Protein AF-0000000070985575 (afdb_homodimer)

Sequence (684 aa):
MPKEFSYKELKIATKGFDSSRVIGHGAFGTVYKGILPETGHVVAVKRCSNNNGGQGKNEFLSELSIIGSLRHRNLVRLQGWCQEKEEILLVYDLMPNGSLDKALFESRMVLSWPHRRKILLGVASALAYLHQECENLVVHRDVKTSNIMLDEAFNAKLSDFGLARQMEHDKSPDATVAAGTMGYLAPEYLLTGRATDKTDVFSYGAVTLEVASGRRPIEKEKNGTKGHGNLVEWVWGLHTEGRLLEAVDERLNGEFDEREMRRVLLVGLACSHPDPLERPTMRSVVQMLIGEGEVPIVPRTKPSMSFSTSQLLLNLQDSVSDCNAMLTISTSWAYIWGLEVEMPKEFSYKELKIATKGFDSSRVIGHGAFGTVYKGILPETGHVVAVKRCSNNNGGQGKNEFLSELSIIGSLRHRNLVRLQGWCQEKEEILLVYDLMPNGSLDKALFESRMVLSWPHRRKILLGVASALAYLHQECENLVVHRDVKTSNIMLDEAFNAKLSDFGLARQMEHDKSPDATVAAGTMGYLAPEYLLTGRATDKTDVFSYGAVTLEVASGRRPIEKEKNGTKGHGNLVEWVWGLHTEGRLLEAVDERLNGEFDEREMRRVLLVGLACSHPDPLERPTMRSVVQMLIGEGEVPIVPRTKPSMSFSTSQLLLNLQDSVSDCNAMLTISTSWAYIWGLEVE

Radius of gyration: 25.66 Å; Cα contacts (8 Å, |Δi|>4): 1172; chains: 2; bounding box: 83×72×68 Å

Foldseek 3Di:
DADEDEPVQFCVQQVNVDPVQWDDDDPFFTWGWGAGPVPRAIKIKTKGDLPLVFQDPVLLVVLVVVLQVDDDPQAWHWNHWYDPPSIIMTITHDAPVAFQLCQLAVDPDHQAPVLLLQQLLSVLVSLLCQAPVDPDRAFQLADARNQWGQHPVSHTHGHDRVSVQVSVVPGDVPDDRDQYDPLQAAPVCVVPVDDDSLSVLQSSLSRLLCSFQSDHQFDDPPPPPPDRDGSLVVLLQCLLVVNNNVSGHCVNVPRDDPVLSVLSNLLSNQSNQNDSVSHDHSVQVSCSNVPNHDRDDRDSDRDDPPPPVVVVVVVVVVVVVVVVVVVVPPVPPPPPPPPPPD/DADEDEPVQFCVQQVNVDPVQWQDDDPFFTWGWGAGPVPRAIKIKTKGDLPLVFQDPVLLVVLVVVLQPDDDPQAWHWNHWYDPPSIIMTITHDADVAFQLCQLAVDPDHQAPVLLLQQLLSVLVSLLCQQPVDPDRAFQLADARNQWGQHPVSHTHGHDRVSVQVSVVPGDVPDDRDQYDPLQAAPVCVVPVDDDSLSVLQSSLSRLLCSFQSDHQFDDPPPPPPDRDGSLVVLLQCLLVVNNNVSGHCVNVPRDDPVLSVLSNLLSNQSNQNDSVSHDRSVQSSCSNVPNHDRDDRDSDRDDPPPPVVVVVVVVVVVVVVVVVPVVPPVPVPPPPPPPPD

Solvent-accessible surface area (backbone atoms only — not comparable to full-atom values): 37002 Å² total; per-residue (Å²): 119,47,39,82,48,53,60,67,57,53,33,60,20,23,62,64,69,34,77,90,30,53,76,45,81,52,100,60,26,39,28,27,47,24,36,38,80,91,75,62,47,66,28,29,36,34,42,41,56,58,84,51,80,60,50,51,69,61,60,52,49,53,52,47,52,54,57,38,64,61,83,54,91,20,40,57,50,52,52,25,35,25,80,52,94,81,36,42,35,39,31,27,66,58,43,82,56,37,30,44,42,46,41,69,71,67,44,89,57,77,73,48,47,70,50,52,53,49,24,53,47,27,46,31,47,38,49,22,38,32,52,68,66,40,97,55,72,45,64,49,78,51,56,42,43,74,33,24,29,17,34,88,86,47,47,24,19,44,42,73,59,36,57,63,59,57,45,50,59,68,44,38,95,77,53,80,46,71,61,45,50,54,47,35,66,32,65,60,29,64,53,41,69,54,80,42,63,53,37,38,35,18,6,48,10,38,39,42,40,23,67,53,25,69,43,58,38,56,35,71,60,58,90,80,50,78,69,42,39,27,37,69,58,51,47,44,51,27,41,48,70,70,43,48,77,73,46,47,29,70,85,51,69,77,59,59,60,66,70,59,49,50,48,48,49,46,46,12,52,32,23,45,39,68,50,61,86,70,29,66,52,42,59,54,48,40,32,31,76,74,66,76,34,81,71,72,86,65,67,49,64,73,71,44,44,61,53,48,62,64,60,53,54,55,56,52,49,62,60,44,60,66,54,58,63,58,64,66,57,70,71,63,69,72,71,65,86,66,77,74,80,122,119,47,40,80,49,54,61,67,56,52,31,60,22,24,62,64,70,34,77,89,30,54,76,45,78,54,100,59,27,41,29,26,46,23,38,38,80,91,77,61,48,64,29,29,35,34,41,43,56,55,84,52,80,61,52,51,70,61,61,53,51,53,50,46,51,54,56,37,66,60,84,52,91,21,40,57,49,51,52,25,35,24,82,48,96,82,34,43,35,41,32,27,66,58,43,80,56,37,30,43,42,45,40,70,71,66,44,89,58,80,73,48,48,70,50,51,52,50,24,54,49,28,47,31,47,37,49,22,39,32,52,66,65,41,96,54,72,46,64,48,80,53,55,43,43,75,32,25,29,16,34,87,84,47,48,26,19,45,42,72,61,36,56,62,60,57,45,50,59,67,47,39,96,76,54,81,46,71,60,46,48,54,47,33,67,32,65,61,30,64,53,40,69,55,82,43,62,54,37,39,33,18,7,45,9,37,40,42,41,23,69,52,25,69,42,59,38,56,35,72,63,56,89,81,51,76,71,43,37,28,37,70,57,51,47,43,50,28,41,48,69,71,42,48,75,74,46,45,29,71,87,50,70,76,61,61,57,64,70,59,48,51,51,48,49,46,47,14,51,32,24,45,38,68,50,61,87,69,30,66,53,43,59,53,49,40,32,31,74,74,67,76,36,81,71,72,88,64,68,50,65,73,71,45,44,61,53,48,63,65,58,53,54,56,55,51,49,63,60,45,59,66,54,60,63,58,61,66,58,66,69,65,69,70,71,63,84,68,78,73,82,119

Organism: Chenopodium quinoa (NCBI:txid63459)

pLDDT: mean 79.44, std 22.59, range [19.64, 98.81]

Structure (mmCIF, N/CA/C/O backbone):
data_AF-0000000070985575-model_v1
#
loop_
_entity.id
_entity.type
_entity.pdbx_description
1 polymer 'non-specific serine/threonine protein kinase'
#
loop_
_atom_site.group_PDB
_atom_site.id
_atom_site.type_symbol
_atom_site.label_atom_id
_atom_site.label_alt_id
_atom_site.label_comp_id
_atom_site.label_asym_id
_atom_site.label_entity_id
_atom_site.label_seq_id
_atom_site.pdbx_PDB_ins_code
_atom_site.Cartn_x
_atom_site.Cartn_y
_atom_site.Cartn_z
_atom_site.occupancy
_atom_site.B_iso_or_equiv
_atom_site.auth_seq_id
_atom_site.auth_comp_id
_atom_site.auth_asym_id
_atom_site.auth_atom_id
_atom_site.pdbx_PDB_model_num
ATOM 1 N N . MET A 1 1 ? 21.344 -13.992 -21.766 1 71.75 1 MET A N 1
ATOM 2 C CA . MET A 1 1 ? 21.297 -12.734 -21.031 1 71.75 1 MET A CA 1
ATOM 3 C C . MET A 1 1 ? 20.281 -11.781 -21.641 1 71.75 1 MET A C 1
ATOM 5 O O . MET A 1 1 ? 20.047 -11.797 -22.844 1 71.75 1 MET A O 1
ATOM 9 N N . PRO A 1 2 ? 19.562 -11.133 -20.828 1 84.62 2 PRO A N 1
ATOM 10 C CA . PRO A 1 2 ? 18.625 -10.156 -21.391 1 84.62 2 PRO A CA 1
ATOM 11 C C . PRO A 1 2 ? 19.312 -9.164 -22.328 1 84.62 2 PRO A C 1
ATOM 13 O O . PRO A 1 2 ? 20.453 -8.758 -22.094 1 84.62 2 PRO A O 1
ATOM 16 N N . LYS A 1 3 ? 18.719 -8.961 -23.375 1 88.81 3 LYS A N 1
ATOM 17 C CA . LYS A 1 3 ? 19.234 -8.078 -24.422 1 88.81 3 LYS A CA 1
ATOM 18 C C . LYS A 1 3 ? 18.828 -6.629 -24.172 1 88.81 3 LYS A C 1
ATOM 20 O O . LYS A 1 3 ? 17.75 -6.367 -23.641 1 88.81 3 LYS A O 1
ATOM 25 N N . GLU A 1 4 ? 19.734 -5.746 -24.516 1 90.12 4 GLU A N 1
ATOM 26 C CA . GLU A 1 4 ? 19.391 -4.332 -24.484 1 90.12 4 GLU A CA 1
ATOM 27 C C . GLU A 1 4 ? 18.688 -3.908 -25.781 1 90.12 4 GLU A C 1
ATOM 29 O O . GLU A 1 4 ? 19.203 -4.145 -26.875 1 90.12 4 GLU A O 1
ATOM 34 N N . PHE A 1 5 ? 17.578 -3.367 -25.672 1 93.5 5 PHE A N 1
ATOM 35 C CA . PHE A 1 5 ? 16.797 -2.867 -26.812 1 93.5 5 PHE A CA 1
ATOM 36 C C . PHE A 1 5 ? 16.906 -1.351 -26.906 1 93.5 5 PHE A C 1
ATOM 38 O O . PHE A 1 5 ? 17.156 -0.676 -25.906 1 93.5 5 PHE A O 1
ATOM 45 N N . SER A 1 6 ? 16.672 -0.884 -28.047 1 94.12 6 SER A N 1
ATOM 46 C CA . SER A 1 6 ? 16.516 0.56 -28.188 1 94.12 6 SER A CA 1
ATOM 47 C C . SER A 1 6 ? 15.07 0.989 -27.938 1 94.12 6 SER A C 1
ATOM 49 O O . SER A 1 6 ? 14.141 0.2 -28.125 1 94.12 6 SER A O 1
ATOM 51 N N . TYR A 1 7 ? 14.945 2.193 -27.531 1 94.06 7 TYR A N 1
ATOM 52 C CA . TYR A 1 7 ? 13.617 2.748 -27.344 1 94.06 7 TYR A CA 1
ATOM 53 C C . TYR A 1 7 ? 12.805 2.703 -28.625 1 94.06 7 TYR A C 1
ATOM 55 O O . TYR A 1 7 ? 11.617 2.363 -28.609 1 94.06 7 TYR A O 1
ATOM 63 N N . LYS A 1 8 ? 13.438 3.031 -29.703 1 94.5 8 LYS A N 1
ATOM 64 C CA . LYS A 1 8 ? 12.789 3.051 -31.016 1 94.5 8 LYS A CA 1
ATOM 65 C C . LYS A 1 8 ? 12.219 1.68 -31.359 1 94.5 8 LYS A C 1
ATOM 67 O O . LYS A 1 8 ? 11.086 1.577 -31.844 1 94.5 8 LYS A O 1
ATOM 72 N N . GLU A 1 9 ? 12.961 0.688 -31.156 1 94.62 9 GLU A N 1
ATOM 73 C CA . GLU A 1 9 ? 12.531 -0.679 -31.453 1 94.62 9 GLU A CA 1
ATOM 74 C C . GLU A 1 9 ? 11.273 -1.035 -30.656 1 94.62 9 GLU A C 1
ATOM 76 O O . GLU A 1 9 ? 10.328 -1.603 -31.219 1 94.62 9 GLU A O 1
ATOM 81 N N . LEU A 1 10 ? 11.273 -0.71 -29.391 1 95.62 10 LEU A N 1
ATOM 82 C CA . LEU A 1 10 ? 10.156 -1.083 -28.531 1 95.62 10 LEU A CA 1
ATOM 83 C C . LEU A 1 10 ? 8.945 -0.198 -28.797 1 95.62 10 LEU A C 1
ATOM 85 O O . LEU A 1 10 ? 7.801 -0.647 -28.656 1 95.62 10 LEU A O 1
ATOM 89 N N . LYS A 1 11 ? 9.211 1.008 -29.141 1 95.62 11 LYS A N 1
ATOM 90 C CA . LYS A 1 11 ? 8.125 1.887 -29.547 1 95.62 11 LYS A CA 1
ATOM 91 C C . LYS A 1 11 ? 7.41 1.337 -30.781 1 95.62 11 LYS A C 1
ATOM 93 O O . LYS A 1 11 ? 6.176 1.324 -30.844 1 95.62 11 LYS A O 1
ATOM 98 N N . ILE A 1 12 ? 8.156 0.893 -31.75 1 95.56 12 ILE A N 1
ATOM 99 C CA . ILE A 1 12 ? 7.602 0.288 -32.938 1 95.56 12 ILE A CA 1
ATOM 100 C C . ILE A 1 12 ? 6.867 -1.002 -32.594 1 95.56 12 ILE A C 1
ATOM 102 O O . ILE A 1 12 ? 5.746 -1.232 -33.062 1 95.56 12 ILE A O 1
ATOM 106 N N . ALA A 1 13 ? 7.484 -1.771 -31.75 1 96.06 13 ALA A N 1
ATOM 107 C CA . ALA A 1 13 ? 6.918 -3.062 -31.375 1 96.06 13 ALA A CA 1
ATOM 108 C C . ALA A 1 13 ? 5.539 -2.893 -30.75 1 96.06 13 ALA A C 1
ATOM 110 O O . ALA A 1 13 ? 4.66 -3.738 -30.922 1 96.06 13 ALA A O 1
ATOM 111 N N . THR A 1 14 ? 5.332 -1.818 -30.031 1 96.5 14 THR A N 1
ATOM 112 C CA . THR A 1 14 ? 4.098 -1.594 -29.297 1 96.5 14 THR A CA 1
ATOM 113 C C . THR A 1 14 ? 3.188 -0.617 -30.031 1 96.5 14 THR A C 1
ATOM 115 O O . THR A 1 14 ? 2.201 -0.132 -29.469 1 96.5 14 THR A O 1
ATOM 118 N N . LYS A 1 15 ? 3.529 -0.215 -31.219 1 95.38 15 LYS A N 1
ATOM 119 C CA . LYS A 1 15 ? 2.799 0.778 -32 1 95.38 15 LYS A CA 1
ATOM 120 C C . LYS A 1 15 ? 2.668 2.094 -31.234 1 95.38 15 LYS A C 1
ATOM 122 O O . LYS A 1 15 ? 1.572 2.645 -31.125 1 95.38 15 LYS A O 1
ATOM 127 N N . GLY A 1 16 ? 3.812 2.418 -30.688 1 94.5 16 GLY A N 1
ATOM 128 C CA . GLY A 1 16 ? 3.861 3.676 -29.969 1 94.5 16 GLY A CA 1
ATOM 129 C C . GLY A 1 16 ? 3.168 3.615 -28.609 1 94.5 16 GLY A C 1
ATOM 130 O O . GLY A 1 16 ? 2.48 4.559 -28.219 1 94.5 16 GLY A O 1
ATOM 131 N N . PHE A 1 17 ? 3.223 2.471 -28.016 1 92.44 17 PHE A N 1
ATOM 132 C CA . PHE A 1 17 ? 2.564 2.281 -26.734 1 92.44 17 PHE A CA 1
ATOM 133 C C . PHE A 1 17 ? 1.082 2.625 -26.828 1 92.44 17 PHE A C 1
ATOM 135 O O . PHE A 1 17 ? 0.553 3.352 -25.984 1 92.44 17 PHE A O 1
ATOM 142 N N . ASP A 1 18 ? 0.484 2.051 -27.75 1 91.25 18 ASP A N 1
ATOM 143 C CA . ASP A 1 18 ? -0.927 2.279 -28.031 1 91.25 18 ASP A CA 1
ATOM 144 C C . ASP A 1 18 ? -1.819 1.675 -26.953 1 91.25 18 ASP A C 1
ATOM 146 O O . ASP A 1 18 ? -1.564 0.566 -26.484 1 91.25 18 ASP A O 1
ATOM 150 N N . SER A 1 19 ? -2.947 2.312 -26.641 1 86.38 19 SER A N 1
ATOM 151 C CA . SER A 1 19 ? -3.854 1.877 -25.578 1 86.38 19 SER A CA 1
ATOM 152 C C . SER A 1 19 ? -4.512 0.546 -25.922 1 86.38 19 SER A C 1
ATOM 154 O O . SER A 1 19 ? -4.844 -0.24 -25.031 1 86.38 19 SER A O 1
ATOM 156 N N . SER A 1 20 ? -4.684 0.305 -27.188 1 89.75 20 SER A N 1
ATOM 157 C CA . SER A 1 20 ? -5.312 -0.936 -27.625 1 89.75 20 SER A CA 1
ATOM 158 C C . SER A 1 20 ? -4.406 -2.137 -27.375 1 89.75 20 SER A C 1
ATOM 160 O O . SER A 1 20 ? -4.855 -3.283 -27.422 1 89.75 20 SER A O 1
ATOM 162 N N . ARG A 1 21 ? -3.145 -1.874 -27.047 1 92.69 21 ARG A N 1
ATOM 163 C CA . ARG A 1 21 ? -2.184 -2.953 -26.828 1 92.69 21 ARG A CA 1
ATOM 164 C C . ARG A 1 21 ? -1.91 -3.168 -25.344 1 92.69 21 ARG A C 1
ATOM 166 O O . ARG A 1 21 ? -1.055 -3.977 -24.984 1 92.69 21 ARG A O 1
ATOM 173 N N . VAL A 1 22 ? -2.66 -2.504 -24.547 1 89.38 22 VAL A N 1
ATOM 174 C CA . VAL A 1 22 ? -2.461 -2.633 -23.109 1 89.38 22 VAL A CA 1
ATOM 175 C C . VAL A 1 22 ? -2.992 -3.982 -22.625 1 89.38 22 VAL A C 1
ATOM 177 O O . VAL A 1 22 ? -4.125 -4.352 -22.938 1 89.38 22 VAL A O 1
ATOM 180 N N . ILE A 1 23 ? -2.172 -4.711 -21.922 1 87.19 23 ILE A N 1
ATOM 181 C CA . ILE A 1 23 ? -2.598 -6.016 -21.422 1 87.19 23 ILE A CA 1
ATOM 182 C C . ILE A 1 23 ? -2.562 -6.02 -19.906 1 87.19 23 ILE A C 1
ATOM 184 O O . ILE A 1 23 ? -2.982 -6.988 -19.266 1 87.19 23 ILE A O 1
ATOM 188 N N . GLY A 1 24 ? -2.02 -5.008 -19.312 1 80.94 24 GLY A N 1
ATOM 189 C CA . GLY A 1 24 ? -1.979 -4.93 -17.875 1 80.94 24 GLY A CA 1
ATOM 190 C C . GLY A 1 24 ? -1.595 -3.553 -17.359 1 80.94 24 GLY A C 1
ATOM 191 O O . GLY A 1 24 ? -0.905 -2.799 -18.047 1 80.94 24 GLY A O 1
ATOM 192 N N . HIS A 1 25 ? -2.143 -3.248 -16.203 1 73.44 25 HIS A N 1
ATOM 193 C CA . HIS A 1 25 ? -1.818 -2.008 -15.5 1 73.44 25 HIS A CA 1
ATOM 194 C C . HIS A 1 25 ? -1.421 -2.277 -14.055 1 73.44 25 HIS A C 1
ATOM 196 O O . HIS A 1 25 ? -1.991 -3.152 -13.398 1 73.44 25 HIS A O 1
ATOM 202 N N . GLY A 1 26 ? -0.318 -1.555 -13.586 1 64.62 26 GLY A N 1
ATOM 203 C CA . GLY A 1 26 ? 0.031 -1.598 -12.172 1 64.62 26 GLY A CA 1
ATOM 204 C C . GLY A 1 26 ? 0.599 -0.289 -11.656 1 64.62 26 GLY A C 1
ATOM 205 O O . GLY A 1 26 ? 0.765 0.665 -12.422 1 64.62 26 GLY A O 1
ATOM 206 N N . ALA A 1 27 ? 0.744 -0.23 -10.352 1 61.31 27 ALA A N 1
ATOM 207 C CA . ALA A 1 27 ? 1.271 0.962 -9.688 1 61.31 27 ALA A CA 1
ATOM 208 C C . ALA A 1 27 ? 2.617 1.367 -10.289 1 61.31 27 ALA A C 1
ATOM 210 O O . ALA A 1 27 ? 2.969 2.549 -10.297 1 61.31 27 ALA A O 1
ATOM 211 N N . PHE A 1 28 ? 3.213 0.392 -10.922 1 64.19 28 PHE A N 1
ATOM 212 C CA . PHE A 1 28 ? 4.586 0.671 -11.32 1 64.19 28 PHE A CA 1
ATOM 213 C C . PHE A 1 28 ? 4.699 0.798 -12.836 1 64.19 28 PHE A C 1
ATOM 215 O O . PHE A 1 28 ? 5.789 1.021 -13.367 1 64.19 28 PHE A O 1
ATOM 222 N N . GLY A 1 29 ? 3.627 0.592 -13.5 1 74.31 29 GLY A N 1
ATOM 223 C CA . GLY A 1 29 ? 3.705 0.799 -14.938 1 74.31 29 GLY A CA 1
ATOM 224 C C . GLY A 1 29 ? 2.627 0.061 -15.711 1 74.31 29 GLY A C 1
ATOM 225 O O . GLY A 1 29 ? 1.791 -0.623 -15.117 1 74.31 29 GLY A O 1
ATOM 226 N N . THR A 1 30 ? 2.727 0.274 -17 1 83.06 30 THR A N 1
ATOM 227 C CA . THR A 1 30 ? 1.771 -0.327 -17.922 1 83.06 30 THR A CA 1
ATOM 228 C C . THR A 1 30 ? 2.451 -1.376 -18.797 1 83.06 30 THR A C 1
ATOM 230 O O . THR A 1 30 ? 3.592 -1.189 -19.234 1 83.06 30 THR A O 1
ATOM 233 N N . VAL A 1 31 ? 1.706 -2.449 -18.984 1 90.44 31 VAL A N 1
ATOM 234 C CA . VAL A 1 31 ? 2.264 -3.518 -19.812 1 90.44 31 VAL A CA 1
ATOM 235 C C . VAL A 1 31 ? 1.556 -3.555 -21.156 1 90.44 31 VAL A C 1
ATOM 237 O O . VAL A 1 31 ? 0.324 -3.539 -21.219 1 90.44 31 VAL A O 1
ATOM 240 N N . TYR A 1 32 ? 2.371 -3.617 -22.25 1 94 32 TYR A N 1
ATOM 241 C CA . TYR A 1 32 ? 1.862 -3.623 -23.625 1 94 32 TYR A CA 1
ATOM 242 C C . TYR A 1 32 ? 2.23 -4.918 -24.344 1 94 32 TYR A C 1
ATOM 244 O O . TYR A 1 32 ? 3.334 -5.441 -24.156 1 94 32 TYR A O 1
ATOM 252 N N . LYS A 1 33 ? 1.262 -5.355 -25.109 1 95.69 33 LYS A N 1
ATOM 253 C CA . LYS A 1 33 ? 1.607 -6.398 -26.078 1 95.69 33 LYS A CA 1
ATOM 254 C C . LYS A 1 33 ? 2.424 -5.832 -27.234 1 95.69 33 LYS A C 1
ATOM 256 O O . LYS A 1 33 ? 2.072 -4.793 -27.797 1 95.69 33 LYS A O 1
ATOM 261 N N . GLY A 1 34 ? 3.535 -6.449 -27.469 1 95.81 34 GLY A N 1
ATOM 262 C CA . GLY A 1 34 ? 4.391 -5.996 -28.547 1 95.81 34 GLY A CA 1
ATOM 263 C C . GLY A 1 34 ? 4.793 -7.109 -29.5 1 95.81 34 GLY A C 1
ATOM 264 O O . GLY A 1 34 ? 4.77 -8.289 -29.125 1 95.81 34 GLY A O 1
ATOM 265 N N . ILE A 1 35 ? 5.137 -6.699 -30.719 1 95.88 35 ILE A N 1
ATOM 266 C CA . ILE A 1 35 ? 5.723 -7.594 -31.703 1 95.88 35 ILE A CA 1
ATOM 267 C C . ILE A 1 35 ? 7.086 -7.059 -32.156 1 95.88 35 ILE A C 1
ATOM 269 O O . ILE A 1 35 ? 7.176 -5.965 -32.719 1 95.88 35 ILE A O 1
ATOM 273 N N . LEU A 1 36 ? 8.078 -7.816 -31.875 1 93.81 36 LEU A N 1
ATOM 274 C CA . LEU A 1 36 ? 9.414 -7.383 -32.25 1 93.81 36 LEU A CA 1
ATOM 275 C C . LEU A 1 36 ? 9.586 -7.414 -33.781 1 93.81 36 LEU A C 1
ATOM 277 O O . LEU A 1 36 ? 9.43 -8.469 -34.406 1 93.81 36 LEU A O 1
ATOM 281 N N . PRO A 1 37 ? 9.961 -6.328 -34.312 1 89.25 37 PRO A N 1
ATOM 282 C CA . PRO A 1 37 ? 10.023 -6.258 -35.75 1 89.25 37 PRO A CA 1
ATOM 283 C C . PRO A 1 37 ? 11.07 -7.199 -36.344 1 89.25 37 PRO A C 1
ATOM 285 O O . PRO A 1 37 ? 10.867 -7.758 -37.438 1 89.25 37 PRO A O 1
ATOM 288 N N . GLU A 1 38 ? 12.188 -7.34 -35.688 1 87.75 38 GLU A N 1
ATOM 289 C CA . GLU A 1 38 ? 13.289 -8.125 -36.219 1 87.75 38 GLU A CA 1
ATOM 290 C C . GLU A 1 38 ? 12.945 -9.617 -36.25 1 87.75 38 GLU A C 1
ATOM 292 O O . GLU A 1 38 ? 13.281 -10.312 -37.219 1 87.75 38 GLU A O 1
ATOM 297 N N . THR A 1 39 ? 12.242 -10.086 -35.344 1 89.31 39 THR A N 1
ATOM 298 C CA . THR A 1 39 ? 12.031 -11.523 -35.188 1 89.31 39 THR A CA 1
ATOM 299 C C . THR A 1 39 ? 10.562 -11.883 -35.375 1 89.31 39 THR A C 1
ATOM 301 O O . THR A 1 39 ? 10.219 -13.039 -35.625 1 89.31 39 THR A O 1
ATOM 304 N N . GLY A 1 40 ? 9.688 -10.953 -35.219 1 92.06 40 GLY A N 1
ATOM 305 C CA . GLY A 1 40 ? 8.258 -11.227 -35.25 1 92.06 40 GLY A CA 1
ATOM 306 C C . GLY A 1 40 ? 7.738 -11.836 -33.938 1 92.06 40 GLY A C 1
ATOM 307 O O . GLY A 1 40 ? 6.555 -12.164 -33.844 1 92.06 40 GLY A O 1
ATOM 308 N N . HIS A 1 41 ? 8.57 -11.961 -33.062 1 92.81 41 HIS A N 1
ATOM 309 C CA . HIS A 1 41 ? 8.203 -12.57 -31.781 1 92.81 41 HIS A CA 1
ATOM 310 C C . HIS A 1 41 ? 7.297 -11.648 -30.969 1 92.81 41 HIS A C 1
ATOM 312 O O . HIS A 1 41 ? 7.523 -10.438 -30.922 1 92.81 41 HIS A O 1
ATOM 318 N N . VAL A 1 42 ? 6.266 -12.289 -30.359 1 95.12 42 VAL A N 1
ATOM 319 C CA . VAL A 1 42 ? 5.34 -11.539 -29.516 1 95.12 42 VAL A CA 1
ATOM 320 C C . VAL A 1 42 ? 5.883 -11.453 -28.094 1 95.12 42 VAL A C 1
ATOM 322 O O . VAL A 1 42 ? 6.309 -12.461 -27.516 1 95.12 42 VAL A O 1
ATOM 325 N N . VAL A 1 43 ? 5.84 -10.188 -27.562 1 95.56 43 VAL A N 1
ATOM 326 C CA . VAL A 1 43 ? 6.426 -9.961 -26.25 1 95.56 43 VAL A CA 1
ATOM 327 C C . VAL A 1 43 ? 5.5 -9.078 -25.406 1 95.56 43 VAL A C 1
ATOM 329 O O . VAL A 1 43 ? 4.543 -8.5 -25.938 1 95.56 43 VAL A O 1
ATOM 332 N N . ALA A 1 44 ? 5.75 -9.086 -24.109 1 94.75 44 ALA A N 1
ATOM 333 C CA . ALA A 1 44 ? 5.148 -8.133 -23.188 1 94.75 44 ALA A CA 1
ATOM 334 C C . ALA A 1 44 ? 6.145 -7.043 -22.797 1 94.75 44 ALA A C 1
ATOM 336 O O . ALA A 1 44 ? 7.238 -7.34 -22.328 1 94.75 44 ALA A O 1
ATOM 337 N N . VAL A 1 45 ? 5.77 -5.801 -23.031 1 94.19 45 VAL A N 1
ATOM 338 C CA . VAL A 1 45 ? 6.648 -4.672 -22.75 1 94.19 45 VAL A CA 1
ATOM 339 C C . VAL A 1 45 ? 6.078 -3.854 -21.594 1 94.19 45 VAL A C 1
ATOM 341 O O . VAL A 1 45 ? 5.012 -3.244 -21.719 1 94.19 45 VAL A O 1
ATOM 344 N N . LYS A 1 46 ? 6.781 -3.842 -20.469 1 88.56 46 LYS A N 1
ATOM 345 C CA . LYS A 1 46 ? 6.387 -3.018 -19.328 1 88.56 46 LYS A CA 1
ATOM 346 C C . LYS A 1 46 ? 7.059 -1.647 -19.391 1 88.56 46 LYS A C 1
ATOM 348 O O . LYS A 1 46 ? 8.289 -1.552 -19.406 1 88.56 46 LYS A O 1
ATOM 353 N N . ARG A 1 47 ? 6.219 -0.688 -19.484 1 88.06 47 ARG A N 1
ATOM 354 C CA . ARG A 1 47 ? 6.688 0.691 -19.391 1 88.06 47 ARG A CA 1
ATOM 355 C C . ARG A 1 47 ? 6.602 1.208 -17.969 1 88.06 47 ARG A C 1
ATOM 357 O O . ARG A 1 47 ? 5.508 1.421 -17.438 1 88.06 47 ARG A O 1
ATOM 364 N N . CYS A 1 48 ? 7.73 1.453 -17.344 1 77.69 48 CYS A N 1
ATOM 365 C CA . CYS A 1 48 ? 7.781 1.804 -15.938 1 77.69 48 CYS A CA 1
ATOM 366 C C . CYS A 1 48 ? 7.508 3.289 -15.727 1 77.69 48 CYS A C 1
ATOM 368 O O . CYS A 1 48 ? 7.906 4.117 -16.547 1 77.69 48 CYS A O 1
ATOM 370 N N . SER A 1 49 ? 6.582 3.637 -14.812 1 65.75 49 SER A N 1
ATOM 371 C CA . SER A 1 49 ? 6.262 5.027 -14.516 1 65.75 49 SER A CA 1
ATOM 372 C C . SER A 1 49 ? 7.48 5.781 -14 1 65.75 49 SER A C 1
ATOM 374 O O . SER A 1 49 ? 8.32 5.211 -13.305 1 65.75 49 SER A O 1
ATOM 376 N N . ASN A 1 50 ? 7.805 6.875 -14.609 1 54.81 50 ASN A N 1
ATOM 377 C CA . ASN A 1 50 ? 8.969 7.734 -14.406 1 54.81 50 ASN A CA 1
ATOM 378 C C . ASN A 1 50 ? 9.117 8.133 -12.938 1 54.81 50 ASN A C 1
ATOM 380 O O . ASN A 1 50 ? 9.844 9.07 -12.617 1 54.81 50 ASN A O 1
ATOM 384 N N . ASN A 1 51 ? 8.352 7.684 -12.109 1 49.53 51 ASN A N 1
ATOM 385 C CA . ASN A 1 51 ? 8.68 8.312 -10.836 1 49.53 51 ASN A CA 1
ATOM 386 C C . ASN A 1 51 ? 10.141 8.086 -10.453 1 49.53 51 ASN A C 1
ATOM 388 O O . ASN A 1 51 ? 10.539 8.352 -9.32 1 49.53 51 ASN A O 1
ATOM 392 N N . ASN A 1 52 ? 10.867 7.52 -11.375 1 45.84 52 ASN A N 1
ATOM 393 C CA . ASN A 1 52 ? 12.227 7.098 -11.062 1 45.84 52 ASN A CA 1
ATOM 394 C C . ASN A 1 52 ? 13.219 8.242 -11.227 1 45.84 52 ASN A C 1
ATOM 396 O O . ASN A 1 52 ? 14.328 8.039 -11.727 1 45.84 52 ASN A O 1
ATOM 400 N N . GLY A 1 53 ? 12.766 9.32 -11.273 1 43.75 53 GLY A N 1
ATOM 401 C CA . GLY A 1 53 ? 13.727 10.375 -11.547 1 43.75 53 GLY A CA 1
ATOM 402 C C . GLY A 1 53 ? 15.031 10.203 -10.797 1 43.75 53 GLY A C 1
ATOM 403 O O . GLY A 1 53 ? 16.047 10.805 -11.148 1 43.75 53 GLY A O 1
ATOM 404 N N . GLY A 1 54 ? 14.992 9.477 -9.656 1 46.09 54 GLY A N 1
ATOM 405 C CA . GLY A 1 54 ? 16.234 9.539 -8.906 1 46.09 54 GLY A CA 1
ATOM 406 C C . GLY A 1 54 ? 16.984 8.219 -8.883 1 46.09 54 GLY A C 1
ATOM 407 O O . GLY A 1 54 ? 18 8.086 -8.203 1 46.09 54 GLY A O 1
ATOM 408 N N . GLN A 1 55 ? 16.406 7.188 -9.211 1 48.62 55 GLN A N 1
ATOM 409 C CA . GLN A 1 55 ? 17.281 6.023 -9.117 1 48.62 55 GLN A CA 1
ATOM 410 C C . GLN A 1 55 ? 18.438 6.125 -10.102 1 48.62 55 GLN A C 1
ATOM 412 O O . GLN A 1 55 ? 18.234 6.359 -11.297 1 48.62 55 GLN A O 1
ATOM 417 N N . GLY A 1 56 ? 19.5 6.164 -9.484 1 53.03 56 GLY A N 1
ATOM 418 C CA . GLY A 1 56 ? 20.688 6.133 -10.328 1 53.03 56 GLY A CA 1
ATOM 419 C C . GLY A 1 56 ? 20.688 4.98 -11.312 1 53.03 56 GLY A C 1
ATOM 420 O O . GLY A 1 56 ? 20.156 3.908 -11.023 1 53.03 56 GLY A O 1
ATOM 421 N N . LYS A 1 57 ? 20.797 5.184 -12.492 1 60.97 57 LYS A N 1
ATOM 422 C CA . LYS A 1 57 ? 20.969 4.234 -13.586 1 60.97 57 LYS A CA 1
ATOM 423 C C . LYS A 1 57 ? 21.688 2.977 -13.109 1 60.97 57 LYS A C 1
ATOM 425 O O . LYS A 1 57 ? 21.328 1.862 -13.492 1 60.97 57 LYS A O 1
ATOM 430 N N . ASN A 1 58 ? 22.516 3.107 -12.18 1 63 58 ASN A N 1
ATOM 431 C CA . ASN A 1 58 ? 23.344 1.994 -11.75 1 63 58 ASN A CA 1
ATOM 432 C C . ASN A 1 58 ? 22.562 1.017 -10.867 1 63 58 ASN A C 1
ATOM 434 O O . ASN A 1 58 ? 22.719 -0.199 -11 1 63 58 ASN A O 1
ATOM 438 N N . GLU A 1 59 ? 21.766 1.594 -10 1 63.5 59 GLU A N 1
ATOM 439 C CA . GLU A 1 59 ? 21 0.733 -9.109 1 63.5 59 GLU A CA 1
ATOM 440 C C . GLU A 1 59 ? 19.969 -0.073 -9.875 1 63.5 59 GLU A C 1
ATOM 442 O O . GLU A 1 59 ? 19.766 -1.258 -9.602 1 63.5 59 GLU A O 1
ATOM 447 N N . PHE A 1 60 ? 19.531 0.572 -10.836 1 65.19 60 PHE A N 1
ATOM 448 C CA . PHE A 1 60 ? 18.547 -0.105 -11.664 1 65.19 60 PHE A CA 1
ATOM 449 C C . PHE A 1 60 ? 19.172 -1.258 -12.43 1 65.19 60 PHE A C 1
ATOM 451 O O . PHE A 1 60 ? 18.641 -2.365 -12.461 1 65.19 60 PHE A O 1
ATOM 458 N N . LEU A 1 61 ? 20.328 -0.969 -12.961 1 69.62 61 LEU A N 1
ATOM 459 C CA . LEU A 1 61 ? 21.016 -1.973 -13.758 1 69.62 61 LEU A CA 1
ATOM 460 C C . LEU A 1 61 ? 21.438 -3.158 -12.898 1 69.62 61 LEU A C 1
ATOM 462 O O . LEU A 1 61 ? 21.406 -4.305 -13.352 1 69.62 61 LEU A O 1
ATOM 466 N N . SER A 1 62 ? 21.797 -2.846 -11.695 1 69.25 62 SER A N 1
ATOM 467 C CA . SER A 1 62 ? 22.172 -3.928 -10.797 1 69.25 62 SER A CA 1
ATOM 468 C C . SER A 1 62 ? 20.984 -4.836 -10.492 1 69.25 62 SER A C 1
ATOM 470 O O . SER A 1 62 ? 21.125 -6.062 -10.492 1 69.25 62 SER A O 1
ATOM 472 N N . GLU A 1 63 ? 19.906 -4.262 -10.328 1 70.31 63 GLU A N 1
ATOM 473 C CA . GLU A 1 63 ? 18.703 -5.043 -10.062 1 70.31 63 GLU A CA 1
ATOM 474 C C . GLU A 1 63 ? 18.266 -5.832 -11.297 1 70.31 63 GLU A C 1
ATOM 476 O O . GLU A 1 63 ? 17.844 -6.98 -11.188 1 70.31 63 GLU A O 1
ATOM 481 N N . LEU A 1 64 ? 18.484 -5.168 -12.344 1 73.75 64 LEU A N 1
ATOM 482 C CA . LEU A 1 64 ? 18.141 -5.816 -13.609 1 73.75 64 LEU A CA 1
ATOM 483 C C . LEU A 1 64 ? 19.031 -7.023 -13.859 1 73.75 64 LEU A C 1
ATOM 485 O O . LEU A 1 64 ? 18.578 -8.047 -14.383 1 73.75 64 LEU A O 1
ATOM 489 N N . SER A 1 65 ? 20.234 -6.898 -13.469 1 75.31 65 SER A N 1
ATOM 490 C CA . SER A 1 65 ? 21.188 -7.996 -13.656 1 75.31 65 SER A CA 1
ATOM 491 C C . SER A 1 65 ? 20.781 -9.211 -12.82 1 75.31 65 SER A C 1
ATOM 493 O O . SER A 1 65 ? 20.906 -10.352 -13.281 1 75.31 65 SER A O 1
ATOM 495 N N . ILE A 1 66 ? 20.312 -8.977 -11.695 1 75.5 66 ILE A N 1
ATOM 496 C CA . ILE A 1 66 ? 19.891 -10.062 -10.82 1 75.5 66 ILE A CA 1
ATOM 497 C C . ILE A 1 66 ? 18.688 -10.773 -11.422 1 75.5 66 ILE A C 1
ATOM 499 O O . ILE A 1 66 ? 18.672 -12 -11.547 1 75.5 66 ILE A O 1
ATOM 503 N N . ILE A 1 67 ? 17.797 -10.055 -11.828 1 78.62 67 ILE A N 1
ATOM 504 C CA . ILE A 1 67 ? 16.578 -10.625 -12.391 1 78.62 67 ILE A CA 1
ATOM 505 C C . ILE A 1 67 ? 16.891 -11.336 -13.703 1 78.62 67 ILE A C 1
ATOM 507 O O . ILE A 1 67 ? 16.328 -12.398 -13.992 1 78.62 67 ILE A O 1
ATOM 511 N N . GLY A 1 68 ? 17.781 -10.688 -14.422 1 81.81 68 GLY A N 1
ATOM 512 C CA . GLY A 1 68 ? 18.172 -11.266 -15.695 1 81.81 68 GLY A CA 1
ATOM 513 C C . GLY A 1 68 ? 18.891 -12.602 -15.562 1 81.81 68 GLY A C 1
ATOM 514 O O . GLY A 1 68 ? 18.906 -13.398 -16.5 1 81.81 68 GLY A O 1
ATOM 515 N N . SER A 1 69 ? 19.438 -12.836 -14.445 1 83 69 SER A N 1
ATOM 516 C CA . SER A 1 69 ? 20.203 -14.055 -14.242 1 83 69 SER A CA 1
ATOM 517 C C . SER A 1 69 ? 19.328 -15.195 -13.75 1 83 69 SER A C 1
ATOM 519 O O . SER A 1 69 ? 19.734 -16.359 -13.773 1 83 69 SER A O 1
ATOM 521 N N . LEU A 1 70 ? 18.203 -14.906 -13.344 1 85.44 70 LEU A N 1
ATOM 522 C CA . LEU A 1 70 ? 17.297 -15.914 -12.797 1 85.44 70 LEU A CA 1
ATOM 523 C C . LEU A 1 70 ? 16.734 -16.797 -13.906 1 85.44 70 LEU A C 1
ATOM 525 O O . LEU A 1 70 ? 16.266 -16.297 -14.922 1 85.44 70 LEU A O 1
ATOM 529 N N . ARG A 1 71 ? 16.938 -18.188 -13.672 1 88.75 71 ARG A N 1
ATOM 530 C CA . ARG A 1 71 ? 16.438 -19.172 -14.617 1 88.75 71 ARG A CA 1
ATOM 531 C C . ARG A 1 71 ? 15.648 -20.266 -13.891 1 88.75 71 ARG A C 1
ATOM 533 O O . ARG A 1 71 ? 16.219 -21.047 -13.125 1 88.75 71 ARG A O 1
ATOM 540 N N . HIS A 1 72 ? 14.445 -20.25 -14.172 1 93.19 72 HIS A N 1
ATOM 541 C CA . HIS A 1 72 ? 13.555 -21.266 -13.617 1 93.19 72 HIS A CA 1
ATOM 542 C C . HIS A 1 72 ? 12.305 -21.422 -14.469 1 93.19 72 HIS A C 1
ATOM 544 O O . HIS A 1 72 ? 11.781 -20.438 -15.008 1 93.19 72 HIS A O 1
ATOM 550 N N . ARG A 1 73 ? 11.844 -22.562 -14.57 1 95.56 73 ARG A N 1
ATOM 551 C CA . ARG A 1 73 ? 10.727 -22.875 -15.453 1 95.56 73 ARG A CA 1
ATOM 552 C C . ARG A 1 73 ? 9.461 -22.125 -15.016 1 95.56 73 ARG A C 1
ATOM 554 O O . ARG A 1 73 ? 8.562 -21.906 -15.828 1 95.56 73 ARG A O 1
ATOM 561 N N . ASN A 1 74 ? 9.344 -21.781 -13.734 1 97.38 74 ASN A N 1
ATOM 562 C CA . ASN A 1 74 ? 8.141 -21.125 -13.219 1 97.38 74 ASN A CA 1
ATOM 563 C C . ASN A 1 74 ? 8.375 -19.641 -12.969 1 97.38 74 ASN A C 1
ATOM 565 O O . ASN A 1 74 ? 7.664 -19.016 -12.18 1 97.38 74 ASN A O 1
ATOM 569 N N . LEU A 1 75 ? 9.367 -19.047 -13.602 1 94.31 75 LEU A N 1
ATOM 570 C CA . LEU A 1 75 ? 9.602 -17.609 -13.617 1 94.31 75 LEU A CA 1
ATOM 571 C C . LEU A 1 75 ? 9.469 -17.062 -15.031 1 94.31 75 LEU A C 1
ATOM 573 O O . LEU A 1 75 ? 9.906 -17.688 -16 1 94.31 75 LEU A O 1
ATOM 577 N N . VAL A 1 76 ? 8.789 -15.906 -15.086 1 93.25 76 VAL A N 1
ATOM 578 C CA . VAL A 1 76 ? 8.766 -15.242 -16.375 1 93.25 76 VAL A CA 1
ATOM 579 C C . VAL A 1 76 ? 10.172 -14.789 -16.766 1 93.25 76 VAL A C 1
ATOM 581 O O . VAL A 1 76 ? 10.875 -14.18 -15.945 1 93.25 76 VAL A O 1
ATOM 584 N N . ARG A 1 77 ? 10.5 -15.047 -17.922 1 89.44 77 ARG A N 1
ATOM 585 C CA . ARG A 1 77 ? 11.852 -14.734 -18.375 1 89.44 77 ARG A CA 1
ATOM 586 C C . ARG A 1 77 ? 11.945 -13.297 -18.875 1 89.44 77 ARG A C 1
ATOM 588 O O . ARG A 1 77 ? 11.102 -12.844 -19.641 1 89.44 77 ARG A O 1
ATOM 595 N N . LEU A 1 78 ? 12.93 -12.617 -18.359 1 89.69 78 LEU A N 1
ATOM 596 C CA . LEU A 1 78 ? 13.266 -11.297 -18.875 1 89.69 78 LEU A CA 1
ATOM 597 C C . LEU A 1 78 ? 14.047 -11.414 -20.188 1 89.69 78 LEU A C 1
ATOM 599 O O . LEU A 1 78 ? 15.172 -11.922 -20.188 1 89.69 78 LEU A O 1
ATOM 603 N N . GLN A 1 79 ? 13.492 -10.938 -21.25 1 90.88 79 GLN A N 1
ATOM 604 C CA . GLN A 1 79 ? 14.133 -11.016 -22.547 1 90.88 79 GLN A CA 1
ATOM 605 C C . GLN A 1 79 ? 15.094 -9.852 -22.766 1 90.88 79 GLN A C 1
ATOM 607 O O . GLN A 1 79 ? 16.109 -10 -23.469 1 90.88 79 GLN A O 1
ATOM 612 N N . GLY A 1 80 ? 14.664 -8.742 -22.172 1 91.12 80 GLY A N 1
ATOM 613 C CA . GLY A 1 80 ? 15.508 -7.574 -22.391 1 91.12 80 GLY A CA 1
ATOM 614 C C . GLY A 1 80 ? 14.992 -6.328 -21.688 1 91.12 80 GLY A C 1
ATOM 615 O O . GLY A 1 80 ? 14.055 -6.398 -20.891 1 91.12 80 GLY A O 1
ATOM 616 N N . TRP A 1 81 ? 15.734 -5.195 -21.906 1 89.31 81 TRP A N 1
ATOM 617 C CA . TRP A 1 81 ? 15.391 -3.928 -21.266 1 89.31 81 TRP A CA 1
ATOM 618 C C . TRP A 1 81 ? 15.812 -2.748 -22.141 1 89.31 81 TRP A C 1
ATOM 620 O O . TRP A 1 81 ? 16.547 -2.92 -23.109 1 89.31 81 TRP A O 1
ATOM 630 N N . CYS A 1 82 ? 15.242 -1.639 -21.812 1 89.94 82 CYS A N 1
ATOM 631 C CA . CYS A 1 82 ? 15.594 -0.365 -22.438 1 89.94 82 CYS A CA 1
ATOM 632 C C . CYS A 1 82 ? 15.617 0.754 -21.391 1 89.94 82 CYS A C 1
ATOM 634 O O . CYS A 1 82 ? 14.711 0.862 -20.578 1 89.94 82 CYS A O 1
ATOM 636 N N . GLN A 1 83 ? 16.719 1.433 -21.328 1 85.94 83 GLN A N 1
ATOM 637 C CA . GLN A 1 83 ? 16.797 2.646 -20.516 1 85.94 83 GLN A CA 1
ATOM 638 C C . GLN A 1 83 ? 17.25 3.838 -21.359 1 85.94 83 GLN A C 1
ATOM 640 O O . GLN A 1 83 ? 18.438 4.086 -21.516 1 85.94 83 GLN A O 1
ATOM 645 N N . GLU A 1 84 ? 16.344 4.508 -21.891 1 83.44 84 GLU A N 1
ATOM 646 C CA . GLU A 1 84 ? 16.578 5.676 -22.734 1 83.44 84 GLU A CA 1
ATOM 647 C C . GLU A 1 84 ? 15.508 6.738 -22.516 1 83.44 84 GLU A C 1
ATOM 649 O O . GLU A 1 84 ? 14.367 6.418 -22.156 1 83.44 84 GLU A O 1
ATOM 654 N N . LYS A 1 85 ? 15.859 8.047 -22.641 1 75.38 85 LYS A N 1
ATOM 655 C CA . LYS A 1 85 ? 14.922 9.172 -22.609 1 75.38 85 LYS A CA 1
ATOM 656 C C . LYS A 1 85 ? 14.148 9.203 -21.297 1 75.38 85 LYS A C 1
ATOM 658 O O . LYS A 1 85 ? 12.922 9.359 -21.297 1 75.38 85 LYS A O 1
ATOM 663 N N . GLU A 1 86 ? 14.727 8.789 -20.234 1 73.81 86 GLU A N 1
ATOM 664 C CA . GLU A 1 86 ? 14.133 8.805 -18.906 1 73.81 86 GLU A CA 1
ATOM 665 C C . GLU A 1 86 ? 13.07 7.727 -18.75 1 73.81 86 GLU A C 1
ATOM 667 O O . GLU A 1 86 ? 12.242 7.785 -17.844 1 73.81 86 GLU A O 1
ATOM 672 N N . GLU A 1 87 ? 13.117 6.84 -19.828 1 81.31 87 GLU A N 1
ATOM 673 C CA . GLU A 1 87 ? 12.18 5.727 -19.797 1 81.31 87 GLU A CA 1
ATOM 674 C C . GLU A 1 87 ? 12.898 4.414 -19.484 1 81.31 87 GLU A C 1
ATOM 676 O O . GLU A 1 87 ? 14.023 4.195 -19.922 1 81.31 87 GLU A O 1
ATOM 681 N N . ILE A 1 88 ? 12.219 3.646 -18.734 1 82.88 88 ILE A N 1
ATOM 682 C CA . ILE A 1 88 ? 12.664 2.283 -18.484 1 82.88 88 ILE A CA 1
ATOM 683 C C . ILE A 1 88 ? 11.625 1.292 -18.984 1 82.88 88 ILE A C 1
ATOM 685 O O . ILE A 1 88 ? 10.453 1.355 -18.594 1 82.88 88 ILE A O 1
ATOM 689 N N . LEU A 1 89 ? 12.094 0.471 -19.859 1 89.25 89 LEU A N 1
ATOM 690 C CA . LEU A 1 89 ? 11.219 -0.556 -20.422 1 89.25 89 LEU A CA 1
ATOM 691 C C . LEU A 1 89 ? 11.781 -1.948 -20.156 1 89.25 89 LEU A C 1
ATOM 693 O O . LEU A 1 89 ? 12.992 -2.162 -20.266 1 89.25 89 LEU A O 1
ATOM 697 N N . LEU A 1 90 ? 10.906 -2.824 -19.766 1 88.94 90 LEU A N 1
ATOM 698 C CA . LEU A 1 90 ? 11.273 -4.223 -19.578 1 88.94 90 LEU A CA 1
ATOM 699 C C . LEU A 1 90 ? 10.523 -5.121 -20.562 1 88.94 90 LEU A C 1
ATOM 701 O O . LEU A 1 90 ? 9.312 -4.957 -20.766 1 88.94 90 LEU A O 1
ATOM 705 N N . VAL A 1 91 ? 11.219 -6.039 -21.141 1 93 91 VAL A N 1
ATOM 706 C CA . VAL A 1 91 ? 10.648 -6.922 -22.156 1 93 91 VAL A CA 1
ATOM 707 C C . VAL A 1 91 ? 10.602 -8.352 -21.625 1 93 91 VAL A C 1
ATOM 709 O O . VAL A 1 91 ? 11.625 -8.914 -21.234 1 93 91 VAL A O 1
ATOM 712 N N . TYR A 1 92 ? 9.359 -8.922 -21.672 1 92.62 92 TYR A N 1
ATOM 713 C CA . TYR A 1 92 ? 9.148 -10.266 -21.172 1 92.62 92 TYR A CA 1
ATOM 714 C C . TYR A 1 92 ? 8.469 -11.148 -22.219 1 92.62 92 TYR A C 1
ATOM 716 O O . TYR A 1 92 ? 7.891 -10.641 -23.172 1 92.62 92 TYR A O 1
ATOM 724 N N . ASP A 1 93 ? 8.594 -12.461 -21.969 1 92.25 93 ASP A N 1
ATOM 725 C CA . ASP A 1 93 ? 7.75 -13.391 -22.719 1 92.25 93 ASP A CA 1
ATOM 726 C C . ASP A 1 93 ? 6.27 -13.117 -22.469 1 92.25 93 ASP A C 1
ATOM 728 O O . ASP A 1 93 ? 5.875 -12.836 -21.328 1 92.25 93 ASP A O 1
ATOM 732 N N . LEU A 1 94 ? 5.527 -13.164 -23.5 1 93.81 94 LEU A N 1
ATOM 733 C CA . LEU A 1 94 ? 4.086 -13.031 -23.344 1 93.81 94 LEU A CA 1
ATOM 734 C C . LEU A 1 94 ? 3.473 -14.336 -22.844 1 93.81 94 LEU A C 1
ATOM 736 O O . LEU A 1 94 ? 3.822 -15.414 -23.328 1 93.81 94 LEU A O 1
ATOM 740 N N . MET A 1 95 ? 2.609 -14.281 -21.922 1 94.19 95 MET A N 1
ATOM 741 C CA . MET A 1 95 ? 1.862 -15.422 -21.391 1 94.19 95 MET A CA 1
ATOM 742 C C . MET A 1 95 ? 0.441 -15.445 -21.938 1 94.19 95 MET A C 1
ATOM 744 O O . MET A 1 95 ? -0.376 -14.594 -21.594 1 94.19 95 MET A O 1
ATOM 748 N N . PRO A 1 96 ? 0.143 -16.391 -22.672 1 93 96 PRO A N 1
ATOM 749 C CA . PRO A 1 96 ? -1.093 -16.359 -23.469 1 93 96 PRO A CA 1
ATOM 750 C C . PRO A 1 96 ? -2.346 -16.422 -22.594 1 93 96 PRO A C 1
ATOM 752 O O . PRO A 1 96 ? -3.391 -15.875 -22.969 1 93 96 PRO A O 1
ATOM 755 N N . ASN A 1 97 ? -2.281 -17.125 -21.484 1 94.62 97 ASN A N 1
ATOM 756 C CA . ASN A 1 97 ? -3.488 -17.297 -20.672 1 94.62 97 ASN A CA 1
ATOM 757 C C . ASN A 1 97 ? -3.615 -16.188 -19.625 1 94.62 97 ASN A C 1
ATOM 759 O O . ASN A 1 97 ? -4.461 -16.266 -18.734 1 94.62 97 ASN A O 1
ATOM 763 N N . GLY A 1 98 ? -2.727 -15.211 -19.641 1 92.88 98 GLY A N 1
ATOM 764 C CA . GLY A 1 98 ? -2.836 -14.047 -18.766 1 92.88 98 GLY A CA 1
ATOM 765 C C . GLY A 1 98 ? -2.48 -14.352 -17.328 1 92.88 98 GLY A C 1
ATOM 766 O O . GLY A 1 98 ? -1.665 -15.234 -17.062 1 92.88 98 GLY A O 1
ATOM 767 N N . SER A 1 99 ? -3.059 -13.586 -16.484 1 93.88 99 SER A N 1
ATOM 768 C CA . SER A 1 99 ? -2.721 -13.703 -15.062 1 93.88 99 SER A CA 1
ATOM 769 C C . SER A 1 99 ? -3.666 -14.664 -14.352 1 93.88 99 SER A C 1
ATOM 771 O O . SER A 1 99 ? -4.789 -14.891 -14.805 1 93.88 99 SER A O 1
ATOM 773 N N . LEU A 1 100 ? -3.191 -15.172 -13.258 1 96.88 100 LEU A N 1
ATOM 774 C CA . LEU A 1 100 ? -3.98 -16.094 -12.453 1 96.88 100 LEU A CA 1
ATOM 775 C C . LEU A 1 100 ? -5.223 -15.414 -11.891 1 96.88 100 LEU A C 1
ATOM 777 O O . LEU A 1 100 ? -6.285 -16.031 -11.789 1 96.88 100 LEU A O 1
ATOM 781 N N . ASP A 1 101 ? -5.105 -14.172 -11.484 1 93.94 101 ASP A N 1
ATOM 782 C CA . ASP A 1 101 ? -6.246 -13.438 -10.945 1 93.94 101 ASP A CA 1
ATOM 783 C C . ASP A 1 101 ? -7.387 -13.375 -11.961 1 93.94 101 ASP A C 1
ATOM 785 O O . ASP A 1 101 ? -8.547 -13.594 -11.617 1 93.94 101 ASP A O 1
ATOM 789 N N . LYS A 1 102 ? -7.113 -13.188 -13.188 1 91.44 102 LYS A N 1
ATOM 790 C CA . LYS A 1 102 ? -8.133 -13.148 -14.234 1 91.44 102 LYS A CA 1
ATOM 791 C C . LYS A 1 102 ? -8.727 -14.531 -14.477 1 91.44 102 LYS A C 1
ATOM 793 O O . LYS A 1 102 ? -9.938 -14.672 -14.664 1 91.44 102 LYS A O 1
ATOM 798 N N . ALA A 1 103 ? -7.883 -15.508 -14.469 1 95.25 103 ALA A N 1
ATOM 799 C CA . ALA A 1 103 ? -8.352 -16.875 -14.664 1 95.25 103 ALA A CA 1
ATOM 800 C C . ALA A 1 103 ? -9.305 -17.297 -13.547 1 95.25 103 ALA A C 1
ATOM 802 O O . ALA A 1 103 ? -10.273 -18.016 -13.789 1 95.25 103 ALA A O 1
ATOM 803 N N . LEU A 1 104 ? -9.078 -16.812 -12.359 1 95.25 104 LEU A N 1
ATOM 804 C CA . LEU A 1 104 ? -9.867 -17.219 -11.195 1 95.25 104 LEU A CA 1
ATOM 805 C C . LEU A 1 104 ? -11.156 -16.406 -11.117 1 95.25 104 LEU A C 1
ATOM 807 O O . LEU A 1 104 ? -12.211 -16.953 -10.758 1 95.25 104 LEU A O 1
ATOM 811 N N . PHE A 1 105 ? -11.094 -15.141 -11.484 1 91.56 105 PHE A N 1
ATOM 812 C CA . PHE A 1 105 ? -12.203 -14.281 -11.07 1 91.56 105 PHE A CA 1
ATOM 813 C C . PHE A 1 105 ? -12.906 -13.688 -12.273 1 91.56 105 PHE A C 1
ATOM 815 O O . PHE A 1 105 ? -14.039 -13.203 -12.164 1 91.56 105 PHE A O 1
ATOM 822 N N . GLU A 1 106 ? -12.281 -13.656 -13.352 1 88.88 106 GLU A N 1
ATOM 823 C CA . GLU A 1 106 ? -12.875 -12.969 -14.492 1 88.88 106 GLU A CA 1
ATOM 824 C C . GLU A 1 106 ? -13.25 -13.953 -15.594 1 88.88 106 GLU A C 1
ATOM 826 O O . GLU A 1 106 ? -14.109 -13.656 -16.438 1 88.88 106 GLU A O 1
ATOM 831 N N . SER A 1 107 ? -12.656 -15.07 -15.617 1 89.38 107 SER A N 1
ATOM 832 C CA . SER A 1 107 ? -12.914 -16.062 -16.656 1 89.38 107 SER A CA 1
ATOM 833 C C . SER A 1 107 ? -14.297 -16.688 -16.5 1 89.38 107 SER A C 1
ATOM 835 O O . SER A 1 107 ? -14.773 -16.875 -15.383 1 89.38 107 SER A O 1
ATOM 837 N N . ARG A 1 108 ? -14.828 -17 -17.578 1 89.25 108 ARG A N 1
ATOM 838 C CA . ARG A 1 108 ? -16.109 -17.719 -17.578 1 89.25 108 ARG A CA 1
ATOM 839 C C . ARG A 1 108 ? -15.914 -19.188 -17.203 1 89.25 108 ARG A C 1
ATOM 841 O O . ARG A 1 108 ? -16.828 -19.812 -16.672 1 89.25 108 ARG A O 1
ATOM 848 N N . MET A 1 109 ? -14.812 -19.625 -17.578 1 91.81 109 MET A N 1
ATOM 849 C CA . MET A 1 109 ? -14.508 -21.031 -17.25 1 91.81 109 MET A CA 1
ATOM 850 C C . MET A 1 109 ? -13.898 -21.141 -15.867 1 91.81 109 MET A C 1
ATOM 852 O O . MET A 1 109 ? -13.023 -20.359 -15.492 1 91.81 109 MET A O 1
ATOM 856 N N . VAL A 1 110 ? -14.414 -22.156 -15.195 1 95.19 110 VAL A N 1
ATOM 857 C CA . VAL A 1 110 ? -13.875 -22.422 -13.867 1 95.19 110 VAL A CA 1
ATOM 858 C C . VAL A 1 110 ? -12.516 -23.094 -13.984 1 95.19 110 VAL A C 1
ATOM 860 O O . VAL A 1 110 ? -12.359 -24.078 -14.719 1 95.19 110 VAL A O 1
ATOM 863 N N . LEU A 1 111 ? -11.523 -22.578 -13.383 1 97.19 111 LEU A N 1
ATOM 864 C CA . LEU A 1 111 ? -10.219 -23.219 -13.312 1 97.19 111 LEU A CA 1
ATOM 865 C C . LEU A 1 111 ? -10.297 -24.516 -12.523 1 97.19 111 LEU A C 1
ATOM 867 O O . LEU A 1 111 ? -10.633 -24.516 -11.336 1 97.19 111 LEU A O 1
ATOM 871 N N . SER A 1 112 ? -9.969 -25.625 -13.148 1 97.38 112 SER A N 1
ATOM 872 C CA . SER A 1 112 ? -10.156 -26.938 -12.547 1 97.38 112 SER A CA 1
ATOM 873 C C . SER A 1 112 ? -9.164 -27.172 -11.406 1 97.38 112 SER A C 1
ATOM 875 O O . SER A 1 112 ? -8.141 -26.5 -11.32 1 97.38 112 SER A O 1
ATOM 877 N N . TRP A 1 113 ? -9.477 -28.125 -10.57 1 97.62 113 TRP A N 1
ATOM 878 C CA . TRP A 1 113 ? -8.656 -28.422 -9.406 1 97.62 113 TRP A CA 1
ATOM 879 C C . TRP A 1 113 ? -7.258 -28.875 -9.828 1 97.62 113 TRP A C 1
ATOM 881 O O . TRP A 1 113 ? -6.258 -28.391 -9.289 1 97.62 113 TRP A O 1
ATOM 891 N N . PRO A 1 114 ? -7.121 -29.719 -10.844 1 97.62 114 PRO A N 1
ATOM 892 C CA . PRO A 1 114 ? -5.77 -30.109 -11.258 1 97.62 114 PRO A CA 1
ATOM 893 C C . PRO A 1 114 ? -4.934 -28.906 -11.711 1 97.62 114 PRO A C 1
ATOM 895 O O . PRO A 1 114 ? -3.744 -28.828 -11.391 1 97.62 114 PRO A O 1
ATOM 898 N N . HIS A 1 115 ? -5.559 -28 -12.406 1 98.12 115 HIS A N 1
ATOM 899 C CA . HIS A 1 115 ? -4.848 -26.797 -12.82 1 98.12 115 HIS A CA 1
ATOM 900 C C . HIS A 1 115 ? -4.457 -25.953 -11.617 1 98.12 115 HIS A C 1
ATOM 902 O O . HIS A 1 115 ? -3.338 -25.438 -11.547 1 98.12 115 HIS A O 1
ATOM 908 N N . ARG A 1 116 ? -5.383 -25.812 -10.695 1 98.5 116 ARG A N 1
ATOM 909 C CA . ARG A 1 116 ? -5.109 -25.031 -9.492 1 98.5 116 ARG A CA 1
ATOM 910 C C . ARG A 1 116 ? -3.93 -25.609 -8.719 1 98.5 116 ARG A C 1
ATOM 912 O O . ARG A 1 116 ? -3.02 -24.875 -8.32 1 98.5 116 ARG A O 1
ATOM 919 N N . ARG A 1 117 ? -3.969 -26.891 -8.562 1 97.81 117 ARG A N 1
ATOM 920 C CA . ARG A 1 117 ? -2.895 -27.562 -7.84 1 97.81 117 ARG A CA 1
ATOM 921 C C . ARG A 1 117 ? -1.56 -27.391 -8.555 1 97.81 117 ARG A C 1
ATOM 923 O O . ARG A 1 117 ? -0.542 -27.109 -7.922 1 97.81 117 ARG A O 1
ATOM 930 N N . LYS A 1 118 ? -1.594 -27.578 -9.812 1 98.25 118 LYS A N 1
ATOM 931 C CA . LYS A 1 118 ? -0.396 -27.438 -10.633 1 98.25 118 LYS A CA 1
ATOM 932 C C . LYS A 1 118 ? 0.19 -26.031 -10.508 1 98.25 118 LYS A C 1
ATOM 934 O O . LYS A 1 118 ? 1.402 -25.875 -10.352 1 98.25 118 LYS A O 1
ATOM 939 N N . ILE A 1 119 ? -0.631 -25.078 -10.523 1 98.75 119 ILE A N 1
ATOM 940 C CA . ILE A 1 119 ? -0.229 -23.688 -10.438 1 98.75 119 ILE A CA 1
ATOM 941 C C . ILE A 1 119 ? 0.404 -23.406 -9.07 1 98.75 119 ILE A C 1
ATOM 943 O O . ILE A 1 119 ? 1.487 -22.828 -8.992 1 98.75 119 ILE A O 1
ATOM 947 N N . LEU A 1 120 ? -0.267 -23.875 -8.016 1 98.81 120 LEU A N 1
ATOM 948 C CA . LEU A 1 120 ? 0.248 -23.656 -6.664 1 98.81 120 LEU A CA 1
ATOM 949 C C . LEU A 1 120 ? 1.62 -24.312 -6.5 1 98.81 120 LEU A C 1
ATOM 951 O O . LEU A 1 120 ? 2.527 -23.703 -5.922 1 98.81 120 LEU A O 1
ATOM 955 N N . LEU A 1 121 ? 1.726 -25.469 -7.031 1 98.56 121 LEU A N 1
ATOM 956 C CA . LEU A 1 121 ? 3.002 -26.172 -6.961 1 98.56 121 LEU A CA 1
ATOM 957 C C . LEU A 1 121 ? 4.078 -25.422 -7.738 1 98.56 121 LEU A C 1
ATOM 959 O O . LEU A 1 121 ? 5.211 -25.297 -7.273 1 98.56 121 LEU A O 1
ATOM 963 N N . GLY A 1 122 ? 3.754 -24.922 -8.891 1 98.69 122 GLY A N 1
ATOM 964 C CA . GLY A 1 122 ? 4.691 -24.156 -9.695 1 98.69 122 GLY A CA 1
ATOM 965 C C . GLY A 1 122 ? 5.191 -22.906 -9 1 98.69 122 GLY A C 1
ATOM 966 O O . GLY A 1 122 ? 6.391 -22.625 -8.992 1 98.69 122 GLY A O 1
ATOM 967 N N . VAL A 1 123 ? 4.312 -22.172 -8.383 1 98.69 123 VAL A N 1
ATOM 968 C CA . VAL A 1 123 ? 4.68 -20.953 -7.68 1 98.69 123 VAL A CA 1
ATOM 969 C C . VAL A 1 123 ? 5.57 -21.297 -6.484 1 98.69 123 VAL A C 1
ATOM 971 O O . VAL A 1 123 ? 6.574 -20.625 -6.234 1 98.69 123 VAL A O 1
ATOM 974 N N . ALA A 1 124 ? 5.156 -22.328 -5.758 1 98.69 124 ALA A N 1
ATOM 975 C CA . ALA A 1 124 ? 5.973 -22.766 -4.629 1 98.69 124 ALA A CA 1
ATOM 976 C C . ALA A 1 124 ? 7.387 -23.125 -5.078 1 98.69 124 ALA A C 1
ATOM 978 O O . ALA A 1 124 ? 8.367 -22.766 -4.418 1 98.69 124 ALA A O 1
ATOM 979 N N . SER A 1 125 ? 7.461 -23.797 -6.156 1 98.19 125 SER A N 1
ATOM 980 C CA . SER A 1 125 ? 8.75 -24.203 -6.699 1 98.19 125 SER A CA 1
ATOM 981 C C . SER A 1 125 ? 9.594 -23 -7.082 1 98.19 125 SER A C 1
ATOM 983 O O . SER A 1 125 ? 10.797 -22.953 -6.805 1 98.19 125 SER A O 1
ATOM 985 N N . ALA A 1 126 ? 9.016 -22.047 -7.688 1 97.25 126 ALA A N 1
ATOM 986 C CA . ALA A 1 126 ? 9.711 -20.828 -8.047 1 97.25 126 ALA A CA 1
ATOM 987 C C . ALA A 1 126 ? 10.25 -20.109 -6.812 1 97.25 126 ALA A C 1
ATOM 989 O O . ALA A 1 126 ? 11.406 -19.672 -6.793 1 97.25 126 ALA A O 1
ATOM 990 N N . LEU A 1 127 ? 9.445 -20.016 -5.809 1 97.19 127 LEU A N 1
ATOM 991 C CA . LEU A 1 127 ? 9.852 -19.328 -4.586 1 97.19 127 LEU A CA 1
ATOM 992 C C . LEU A 1 127 ? 10.953 -20.109 -3.871 1 97.19 127 LEU A C 1
ATOM 994 O O . LEU A 1 127 ? 11.867 -19.516 -3.297 1 97.19 127 LEU A O 1
ATOM 998 N N . ALA A 1 128 ? 10.828 -21.422 -3.879 1 97.31 128 ALA A N 1
ATOM 999 C CA . ALA A 1 128 ? 11.891 -22.25 -3.305 1 97.31 128 ALA A CA 1
ATOM 1000 C C . ALA A 1 128 ? 13.227 -21.984 -4.004 1 97.31 128 ALA A C 1
ATOM 1002 O O . ALA A 1 128 ? 14.266 -21.859 -3.352 1 97.31 128 ALA A O 1
ATOM 1003 N N . TYR A 1 129 ? 13.203 -21.875 -5.293 1 95.31 129 TYR A N 1
ATOM 1004 C CA . TYR A 1 129 ? 14.383 -21.547 -6.086 1 95.31 129 TYR A CA 1
ATOM 1005 C C . TYR A 1 129 ? 14.938 -20.188 -5.691 1 95.31 129 TYR A C 1
ATOM 1007 O O . TYR A 1 129 ? 16.141 -20.062 -5.418 1 95.31 129 TYR A O 1
ATOM 1015 N N . LEU A 1 130 ? 14.133 -19.172 -5.551 1 92.69 130 LEU A N 1
ATOM 1016 C CA . LEU A 1 130 ? 14.547 -17.812 -5.234 1 92.69 130 LEU A CA 1
ATOM 1017 C C . LEU A 1 130 ? 15.141 -17.734 -3.832 1 92.69 130 LEU A C 1
ATOM 1019 O O . LEU A 1 130 ? 16.109 -17.016 -3.604 1 92.69 130 LEU A O 1
ATOM 1023 N N . HIS A 1 131 ? 14.555 -18.5 -2.967 1 93.69 131 HIS A N 1
ATOM 1024 C CA . HIS A 1 131 ? 14.906 -18.375 -1.558 1 93.69 131 HIS A CA 1
ATOM 1025 C C . HIS A 1 131 ? 16.141 -19.203 -1.221 1 93.69 131 HIS A C 1
ATOM 1027 O O . HIS A 1 131 ? 16.906 -18.844 -0.335 1 93.69 131 HIS A O 1
ATOM 1033 N N . GLN A 1 132 ? 16.297 -20.328 -1.881 1 90.25 132 GLN A N 1
ATOM 1034 C CA . GLN A 1 132 ? 17.25 -21.281 -1.331 1 90.25 132 GLN A CA 1
ATOM 1035 C C . GLN A 1 132 ? 18.203 -21.797 -2.408 1 90.25 132 GLN A C 1
ATOM 1037 O O . GLN A 1 132 ? 19.266 -22.359 -2.098 1 90.25 132 GLN A O 1
ATOM 1042 N N . GLU A 1 133 ? 17.906 -21.672 -3.586 1 86.75 133 GLU A N 1
ATOM 1043 C CA . GLU A 1 133 ? 18.703 -22.344 -4.613 1 86.75 133 GLU A CA 1
ATOM 1044 C C . GLU A 1 133 ? 19.562 -21.344 -5.383 1 86.75 133 GLU A C 1
ATOM 1046 O O . GLU A 1 133 ? 20.562 -21.734 -6.012 1 86.75 133 GLU A O 1
ATOM 1051 N N . CYS A 1 134 ? 19.203 -20.172 -5.348 1 81.25 134 CYS A N 1
ATOM 1052 C CA . CYS A 1 134 ? 20.016 -19.156 -5.988 1 81.25 134 CYS A CA 1
ATOM 1053 C C . CYS A 1 134 ? 21.234 -18.797 -5.133 1 81.25 134 CYS A C 1
ATOM 1055 O O . CYS A 1 134 ? 21.266 -19.109 -3.941 1 81.25 134 CYS A O 1
ATOM 1057 N N . GLU A 1 135 ? 22.203 -18.25 -5.789 1 77.94 135 GLU A N 1
ATOM 1058 C CA . GLU A 1 135 ? 23.406 -17.844 -5.074 1 77.94 135 GLU A CA 1
ATOM 1059 C C . GLU A 1 135 ? 23.078 -16.891 -3.936 1 77.94 135 GLU A C 1
ATOM 1061 O O . GLU A 1 135 ? 23.625 -17.016 -2.834 1 77.94 135 GLU A O 1
ATOM 1066 N N . ASN A 1 136 ? 22.219 -16.016 -4.242 1 78.12 136 ASN A N 1
ATOM 1067 C CA . ASN A 1 136 ? 21.734 -15.094 -3.229 1 78.12 136 ASN A CA 1
ATOM 1068 C C . ASN A 1 136 ? 20.219 -15.188 -3.051 1 78.12 136 ASN A C 1
ATOM 1070 O O . ASN A 1 136 ? 19.484 -15.43 -4.012 1 78.12 136 ASN A O 1
ATOM 1074 N N . LEU A 1 137 ? 19.891 -15.078 -1.764 1 84.12 137 LEU A N 1
ATOM 1075 C CA . LEU A 1 137 ? 18.453 -15.047 -1.464 1 84.12 137 LEU A CA 1
ATOM 1076 C C . LEU A 1 137 ? 17.781 -13.883 -2.178 1 84.12 137 LEU A C 1
ATOM 1078 O O . LEU A 1 137 ? 18.25 -12.742 -2.104 1 84.12 137 LEU A O 1
ATOM 1082 N N . VAL A 1 138 ? 16.859 -14.25 -2.916 1 86.5 138 VAL A N 1
ATOM 1083 C CA . VAL A 1 138 ? 16.062 -13.234 -3.596 1 86.5 138 VAL A CA 1
ATOM 1084 C C 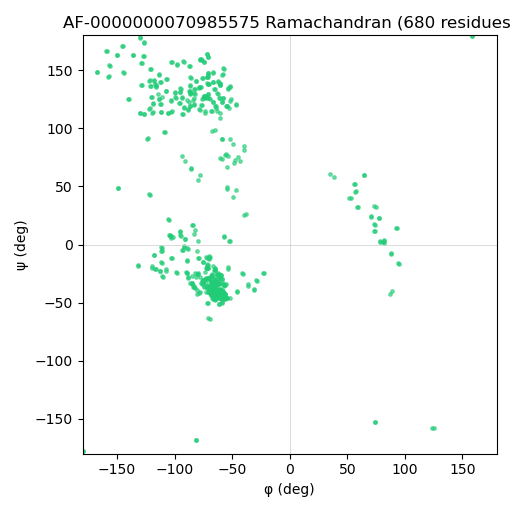. VAL A 1 138 ? 14.648 -13.227 -3.037 1 86.5 138 VAL A C 1
ATOM 1086 O O . VAL A 1 138 ? 13.961 -14.25 -3.041 1 86.5 138 VAL A O 1
ATOM 1089 N N . VAL A 1 139 ? 14.242 -12.086 -2.508 1 89.94 139 VAL A N 1
ATOM 1090 C CA . VAL A 1 139 ? 12.875 -11.898 -2.037 1 89.94 139 VAL A CA 1
ATOM 1091 C C . VAL A 1 139 ? 12.023 -11.281 -3.146 1 89.94 139 VAL A C 1
ATOM 1093 O O . VAL A 1 139 ? 12.406 -10.266 -3.738 1 89.94 139 VAL A O 1
ATOM 1096 N N . HIS A 1 140 ? 10.906 -11.852 -3.514 1 90 140 HIS A N 1
ATOM 1097 C CA . HIS A 1 140 ? 10.055 -11.359 -4.594 1 90 140 HIS A CA 1
ATOM 1098 C C . HIS A 1 140 ? 9.344 -10.07 -4.195 1 90 140 HIS A C 1
ATOM 1100 O O . HIS A 1 140 ? 9.328 -9.102 -4.961 1 90 140 HIS A O 1
ATOM 1106 N N . ARG A 1 141 ? 8.664 -10.078 -2.951 1 88.12 141 ARG A N 1
ATOM 1107 C CA . ARG A 1 141 ? 8.125 -8.906 -2.266 1 88.12 141 ARG A CA 1
ATOM 1108 C C . ARG A 1 141 ? 6.703 -8.609 -2.73 1 88.12 141 ARG A C 1
ATOM 1110 O O . ARG A 1 141 ? 5.992 -7.82 -2.105 1 88.12 141 ARG A O 1
ATOM 1117 N N . ASP A 1 142 ? 6.234 -9.297 -3.746 1 89.31 142 ASP A N 1
ATOM 1118 C CA . ASP A 1 142 ? 4.902 -8.984 -4.25 1 89.31 142 ASP A CA 1
ATOM 1119 C C . ASP A 1 142 ? 4.223 -10.227 -4.816 1 89.31 142 ASP A C 1
ATOM 1121 O O . ASP A 1 142 ? 3.701 -10.195 -5.934 1 89.31 142 ASP A O 1
ATOM 1125 N N . VAL A 1 143 ? 4.242 -11.219 -4.113 1 94.75 143 VAL A N 1
ATOM 1126 C CA . VAL A 1 143 ? 3.588 -12.461 -4.516 1 94.75 143 VAL A CA 1
ATOM 1127 C C . VAL A 1 143 ? 2.074 -12.312 -4.387 1 94.75 143 VAL A C 1
ATOM 1129 O O . VAL A 1 143 ? 1.554 -12.109 -3.289 1 94.75 143 VAL A O 1
ATOM 1132 N N . LYS A 1 144 ? 1.384 -12.359 -5.492 1 94.44 144 LYS A N 1
ATOM 1133 C CA . LYS A 1 144 ? -0.072 -12.281 -5.582 1 94.44 144 LYS A CA 1
ATOM 1134 C C . LYS A 1 144 ? -0.576 -12.844 -6.902 1 94.44 144 LYS A C 1
ATOM 1136 O O . LYS A 1 144 ? 0.206 -13.055 -7.836 1 94.44 144 LYS A O 1
ATOM 1141 N N . THR A 1 145 ? -1.814 -13.078 -7.008 1 95.81 145 THR A N 1
ATOM 1142 C CA . THR A 1 145 ? -2.363 -13.797 -8.148 1 95.81 145 THR A CA 1
ATOM 1143 C C . THR A 1 145 ? -2.229 -12.969 -9.422 1 95.81 145 THR A C 1
ATOM 1145 O O . THR A 1 145 ? -2.096 -13.523 -10.516 1 95.81 145 THR A O 1
ATOM 1148 N N . SER A 1 146 ? -2.166 -11.609 -9.336 1 91.88 146 SER A N 1
ATOM 1149 C CA . SER A 1 146 ? -2.025 -10.773 -10.523 1 91.88 146 SER A CA 1
ATOM 1150 C C . SER A 1 146 ? -0.604 -10.828 -11.07 1 91.88 146 SER A C 1
ATOM 1152 O O . SER A 1 146 ? -0.358 -10.43 -12.211 1 91.88 146 SER A O 1
ATOM 1154 N N . ASN A 1 147 ? 0.319 -11.32 -10.266 1 91.31 147 ASN A N 1
ATOM 1155 C CA . ASN A 1 147 ? 1.711 -11.43 -10.695 1 91.31 147 ASN A CA 1
ATOM 1156 C C . ASN A 1 147 ? 2.074 -12.859 -11.055 1 91.31 147 ASN A C 1
ATOM 1158 O O . ASN A 1 147 ? 3.254 -13.188 -11.211 1 91.31 147 ASN A O 1
ATOM 1162 N N . ILE A 1 148 ? 1.103 -13.68 -11.078 1 96.75 148 ILE A N 1
ATOM 1163 C CA . ILE A 1 148 ? 1.271 -15.055 -11.531 1 96.75 148 ILE A CA 1
ATOM 1164 C C . ILE A 1 148 ? 0.653 -15.219 -12.922 1 96.75 148 ILE A C 1
ATOM 1166 O O . ILE A 1 148 ? -0.571 -15.195 -13.062 1 96.75 148 ILE A O 1
ATOM 1170 N N . MET A 1 149 ? 1.56 -15.453 -13.844 1 96.44 149 MET A N 1
ATOM 1171 C CA . MET A 1 149 ? 1.117 -15.602 -15.227 1 96.44 149 MET A CA 1
ATOM 1172 C C . MET A 1 149 ? 0.977 -17.078 -15.602 1 96.44 149 MET A C 1
ATOM 1174 O O . MET A 1 149 ? 1.614 -17.938 -15 1 96.44 149 MET A O 1
ATOM 1178 N N . LEU A 1 150 ? 0.11 -17.25 -16.594 1 97.75 150 LEU A N 1
ATOM 1179 C CA . LEU A 1 150 ? -0.157 -18.625 -17.016 1 97.75 150 LEU A CA 1
ATOM 1180 C C . LEU A 1 150 ? 0.201 -18.812 -18.5 1 97.75 150 LEU A C 1
ATOM 1182 O O . LEU A 1 150 ? -0.256 -18.047 -19.344 1 97.75 150 LEU A O 1
ATOM 1186 N N . ASP A 1 151 ? 1.021 -19.812 -18.75 1 96.56 151 ASP A N 1
ATOM 1187 C CA . ASP A 1 151 ? 1.347 -20.109 -20.141 1 96.56 151 ASP A CA 1
ATOM 1188 C C . ASP A 1 151 ? 0.248 -20.938 -20.797 1 96.56 151 ASP A C 1
ATOM 1190 O O . ASP A 1 151 ? -0.834 -21.109 -20.234 1 96.56 151 ASP A O 1
ATOM 1194 N N . GLU A 1 152 ? 0.514 -21.469 -21.938 1 95.31 152 GLU A N 1
ATOM 1195 C CA . GLU A 1 152 ? -0.481 -22.172 -22.734 1 95.31 152 GLU A CA 1
ATOM 1196 C C . GLU A 1 152 ? -0.988 -23.422 -22.016 1 95.31 152 GLU A C 1
ATOM 1198 O O . GLU A 1 152 ? -2.166 -23.766 -22.125 1 95.31 152 GLU A O 1
ATOM 1203 N N . ALA A 1 153 ? -0.124 -24.031 -21.328 1 96.44 153 ALA A N 1
ATOM 1204 C CA . ALA A 1 153 ? -0.464 -25.266 -20.625 1 96.44 153 ALA A CA 1
ATOM 1205 C C . ALA A 1 153 ? -0.874 -24.984 -19.188 1 96.44 153 ALA A C 1
ATOM 1207 O O . ALA A 1 153 ? -0.93 -25.906 -18.359 1 96.44 153 ALA A O 1
ATOM 1208 N N . PHE A 1 154 ? -1.032 -23.719 -18.766 1 97 154 PHE A N 1
ATOM 1209 C CA . PHE A 1 154 ? -1.462 -23.281 -17.453 1 97 154 PHE A CA 1
ATOM 1210 C C . PHE A 1 154 ? -0.379 -23.547 -16.406 1 97 154 PHE A C 1
ATOM 1212 O O . PHE A 1 154 ? -0.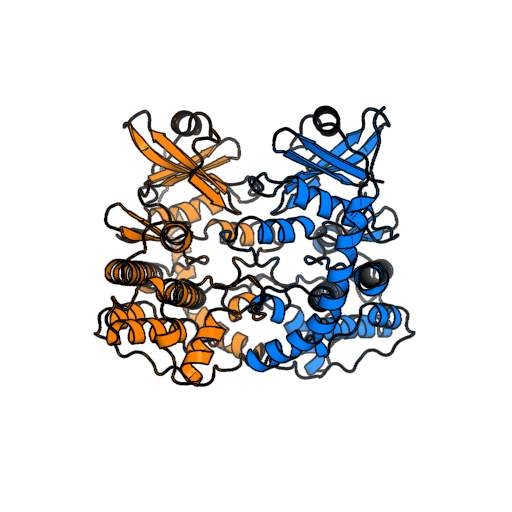682 -23.781 -15.242 1 97 154 PHE A O 1
ATOM 1219 N N . ASN A 1 155 ? 0.846 -23.609 -16.953 1 97.69 155 ASN A N 1
ATOM 1220 C CA . ASN A 1 155 ? 1.942 -23.531 -15.992 1 97.69 155 ASN A CA 1
ATOM 1221 C C . ASN A 1 155 ? 2.084 -22.125 -15.43 1 97.69 155 ASN A C 1
ATOM 1223 O O . ASN A 1 155 ? 1.964 -21.141 -16.156 1 97.69 155 ASN A O 1
ATOM 1227 N N . ALA A 1 156 ? 2.322 -22.062 -14.156 1 98.31 156 ALA A N 1
ATOM 1228 C CA . ALA A 1 156 ? 2.482 -20.766 -13.5 1 98.31 156 ALA A CA 1
ATOM 1229 C C . ALA A 1 156 ? 3.875 -20.188 -13.75 1 98.31 156 ALA A C 1
ATOM 1231 O O . ALA A 1 156 ? 4.867 -20.922 -13.703 1 98.31 156 ALA A O 1
ATOM 1232 N N . LYS A 1 157 ? 3.934 -18.984 -14.062 1 97.44 157 LYS A N 1
ATOM 1233 C CA . LYS A 1 157 ? 5.172 -18.219 -14.156 1 97.44 157 LYS A CA 1
ATOM 1234 C C . LYS A 1 157 ? 5.098 -16.953 -13.32 1 97.44 157 LYS A C 1
ATOM 1236 O O . LYS A 1 157 ? 4.289 -16.062 -13.594 1 97.44 157 LYS A O 1
ATOM 1241 N N . LEU A 1 158 ? 5.863 -16.891 -12.289 1 95.31 158 LEU A N 1
ATOM 1242 C CA . LEU A 1 158 ? 5.914 -15.719 -11.414 1 95.31 158 LEU A CA 1
ATOM 1243 C C . LEU A 1 158 ? 6.602 -14.547 -12.109 1 95.31 158 LEU A C 1
ATOM 1245 O O . LEU A 1 158 ? 7.645 -14.719 -12.742 1 95.31 158 LEU A O 1
ATOM 1249 N N . SER A 1 159 ? 5.953 -13.43 -12.078 1 90.56 159 SER A N 1
ATOM 1250 C CA . SER A 1 159 ? 6.461 -12.234 -12.75 1 90.56 159 SER A CA 1
ATOM 1251 C C . SER A 1 159 ? 6.531 -11.047 -11.789 1 90.56 159 SER A C 1
ATOM 1253 O O . SER A 1 159 ? 6.195 -11.18 -10.609 1 90.56 159 SER A O 1
ATOM 1255 N N . ASP A 1 160 ? 7.105 -9.922 -12.234 1 82 160 ASP A N 1
ATOM 1256 C CA . ASP A 1 160 ? 7.102 -8.625 -11.562 1 82 160 ASP A CA 1
ATOM 1257 C C . ASP A 1 160 ? 7.871 -8.688 -10.242 1 82 160 ASP A C 1
ATOM 1259 O O . ASP A 1 160 ? 7.316 -8.398 -9.18 1 82 160 ASP A O 1
ATOM 1263 N N . PHE A 1 161 ? 9.094 -9.016 -10.359 1 75.44 161 PHE A N 1
ATOM 1264 C CA . PHE A 1 161 ? 9.969 -8.992 -9.195 1 75.44 161 PHE A CA 1
ATOM 1265 C C . PHE A 1 161 ? 10.062 -7.59 -8.617 1 75.44 161 PHE A C 1
ATOM 1267 O O . PHE A 1 161 ? 10.141 -6.609 -9.359 1 75.44 161 PHE A O 1
ATOM 1274 N N . GLY A 1 162 ? 9.531 -7.473 -7.453 1 62.06 162 GLY A N 1
ATOM 1275 C CA . GLY A 1 162 ? 9.453 -6.199 -6.758 1 62.06 162 GLY A CA 1
ATOM 1276 C C . GLY A 1 162 ? 10.703 -5.352 -6.918 1 62.06 162 GLY A C 1
ATOM 1277 O O . GLY A 1 162 ? 11.117 -4.66 -5.988 1 62.06 162 GLY A O 1
ATOM 1278 N N . LEU A 1 163 ? 11.422 -5.57 -7.98 1 55.53 163 LEU A N 1
ATOM 1279 C CA . LEU A 1 163 ? 12.586 -4.738 -8.266 1 55.53 163 LEU A CA 1
ATOM 1280 C C . LEU A 1 163 ? 12.25 -3.262 -8.078 1 55.53 163 LEU A C 1
ATOM 1282 O O . LEU A 1 163 ? 13.078 -2.498 -7.566 1 55.53 163 LEU A O 1
ATOM 1286 N N . ALA A 1 164 ? 11.117 -2.941 -8.508 1 49.88 164 ALA A N 1
ATOM 1287 C CA . ALA A 1 164 ? 10.734 -1.533 -8.539 1 49.88 164 ALA A CA 1
ATOM 1288 C C . ALA A 1 164 ? 10.523 -0.995 -7.125 1 49.88 164 ALA A C 1
ATOM 1290 O O . ALA A 1 164 ? 10.844 0.161 -6.84 1 49.88 164 ALA A O 1
ATOM 1291 N N . ARG A 1 165 ? 9.961 -1.819 -6.207 1 51.78 165 ARG A N 1
ATOM 1292 C CA . ARG A 1 165 ? 9.695 -1.364 -4.848 1 51.78 165 ARG A CA 1
ATOM 1293 C C . ARG A 1 165 ? 10.992 -1.088 -4.098 1 51.78 165 ARG A C 1
ATOM 1295 O O . ARG A 1 165 ? 11.07 -0.144 -3.309 1 51.78 165 ARG A O 1
ATOM 1302 N N . GLN A 1 166 ? 11.969 -2.029 -4.371 1 49.94 166 GLN A N 1
ATOM 1303 C CA . GLN A 1 166 ? 13.281 -1.817 -3.766 1 49.94 166 GLN A CA 1
ATOM 1304 C C . GLN A 1 166 ? 13.922 -0.528 -4.273 1 49.94 166 GLN A C 1
ATOM 1306 O O . GLN A 1 166 ? 14.609 0.163 -3.523 1 49.94 166 GLN A O 1
ATOM 1311 N N . MET A 1 167 ? 13.578 -0.336 -5.465 1 46.75 167 MET A N 1
ATOM 1312 C CA . MET A 1 167 ? 14.133 0.842 -6.125 1 46.75 167 MET A CA 1
ATOM 1313 C C . MET A 1 167 ? 13.547 2.121 -5.539 1 46.75 167 MET A C 1
ATOM 1315 O O . MET A 1 167 ? 14.219 3.15 -5.484 1 46.75 167 MET A O 1
ATOM 1319 N N . GLU A 1 168 ? 12.422 1.981 -5.242 1 47.16 168 GLU A N 1
ATOM 1320 C CA . GLU A 1 168 ? 11.75 3.139 -4.656 1 47.16 168 GLU A CA 1
ATOM 1321 C C . GLU A 1 168 ? 12.312 3.459 -3.273 1 47.16 168 GLU A C 1
ATOM 1323 O O . GLU A 1 168 ? 12.383 4.625 -2.881 1 47.16 168 GLU A O 1
ATOM 1328 N N . HIS A 1 169 ? 12.719 2.348 -2.549 1 47 169 HIS A N 1
ATOM 1329 C CA . HIS A 1 169 ? 13.211 2.514 -1.186 1 47 169 HIS A CA 1
ATOM 1330 C C . HIS A 1 169 ? 14.547 3.258 -1.167 1 47 169 HIS A C 1
ATOM 1332 O O . HIS A 1 169 ? 14.859 3.959 -0.201 1 47 169 HIS A O 1
ATOM 1338 N N . ASP A 1 170 ? 15.367 2.906 -2.113 1 41.47 170 ASP A N 1
ATOM 1339 C CA . ASP A 1 170 ? 16.734 3.393 -1.985 1 41.47 170 ASP A CA 1
ATOM 1340 C C . ASP A 1 170 ? 16.859 4.844 -2.445 1 41.47 170 ASP A C 1
ATOM 1342 O O . ASP A 1 170 ? 17.875 5.496 -2.213 1 41.47 170 ASP A O 1
ATOM 1346 N N . LYS A 1 171 ? 15.961 5.117 -3.277 1 40.72 171 LYS A N 1
ATOM 1347 C CA . LYS A 1 171 ? 16.328 6.359 -3.949 1 40.72 171 LYS A CA 1
ATOM 1348 C C . LYS A 1 171 ? 16.188 7.555 -3.006 1 40.72 171 LYS A C 1
ATOM 1350 O O . LYS A 1 171 ? 16.984 8.492 -3.066 1 40.72 171 LYS A O 1
ATOM 1355 N N . SER A 1 172 ? 14.984 7.836 -2.553 1 42 172 SER A N 1
ATOM 1356 C CA . SER A 1 172 ? 14.797 9.047 -1.757 1 42 172 SER A CA 1
ATOM 1357 C C . SER A 1 172 ? 14.523 8.711 -0.295 1 42 172 SER A C 1
ATOM 1359 O O . SER A 1 172 ? 13.594 7.953 0.011 1 42 172 SER A O 1
ATOM 1361 N N . PRO A 1 173 ? 15.664 8.789 0.464 1 42.16 173 PRO A N 1
ATOM 1362 C CA . PRO A 1 173 ? 15.312 8.773 1.885 1 42.16 173 PRO A CA 1
ATOM 1363 C C . PRO A 1 173 ? 13.883 9.227 2.143 1 42.16 173 PRO A C 1
ATOM 1365 O O . PRO A 1 173 ? 13.352 9.031 3.24 1 42.16 173 PRO A O 1
ATOM 1368 N N . ASP A 1 174 ? 13.359 10.078 1.127 1 46.75 174 ASP A N 1
ATOM 1369 C CA . ASP A 1 174 ? 12.25 11.008 1.302 1 46.75 174 ASP A CA 1
ATOM 1370 C C . ASP A 1 174 ? 10.914 10.328 0.997 1 46.75 174 ASP A C 1
ATOM 1372 O O . ASP A 1 174 ? 9.852 10.867 1.312 1 46.75 174 ASP A O 1
ATOM 1376 N N . ALA A 1 175 ? 10.969 9.219 0.149 1 51.75 175 ALA A N 1
ATOM 1377 C CA . ALA A 1 175 ? 9.688 8.844 -0.444 1 51.75 175 ALA A CA 1
ATOM 1378 C C . ALA A 1 175 ? 8.922 7.891 0.466 1 51.75 175 ALA A C 1
ATOM 1380 O O . ALA A 1 175 ? 9.516 7.039 1.128 1 51.75 175 ALA A O 1
ATOM 1381 N N . THR A 1 176 ? 7.801 8.352 0.759 1 61.88 176 THR A N 1
ATOM 1382 C CA . THR A 1 176 ? 6.828 7.477 1.401 1 61.88 176 THR A CA 1
ATOM 1383 C C . THR A 1 176 ? 6.754 6.133 0.677 1 61.88 176 THR A C 1
ATOM 1385 O O . THR A 1 176 ? 6.859 6.078 -0.55 1 61.88 176 THR A O 1
ATOM 1388 N N . VAL A 1 177 ? 7.027 5.125 1.371 1 65.12 177 VAL A N 1
ATOM 1389 C CA . VAL A 1 177 ? 7.035 3.77 0.828 1 65.12 177 VAL A CA 1
ATOM 1390 C C . VAL A 1 177 ? 5.613 3.209 0.819 1 65.12 177 VAL A C 1
ATOM 1392 O O . VAL A 1 177 ? 4.91 3.271 1.83 1 65.12 177 VAL A O 1
ATOM 1395 N N . ALA A 1 178 ? 5.195 2.881 -0.433 1 71.56 178 ALA A N 1
ATOM 1396 C CA . ALA A 1 178 ? 3.939 2.141 -0.526 1 71.56 178 ALA A CA 1
ATOM 1397 C C . ALA A 1 178 ? 4.031 0.809 0.211 1 71.56 178 ALA A C 1
ATOM 1399 O O . ALA A 1 178 ? 5.055 0.124 0.144 1 71.56 178 ALA A O 1
ATOM 1400 N N . ALA A 1 179 ? 3.006 0.486 0.897 1 73.06 179 ALA A N 1
ATOM 1401 C CA . ALA A 1 179 ? 3.016 -0.75 1.675 1 73.06 179 ALA A CA 1
ATOM 1402 C C . ALA A 1 179 ? 2.871 -1.97 0.769 1 73.06 179 ALA A C 1
ATOM 1404 O O . ALA A 1 179 ? 3.482 -3.012 1.018 1 73.06 179 ALA A O 1
ATOM 1405 N N . GLY A 1 180 ? 2.168 -1.951 -0.218 1 81.69 180 GLY A N 1
ATOM 1406 C CA . GLY A 1 180 ? 1.887 -3.1 -1.063 1 81.69 180 GLY A CA 1
ATOM 1407 C C . GLY A 1 180 ? 0.403 -3.365 -1.235 1 81.69 180 GLY A C 1
ATOM 1408 O O . GLY A 1 180 ? -0.413 -2.447 -1.133 1 81.69 180 GLY A O 1
ATOM 1409 N N . THR A 1 181 ? 0.141 -4.594 -1.585 1 85.62 181 THR A N 1
ATOM 1410 C CA . THR A 1 181 ? -1.245 -4.949 -1.86 1 85.62 181 THR A CA 1
ATOM 1411 C C . THR A 1 181 ? -1.907 -5.547 -0.621 1 85.62 181 THR A C 1
ATOM 1413 O O . THR A 1 181 ? -1.392 -6.496 -0.032 1 85.62 181 THR A O 1
ATOM 1416 N N . MET A 1 182 ? -3.041 -5.055 -0.315 1 84.56 182 MET A N 1
ATOM 1417 C CA . MET A 1 182 ? -3.787 -5.477 0.867 1 84.56 182 MET A CA 1
ATOM 1418 C C . MET A 1 182 ? -4.148 -6.953 0.786 1 84.56 182 MET A C 1
ATOM 1420 O O . MET A 1 182 ? -4.535 -7.445 -0.275 1 84.56 182 MET A O 1
ATOM 1424 N N . GLY A 1 183 ? -4.066 -7.645 1.884 1 88.12 183 GLY A N 1
ATOM 1425 C CA . GLY A 1 183 ? -4.457 -9.039 1.988 1 88.12 183 GLY A CA 1
ATOM 1426 C C . GLY A 1 183 ? -3.299 -10 1.778 1 88.12 183 GLY A C 1
ATOM 1427 O O . GLY A 1 183 ? -3.387 -11.172 2.141 1 88.12 183 GLY A O 1
ATOM 1428 N N . TYR A 1 184 ? -2.215 -9.469 1.208 1 92.5 184 TYR A N 1
ATOM 1429 C CA . TYR A 1 184 ? -1.065 -10.32 0.93 1 92.5 184 TYR A CA 1
ATOM 1430 C C . TYR A 1 184 ? 0.112 -9.953 1.826 1 92.5 184 TYR A C 1
ATOM 1432 O O . TYR A 1 184 ? 1.144 -10.633 1.812 1 92.5 184 TYR A O 1
ATOM 1440 N N . LEU A 1 185 ? -0.042 -8.906 2.588 1 89.69 185 LEU A N 1
ATOM 1441 C CA . LEU A 1 185 ? 1.07 -8.344 3.348 1 89.69 185 LEU A CA 1
ATOM 1442 C C . LEU A 1 185 ? 1.217 -9.047 4.691 1 89.69 185 LEU A C 1
ATOM 1444 O O . LEU A 1 185 ? 0.247 -9.164 5.445 1 89.69 185 LEU A O 1
ATOM 1448 N N . ALA A 1 186 ? 2.471 -9.43 4.922 1 90.19 186 ALA A N 1
ATOM 1449 C CA . ALA A 1 186 ? 2.76 -10.047 6.211 1 90.19 186 ALA A CA 1
ATOM 1450 C C . ALA A 1 186 ? 2.703 -9.023 7.34 1 90.19 186 ALA A C 1
ATOM 1452 O O . ALA A 1 186 ? 3.127 -7.883 7.172 1 90.19 186 ALA A O 1
ATOM 1453 N N . PRO A 1 187 ? 2.223 -9.484 8.453 1 84.75 187 PRO A N 1
ATOM 1454 C CA . PRO A 1 187 ? 2.117 -8.555 9.578 1 84.75 187 PRO A CA 1
ATOM 1455 C C . PRO A 1 187 ? 3.453 -7.914 9.945 1 84.75 187 PRO A C 1
ATOM 1457 O O . PRO A 1 187 ? 3.51 -6.715 10.219 1 84.75 187 PRO A O 1
ATOM 1460 N N . GLU A 1 188 ? 4.52 -8.672 9.977 1 83.31 188 GLU A N 1
ATOM 1461 C CA . GLU A 1 188 ? 5.816 -8.117 10.367 1 83.31 188 GLU A CA 1
ATOM 1462 C C . GLU A 1 188 ? 6.32 -7.117 9.328 1 83.31 188 GLU A C 1
ATOM 1464 O O . GLU A 1 188 ? 7.066 -6.195 9.664 1 83.31 188 GLU A O 1
ATOM 1469 N N . TYR A 1 189 ? 6.043 -7.305 8.141 1 85 189 TYR A N 1
ATOM 1470 C CA . TYR A 1 189 ? 6.41 -6.348 7.102 1 85 189 TYR A CA 1
ATOM 1471 C C . TYR A 1 189 ? 5.754 -4.996 7.344 1 85 189 TYR A C 1
ATOM 1473 O O . TYR A 1 189 ? 6.387 -3.949 7.184 1 85 189 TYR A O 1
ATOM 1481 N N . LEU A 1 190 ? 4.539 -5.027 7.727 1 77.31 190 LEU A N 1
ATOM 1482 C CA . LEU A 1 190 ? 3.775 -3.812 7.988 1 77.31 190 LEU A CA 1
ATOM 1483 C C . LEU A 1 190 ? 4.359 -3.047 9.172 1 77.31 190 LEU A C 1
ATOM 1485 O O . LEU A 1 190 ? 4.281 -1.817 9.219 1 77.31 190 LEU A O 1
ATOM 1489 N N . LEU A 1 191 ? 4.852 -3.809 10 1 72.5 191 LEU A N 1
ATOM 1490 C CA . LEU A 1 191 ? 5.375 -3.211 11.219 1 72.5 191 LEU A CA 1
ATOM 1491 C C . LEU A 1 191 ? 6.789 -2.68 11 1 72.5 191 LEU A C 1
ATOM 1493 O O . LEU A 1 191 ? 7.148 -1.625 11.531 1 72.5 191 LEU A O 1
ATOM 1497 N N . THR A 1 192 ? 7.512 -3.424 10.195 1 71.75 192 THR A N 1
ATOM 1498 C CA . THR A 1 192 ? 8.938 -3.111 10.141 1 71.75 192 THR A CA 1
ATOM 1499 C C . THR A 1 192 ? 9.297 -2.504 8.789 1 71.75 192 THR A C 1
ATOM 1501 O O . THR A 1 192 ? 10.352 -1.872 8.648 1 71.75 192 THR A O 1
ATOM 1504 N N . GLY A 1 193 ? 8.523 -2.893 7.836 1 73.5 193 GLY A N 1
ATOM 1505 C CA . GLY A 1 193 ? 8.852 -2.496 6.473 1 73.5 193 GLY A CA 1
ATOM 1506 C C . GLY A 1 193 ? 9.898 -3.385 5.832 1 73.5 193 GLY A C 1
ATOM 1507 O O . GLY A 1 193 ? 10.312 -3.143 4.695 1 73.5 193 GLY A O 1
ATOM 1508 N N . ARG A 1 194 ? 10.297 -4.375 6.508 1 79.12 194 ARG A N 1
ATOM 1509 C CA . ARG A 1 194 ? 11.352 -5.242 5.996 1 79.12 194 ARG A CA 1
ATOM 1510 C C . ARG A 1 194 ? 10.766 -6.504 5.371 1 79.12 194 ARG A C 1
ATOM 1512 O O . ARG A 1 194 ? 10.023 -7.238 6.027 1 79.12 194 ARG A O 1
ATOM 1519 N N . ALA A 1 195 ? 11.203 -6.672 4.152 1 85.75 195 ALA A N 1
ATOM 1520 C CA . ALA A 1 195 ? 10.781 -7.887 3.457 1 85.75 195 ALA A CA 1
ATOM 1521 C C . ALA A 1 195 ? 11.82 -8.992 3.607 1 85.75 195 ALA A C 1
ATOM 1523 O O . ALA A 1 195 ? 13.023 -8.742 3.518 1 85.75 195 ALA A O 1
ATOM 1524 N N . THR A 1 196 ? 11.375 -10.172 3.916 1 89.56 196 THR A N 1
ATOM 1525 C CA . THR A 1 196 ? 12.203 -11.375 4 1 89.56 196 THR A CA 1
ATOM 1526 C C . THR A 1 196 ? 11.578 -12.516 3.203 1 89.56 196 THR A C 1
ATOM 1528 O O . THR A 1 196 ? 10.531 -12.344 2.576 1 89.56 196 THR A O 1
ATOM 1531 N N . ASP A 1 197 ? 12.258 -13.633 3.166 1 94.19 197 ASP A N 1
ATOM 1532 C CA . ASP A 1 197 ? 11.672 -14.812 2.527 1 94.19 197 ASP A CA 1
ATOM 1533 C C . ASP A 1 197 ? 10.352 -15.195 3.191 1 94.19 197 ASP A C 1
ATOM 1535 O O . ASP A 1 197 ? 9.43 -15.672 2.525 1 94.19 197 ASP A O 1
ATOM 1539 N N . LYS A 1 198 ? 10.25 -14.891 4.477 1 95.81 198 LYS A N 1
ATOM 1540 C CA . LYS A 1 198 ? 9.055 -15.266 5.219 1 95.81 198 LYS A CA 1
ATOM 1541 C C . LYS A 1 198 ? 7.863 -14.391 4.824 1 95.81 198 LYS A C 1
ATOM 1543 O O . LYS A 1 198 ? 6.715 -14.828 4.902 1 95.81 198 LYS A O 1
ATOM 1548 N N . THR A 1 199 ? 8.156 -13.172 4.438 1 94.19 199 THR A N 1
ATOM 1549 C CA . THR A 1 199 ? 7.066 -12.336 3.938 1 94.19 199 THR A CA 1
ATOM 1550 C C . THR A 1 199 ? 6.523 -12.891 2.623 1 94.19 199 THR A C 1
ATOM 1552 O O . THR A 1 199 ? 5.316 -12.844 2.377 1 94.19 199 THR A O 1
ATOM 1555 N N . ASP A 1 200 ? 7.414 -13.461 1.802 1 96 200 ASP A N 1
ATOM 1556 C CA . ASP A 1 200 ? 6.984 -14.148 0.588 1 96 200 ASP A CA 1
ATOM 1557 C C . ASP A 1 200 ? 6.113 -15.359 0.923 1 96 200 ASP A C 1
ATOM 1559 O O . ASP A 1 200 ? 5.105 -15.609 0.255 1 96 200 ASP A O 1
ATOM 1563 N N . VAL A 1 201 ? 6.566 -16 1.911 1 97.94 201 VAL A N 1
ATOM 1564 C CA . VAL A 1 201 ? 5.852 -17.203 2.322 1 97.94 201 VAL A CA 1
ATOM 1565 C C . VAL A 1 201 ? 4.434 -16.844 2.758 1 97.94 201 VAL A C 1
ATOM 1567 O O . VAL A 1 201 ? 3.473 -17.531 2.406 1 97.94 201 VAL A O 1
ATOM 1570 N N . PHE A 1 202 ? 4.328 -15.797 3.48 1 97 202 PHE A N 1
ATOM 1571 C CA . PHE A 1 202 ? 3.012 -15.328 3.895 1 97 202 PHE A CA 1
ATOM 1572 C C . PHE A 1 202 ? 2.139 -15.023 2.684 1 97 202 PHE A C 1
ATOM 1574 O O . PHE A 1 202 ? 0.988 -15.461 2.617 1 97 202 PHE A O 1
ATOM 1581 N N . SER A 1 203 ? 2.658 -14.289 1.793 1 96.56 203 SER A N 1
ATOM 1582 C CA . SER A 1 203 ? 1.923 -13.93 0.584 1 96.56 203 SER A CA 1
ATOM 1583 C C . SER A 1 203 ? 1.495 -15.172 -0.191 1 96.56 203 SER A C 1
ATOM 1585 O O . SER A 1 203 ? 0.38 -15.227 -0.713 1 96.56 203 SER A O 1
ATOM 1587 N N . TYR A 1 204 ? 2.391 -16.156 -0.256 1 98.5 204 TYR A N 1
ATOM 1588 C CA . TYR A 1 204 ? 2.049 -17.422 -0.911 1 98.5 204 TYR A CA 1
ATOM 1589 C C . TYR A 1 204 ? 0.872 -18.094 -0.217 1 98.5 204 TYR A C 1
ATOM 1591 O O . TYR A 1 204 ? 0.01 -18.688 -0.875 1 98.5 204 TYR A O 1
ATOM 1599 N N . GLY A 1 205 ? 0.928 -18.031 1.085 1 98.5 205 GLY A N 1
ATOM 1600 C CA . GLY A 1 205 ? -0.2 -18.562 1.823 1 98.5 205 GLY A CA 1
ATOM 1601 C C . GLY A 1 205 ? -1.525 -17.938 1.441 1 98.5 205 GLY A C 1
ATOM 1602 O O . GLY A 1 205 ? -2.518 -18.641 1.236 1 98.5 205 GLY A O 1
ATOM 1603 N N . ALA A 1 206 ? -1.519 -16.656 1.36 1 96.81 206 ALA A N 1
ATOM 1604 C CA . ALA A 1 206 ? -2.717 -15.938 0.935 1 96.81 206 ALA A CA 1
ATOM 1605 C C . ALA A 1 206 ? -3.145 -16.359 -0.466 1 96.81 206 ALA A C 1
ATOM 1607 O O . ALA A 1 206 ? -4.328 -16.609 -0.714 1 96.81 206 ALA A O 1
ATOM 1608 N N . VAL A 1 207 ? -2.234 -16.5 -1.36 1 98.38 207 VAL A N 1
ATOM 1609 C CA . VAL A 1 207 ? -2.504 -16.953 -2.723 1 98.38 207 VAL A CA 1
ATOM 1610 C C . VAL A 1 207 ? -3.123 -18.344 -2.695 1 98.38 207 VAL A C 1
ATOM 1612 O O . VAL A 1 207 ? -4.094 -18.609 -3.404 1 98.38 207 VAL A O 1
ATOM 1615 N N . THR A 1 208 ? -2.516 -19.172 -1.91 1 98.69 208 THR A N 1
ATOM 1616 C CA . THR A 1 208 ? -2.98 -20.547 -1.818 1 98.69 208 THR A CA 1
ATOM 1617 C C . THR A 1 208 ? -4.441 -20.594 -1.385 1 98.69 208 THR A C 1
ATOM 1619 O O . THR A 1 208 ? -5.25 -21.297 -1.992 1 98.69 208 THR A O 1
ATOM 1622 N N . LEU A 1 209 ? -4.77 -19.844 -0.407 1 98.12 209 LEU A N 1
ATOM 1623 C CA . LEU A 1 209 ? -6.141 -19.812 0.087 1 98.12 209 LEU A CA 1
ATOM 1624 C C . LEU A 1 209 ? -7.074 -19.172 -0.937 1 98.12 209 LEU A C 1
ATOM 1626 O O . LEU A 1 209 ? -8.227 -19.578 -1.078 1 98.12 209 LEU A O 1
ATOM 1630 N N . GLU A 1 210 ? -6.57 -18.188 -1.562 1 96.88 210 GLU A N 1
ATOM 1631 C CA . GLU A 1 210 ? -7.316 -17.547 -2.639 1 96.88 210 GLU A CA 1
ATOM 1632 C C . GLU A 1 210 ? -7.652 -18.547 -3.748 1 96.88 210 GLU A C 1
ATOM 1634 O O . GLU A 1 210 ? -8.797 -18.594 -4.211 1 96.88 210 GLU A O 1
ATOM 1639 N N . VAL A 1 211 ? -6.727 -19.359 -4.141 1 98.31 211 VAL A N 1
ATOM 1640 C CA . VAL A 1 211 ? -6.883 -20.328 -5.219 1 98.31 211 VAL A CA 1
ATOM 1641 C C . VAL A 1 211 ? -7.828 -21.438 -4.777 1 98.31 211 VAL A C 1
ATOM 1643 O O . VAL A 1 211 ? -8.672 -21.891 -5.555 1 98.31 211 VAL A O 1
ATOM 1646 N N . ALA A 1 212 ? -7.699 -21.844 -3.576 1 98.31 212 ALA A N 1
ATOM 1647 C CA . ALA A 1 212 ? -8.516 -22.938 -3.057 1 98.31 212 ALA A CA 1
ATOM 1648 C C . ALA A 1 212 ? -9.961 -22.5 -2.861 1 98.31 212 ALA A C 1
ATOM 1650 O O . ALA A 1 212 ? -10.891 -23.266 -3.115 1 98.31 212 ALA A O 1
ATOM 1651 N N . SER A 1 213 ? -10.164 -21.234 -2.436 1 96.94 213 SER A N 1
ATOM 1652 C CA . SER A 1 213 ? -11.492 -20.797 -2.018 1 96.94 213 SER A CA 1
ATOM 1653 C C . SER A 1 213 ? -12.195 -20.031 -3.139 1 96.94 213 SER A C 1
ATOM 1655 O O . SER A 1 213 ? -13.422 -19.875 -3.109 1 96.94 213 SER A O 1
ATOM 1657 N N . GLY A 1 214 ? -11.352 -19.469 -4.039 1 95.12 214 GLY A N 1
ATOM 1658 C CA . GLY A 1 214 ? -11.945 -18.625 -5.066 1 95.12 214 GLY A CA 1
ATOM 1659 C C . GLY A 1 214 ? -12.391 -17.281 -4.539 1 95.12 214 GLY A C 1
ATOM 1660 O O . GLY A 1 214 ? -13.242 -16.609 -5.148 1 95.12 214 GLY A O 1
ATOM 1661 N N . ARG A 1 215 ? -11.875 -16.953 -3.377 1 92.56 215 ARG A N 1
ATOM 1662 C CA . ARG A 1 215 ? -12.188 -15.672 -2.758 1 92.56 215 ARG A CA 1
ATOM 1663 C C . ARG A 1 215 ? -10.953 -14.773 -2.697 1 92.56 215 ARG A C 1
ATOM 1665 O O . ARG A 1 215 ? -9.836 -15.266 -2.518 1 92.56 215 ARG A O 1
ATOM 1672 N N . ARG A 1 216 ? -11.219 -13.5 -2.834 1 90.38 216 ARG A N 1
ATOM 1673 C CA . ARG A 1 216 ? -10.102 -12.562 -2.766 1 90.38 216 ARG A CA 1
ATOM 1674 C C . ARG A 1 216 ? -9.617 -12.391 -1.33 1 90.38 216 ARG A C 1
ATOM 1676 O O . ARG A 1 216 ? -10.367 -12.648 -0.382 1 90.38 216 ARG A O 1
ATOM 1683 N N . PRO A 1 217 ? -8.398 -11.984 -1.204 1 89.81 217 PRO A N 1
ATOM 1684 C CA . PRO A 1 217 ? -7.844 -11.859 0.145 1 89.81 217 PRO A CA 1
ATOM 1685 C C . PRO A 1 217 ? -8.602 -10.859 1.011 1 89.81 217 PRO A C 1
ATOM 1687 O O . PRO A 1 217 ? -8.734 -11.062 2.223 1 89.81 217 PRO A O 1
ATOM 1690 N N . ILE A 1 218 ? -8.977 -9.75 0.346 1 82.75 218 ILE A N 1
ATOM 1691 C CA . ILE A 1 218 ? -9.82 -8.789 1.04 1 82.75 218 ILE A CA 1
ATOM 1692 C C . ILE A 1 218 ? -11.141 -8.625 0.292 1 82.75 218 ILE A C 1
ATOM 1694 O O . ILE A 1 218 ? -11.156 -8.344 -0.909 1 82.75 218 ILE A O 1
ATOM 1698 N N . GLU A 1 219 ? -12.188 -9.023 0.857 1 72.81 219 GLU A N 1
ATOM 1699 C CA . GLU A 1 219 ? -13.484 -8.945 0.197 1 72.81 219 GLU A CA 1
ATOM 1700 C C . GLU A 1 219 ? -14.273 -7.734 0.687 1 72.81 219 GLU A C 1
ATOM 1702 O O . GLU A 1 219 ? -14.242 -7.402 1.873 1 72.81 219 GLU A O 1
ATOM 1707 N N . LYS A 1 220 ? -14.75 -7.047 -0.419 1 58.72 220 LYS A N 1
ATOM 1708 C CA . LYS A 1 220 ? -15.641 -5.938 -0.092 1 58.72 220 LYS A CA 1
ATOM 1709 C C . LYS A 1 220 ? -17.016 -6.441 0.306 1 58.72 220 LYS A C 1
ATOM 1711 O O . LYS A 1 220 ? -17.422 -7.535 -0.094 1 58.72 220 LYS A O 1
ATOM 1716 N N . GLU A 1 221 ? -17.641 -5.828 1.238 1 49.31 221 GLU A N 1
ATOM 1717 C CA . GLU A 1 221 ? -19 -6.211 1.632 1 49.31 221 GLU A CA 1
ATOM 1718 C C . GLU A 1 221 ? -19.906 -6.371 0.413 1 49.31 221 GLU A C 1
ATOM 1720 O O . GLU A 1 221 ? -20.047 -5.445 -0.384 1 49.31 221 GLU A O 1
ATOM 1725 N N . LYS A 1 222 ? -19.781 -7.453 -0.447 1 43.66 222 LYS A N 1
ATOM 1726 C CA . LYS A 1 222 ? -20.938 -7.641 -1.316 1 43.66 222 LYS A CA 1
ATOM 1727 C C . LYS A 1 222 ? -22.172 -8.047 -0.514 1 43.66 222 LYS A C 1
ATOM 1729 O O . LYS A 1 222 ? -22.062 -8.766 0.483 1 43.66 222 LYS A O 1
ATOM 1734 N N . ASN A 1 223 ? -23.453 -7.449 -1.222 1 37.28 223 ASN A N 1
ATOM 1735 C CA . ASN A 1 223 ? -24.859 -7.777 -0.981 1 37.28 223 ASN A CA 1
ATOM 1736 C C . ASN A 1 223 ? -25.141 -8.008 0.501 1 37.28 223 ASN A C 1
ATOM 1738 O O . ASN A 1 223 ? -25.531 -9.102 0.898 1 37.28 223 ASN A O 1
ATOM 1742 N N . GLY A 1 224 ? -24.922 -7.156 1.341 1 39.12 224 GLY A N 1
ATOM 1743 C CA . GLY A 1 224 ? -25.547 -7.262 2.654 1 39.12 224 GLY A CA 1
ATOM 1744 C C . GLY A 1 224 ? -24.719 -8.07 3.637 1 39.12 224 GLY A C 1
ATOM 1745 O O . GLY A 1 224 ? -25.156 -8.312 4.766 1 39.12 224 GLY A O 1
ATOM 1746 N N . THR A 1 225 ? -24.203 -9.047 3.127 1 38.44 225 THR A N 1
ATOM 1747 C CA . THR A 1 225 ? -23.516 -9.812 4.164 1 38.44 225 THR A CA 1
ATOM 1748 C C . THR A 1 225 ? -22.312 -9.031 4.707 1 38.44 225 THR A C 1
ATOM 1750 O O . THR A 1 225 ? -21.469 -8.578 3.939 1 38.44 225 THR A O 1
ATOM 1753 N N . LYS A 1 226 ? -22.422 -8.367 5.766 1 38.66 226 LYS A N 1
ATOM 1754 C CA . LYS A 1 226 ? -21.734 -7.41 6.617 1 38.66 226 LYS A CA 1
ATOM 1755 C C . LYS A 1 226 ? -20.234 -7.695 6.652 1 38.66 226 LYS A C 1
ATOM 1757 O O . LYS A 1 226 ? -19.453 -6.902 7.188 1 38.66 226 LYS A O 1
ATOM 1762 N N . GLY A 1 227 ? -19.578 -8.859 6.602 1 44.38 227 GLY A N 1
ATOM 1763 C CA . GLY A 1 227 ? -18.234 -9.031 7.113 1 44.38 227 GLY A CA 1
ATOM 1764 C C . GLY A 1 227 ? -17.172 -8.836 6.055 1 44.38 227 GLY A C 1
ATOM 1765 O O . GLY A 1 227 ? -17.109 -9.586 5.082 1 44.38 227 GLY A O 1
ATOM 1766 N N . HIS A 1 228 ? -16.875 -7.578 5.676 1 53.12 228 HIS A N 1
ATOM 1767 C CA . HIS A 1 228 ? -15.633 -7.25 4.98 1 53.12 228 HIS A CA 1
ATOM 1768 C C . HIS A 1 228 ? -14.461 -8.031 5.555 1 53.12 228 HIS A C 1
ATOM 1770 O O . HIS A 1 228 ? -14.211 -7.984 6.762 1 53.12 228 HIS A O 1
ATOM 1776 N N . GLY A 1 229 ? -14.203 -9.383 5.074 1 69.06 229 GLY A N 1
ATOM 1777 C CA . GLY A 1 229 ? -13.414 -10.359 5.801 1 69.06 229 GLY A CA 1
ATOM 1778 C C . GLY A 1 229 ? -12.086 -10.68 5.133 1 69.06 229 GLY A C 1
ATOM 1779 O O . GLY A 1 229 ? -11.914 -10.43 3.936 1 69.06 229 GLY A O 1
ATOM 1780 N N . ASN A 1 230 ? -11.062 -10.555 5.898 1 82.88 230 ASN A N 1
ATOM 1781 C CA . ASN A 1 230 ? -9.75 -11.109 5.586 1 82.88 230 ASN A CA 1
ATOM 1782 C C . ASN A 1 230 ? -9.828 -12.609 5.32 1 82.88 230 ASN A C 1
ATOM 1784 O O . ASN A 1 230 ? -10.336 -13.367 6.152 1 82.88 230 ASN A O 1
ATOM 1788 N N . LEU A 1 231 ? -9.461 -12.953 4.188 1 91.75 231 LEU A N 1
ATOM 1789 C CA . LEU A 1 231 ? -9.562 -14.344 3.742 1 91.75 231 LEU A CA 1
ATOM 1790 C C . LEU A 1 231 ? -8.859 -15.273 4.727 1 91.75 231 LEU A C 1
ATOM 1792 O O . LEU A 1 231 ? -9.414 -16.312 5.098 1 91.75 231 LEU A O 1
ATOM 1796 N N . VAL A 1 232 ? -7.641 -14.922 5.156 1 92.12 232 VAL A N 1
ATOM 1797 C CA . VAL A 1 232 ? -6.867 -15.758 6.07 1 92.12 232 VAL A CA 1
ATOM 1798 C C . VAL A 1 232 ? -7.637 -15.945 7.375 1 92.12 232 VAL A C 1
ATOM 1800 O O . VAL A 1 232 ? -7.738 -17.062 7.883 1 92.12 232 VAL A O 1
ATOM 1803 N N . GLU A 1 233 ? -8.234 -14.914 7.805 1 87.12 233 GLU A N 1
ATOM 1804 C CA . GLU A 1 233 ? -9.016 -14.977 9.031 1 87.12 233 GLU A CA 1
ATOM 1805 C C . GLU A 1 233 ? -10.25 -15.859 8.859 1 87.12 233 GLU A C 1
ATOM 1807 O O . GLU A 1 233 ? -10.594 -16.641 9.742 1 87.12 233 GLU A O 1
ATOM 1812 N N . TRP A 1 234 ? -10.867 -15.711 7.824 1 89.62 234 TRP A N 1
ATOM 1813 C CA . TRP A 1 234 ? -12.078 -16.469 7.543 1 89.62 234 TRP A CA 1
ATOM 1814 C C . TRP A 1 234 ? -11.773 -17.969 7.496 1 89.62 234 TRP A C 1
ATOM 1816 O O . TRP A 1 234 ? -12.445 -18.766 8.164 1 89.62 234 TRP A O 1
ATOM 1826 N N . VAL A 1 235 ? -10.805 -18.328 6.734 1 94.94 235 VAL A N 1
ATOM 1827 C CA . VAL A 1 235 ? -10.461 -19.734 6.59 1 94.94 235 VAL A CA 1
ATOM 1828 C C . VAL A 1 235 ? -10 -20.297 7.934 1 94.94 235 VAL A C 1
ATOM 1830 O O . VAL A 1 235 ? -10.328 -21.422 8.289 1 94.94 235 VAL A O 1
ATOM 1833 N N . TRP A 1 236 ? -9.203 -19.5 8.625 1 93.19 236 TRP A N 1
ATOM 1834 C CA . TRP A 1 236 ? -8.773 -19.938 9.953 1 93.19 236 TRP A CA 1
ATOM 1835 C C . TRP A 1 236 ? -9.969 -20.172 10.867 1 93.19 236 TRP A C 1
ATOM 1837 O O . TRP A 1 236 ? -9.984 -21.109 11.656 1 93.19 236 TRP A O 1
ATOM 1847 N N . GLY A 1 237 ? -10.906 -19.25 10.797 1 91.06 237 GLY A N 1
ATOM 1848 C CA . GLY A 1 237 ? -12.133 -19.438 11.547 1 91.06 237 GLY A CA 1
ATOM 1849 C C . GLY A 1 237 ? -12.82 -20.75 11.242 1 91.06 237 GLY A C 1
ATOM 1850 O O . GLY A 1 237 ? -13.258 -21.469 12.148 1 91.06 237 GLY A O 1
ATOM 1851 N N . LEU A 1 238 ? -12.945 -21.078 10.039 1 94.44 238 LEU A N 1
ATOM 1852 C CA . LEU A 1 238 ? -13.531 -22.359 9.625 1 94.44 238 LEU A CA 1
ATOM 1853 C C . LEU A 1 238 ? -12.727 -23.531 10.18 1 94.44 238 LEU A C 1
ATOM 1855 O O . LEU A 1 238 ? -13.297 -24.531 10.609 1 94.44 238 LEU A O 1
ATOM 1859 N N . HIS A 1 239 ? -11.406 -23.391 10.125 1 94.81 239 HIS A N 1
ATOM 1860 C CA . HIS A 1 239 ? -10.539 -24.422 10.688 1 94.81 239 HIS A CA 1
ATOM 1861 C C . HIS A 1 239 ? -10.812 -24.625 12.172 1 94.81 239 HIS A C 1
ATOM 1863 O O . HIS A 1 239 ? -10.891 -25.75 12.648 1 94.81 239 HIS A O 1
ATOM 1869 N N . THR A 1 240 ? -10.906 -23.531 12.859 1 92.25 240 THR A N 1
ATOM 1870 C CA . THR A 1 240 ? -11.172 -23.547 14.289 1 92.25 240 THR A CA 1
ATOM 1871 C C . THR A 1 240 ? -12.469 -24.297 14.586 1 92.25 240 THR A C 1
ATOM 1873 O O . THR A 1 240 ? -12.547 -25.031 15.578 1 92.25 240 THR A O 1
ATOM 1876 N N . GLU A 1 241 ? -13.383 -24.156 13.719 1 94.06 241 GLU A N 1
ATOM 1877 C CA . GLU A 1 241 ? -14.703 -24.75 13.906 1 94.06 241 GLU A CA 1
ATOM 1878 C C . GLU A 1 241 ? -14.742 -26.172 13.352 1 94.06 241 GLU A C 1
ATOM 1880 O O . GLU A 1 241 ? -15.789 -26.844 13.406 1 94.06 241 GLU A O 1
ATOM 1885 N N . GLY A 1 242 ? -13.727 -26.625 12.766 1 94.12 242 GLY A N 1
ATOM 1886 C CA . GLY A 1 242 ? -13.68 -27.953 12.195 1 94.12 242 GLY A CA 1
ATOM 1887 C C . GLY A 1 242 ? -14.406 -28.078 10.875 1 94.12 242 GLY A C 1
ATOM 1888 O O . GLY A 1 242 ? -14.875 -29.156 10.508 1 94.12 242 GLY A O 1
ATOM 1889 N N . ARG A 1 243 ? -14.57 -26.938 10.172 1 96.94 243 ARG A N 1
ATOM 1890 C CA . ARG A 1 243 ? -15.305 -26.891 8.922 1 96.94 243 ARG A CA 1
ATOM 1891 C C . ARG A 1 243 ? -14.43 -26.359 7.789 1 96.94 243 ARG A C 1
ATOM 1893 O O . ARG A 1 243 ? -14.867 -25.516 6.996 1 96.94 243 ARG A O 1
ATOM 1900 N N . LEU A 1 244 ? -13.242 -26.828 7.758 1 96.44 244 LEU A N 1
ATOM 1901 C CA . LEU A 1 244 ? -12.219 -26.281 6.867 1 96.44 244 LEU A CA 1
ATOM 1902 C C . LEU A 1 244 ? -12.641 -26.422 5.41 1 96.44 244 LEU A C 1
ATOM 1904 O O . LEU A 1 244 ? -12.453 -25.484 4.617 1 96.44 244 LEU A O 1
ATOM 1908 N N . LEU A 1 245 ? -13.258 -27.484 5.031 1 97.12 245 LEU A N 1
ATOM 1909 C CA . LEU A 1 245 ? -13.57 -27.766 3.635 1 97.12 245 LEU A CA 1
ATOM 1910 C C . LEU A 1 245 ? -14.688 -26.859 3.129 1 97.12 245 LEU A C 1
ATOM 1912 O O . LEU A 1 245 ? -14.914 -26.766 1.921 1 97.12 245 LEU A O 1
ATOM 1916 N N . GLU A 1 246 ? -15.383 -26.109 4.055 1 97.06 246 GLU A N 1
ATOM 1917 C CA . GLU A 1 246 ? -16.391 -25.141 3.639 1 97.06 246 GLU A CA 1
ATOM 1918 C C . GLU A 1 246 ? -15.742 -23.938 2.947 1 97.06 246 GLU A C 1
ATOM 1920 O O . GLU A 1 246 ? -16.438 -23.156 2.297 1 97.06 246 GLU A O 1
ATOM 1925 N N . ALA A 1 247 ? -14.43 -23.906 3.049 1 97.12 247 ALA A N 1
ATOM 1926 C CA . ALA A 1 247 ? -13.711 -22.797 2.414 1 97.12 247 ALA A CA 1
ATOM 1927 C C . ALA A 1 247 ? -13.562 -23.031 0.913 1 97.12 247 ALA A C 1
ATOM 1929 O O . ALA A 1 247 ? -13.234 -22.109 0.165 1 97.12 247 ALA A O 1
ATOM 1930 N N . VAL A 1 248 ? -13.844 -24.219 0.441 1 98.12 248 VAL A N 1
ATOM 1931 C CA . VAL A 1 248 ? -13.578 -24.609 -0.939 1 98.12 248 VAL A CA 1
ATOM 1932 C C . VAL A 1 248 ? -14.469 -23.812 -1.885 1 98.12 248 VAL A C 1
ATOM 1934 O O . VAL A 1 248 ? -15.633 -23.562 -1.588 1 98.12 248 VAL A O 1
ATOM 1937 N N . ASP A 1 249 ? -13.906 -23.422 -2.963 1 97.06 249 ASP A N 1
ATOM 1938 C CA . ASP A 1 249 ? -14.656 -22.766 -4.027 1 97.06 249 ASP A CA 1
ATOM 1939 C C . ASP A 1 249 ? -15.844 -23.609 -4.473 1 97.06 249 ASP A C 1
ATOM 1941 O O . ASP A 1 249 ? -15.656 -24.703 -5.023 1 97.06 249 ASP A O 1
ATOM 1945 N N . GLU A 1 250 ? -16.953 -23.047 -4.32 1 96.06 250 GLU A N 1
ATOM 1946 C CA . GLU A 1 250 ? -18.172 -23.797 -4.637 1 96.06 250 GLU A CA 1
ATOM 1947 C C . GLU A 1 250 ? -18.25 -24.109 -6.129 1 96.06 250 GLU A C 1
ATOM 1949 O O . GLU A 1 250 ? -18.844 -25.094 -6.527 1 96.06 250 GLU A O 1
ATOM 1954 N N . ARG A 1 251 ? -17.625 -23.453 -6.93 1 96.25 251 ARG A N 1
ATOM 1955 C CA . ARG A 1 251 ? -17.688 -23.625 -8.375 1 96.25 251 ARG A CA 1
ATOM 1956 C C . ARG A 1 251 ? -17.016 -24.922 -8.805 1 96.25 251 ARG A C 1
ATOM 1958 O O . ARG A 1 251 ? -17.219 -25.406 -9.922 1 96.25 251 ARG A O 1
ATOM 1965 N N . LEU A 1 252 ? -16.156 -25.391 -7.879 1 97.25 252 LEU A N 1
ATOM 1966 C CA . LEU A 1 252 ? -15.516 -26.656 -8.188 1 97.25 252 LEU A CA 1
ATOM 1967 C C . LEU A 1 252 ? -16.516 -27.812 -8.109 1 97.25 252 LEU A C 1
ATOM 1969 O O . LEU A 1 252 ? -16.234 -28.906 -8.594 1 97.25 252 LEU A O 1
ATOM 1973 N N . ASN A 1 253 ? -17.594 -27.672 -7.504 1 95.94 253 ASN A N 1
ATOM 1974 C CA . ASN A 1 253 ? -18.719 -28.594 -7.473 1 95.94 253 ASN A CA 1
ATOM 1975 C C . ASN A 1 253 ? -18.281 -30 -7.066 1 95.94 253 ASN A C 1
ATOM 1977 O O . ASN A 1 253 ? -18.641 -30.984 -7.723 1 95.94 253 ASN A O 1
ATOM 1981 N N . GLY A 1 254 ? -17.438 -30.031 -6.172 1 94.81 254 GLY A N 1
ATOM 1982 C CA . GLY A 1 254 ? -17.016 -31.312 -5.633 1 94.81 254 GLY A CA 1
ATOM 1983 C C . GLY A 1 254 ? -15.969 -32 -6.488 1 94.81 254 GLY A C 1
ATOM 1984 O O . GLY A 1 254 ? -15.516 -33.094 -6.156 1 94.81 254 GLY A O 1
ATOM 1985 N N . GLU A 1 255 ? -15.562 -31.391 -7.527 1 96.5 255 GLU A N 1
ATOM 1986 C CA . GLU A 1 255 ? -14.578 -32 -8.43 1 96.5 255 GLU A CA 1
ATOM 1987 C C . GLU A 1 255 ? -13.156 -31.719 -7.953 1 96.5 255 GLU A C 1
ATOM 1989 O O . GLU A 1 255 ? -12.375 -31.078 -8.656 1 96.5 255 GLU A O 1
ATOM 1994 N N . PHE A 1 256 ? -12.82 -32.219 -6.863 1 97.06 256 PHE A N 1
ATOM 1995 C CA . PHE A 1 256 ? -11.492 -32.156 -6.266 1 97.06 256 PHE A CA 1
ATOM 1996 C C . PHE A 1 256 ? -11.273 -33.312 -5.289 1 97.06 256 PHE A C 1
ATOM 1998 O O . PHE A 1 256 ? -12.227 -33.938 -4.836 1 97.06 256 PHE A O 1
ATOM 2005 N N . ASP A 1 257 ? -10.086 -33.688 -5.09 1 96.06 257 ASP A N 1
ATOM 2006 C CA . ASP A 1 257 ? -9.727 -34.656 -4.062 1 96.06 257 ASP A CA 1
ATOM 2007 C C . ASP A 1 257 ? -9.734 -34.031 -2.676 1 96.06 257 ASP A C 1
ATOM 2009 O O . ASP A 1 257 ? -8.984 -33.062 -2.414 1 96.06 257 ASP A O 1
ATOM 2013 N N . GLU A 1 258 ? -10.539 -34.531 -1.789 1 96.12 258 GLU A N 1
ATOM 2014 C CA . GLU A 1 258 ? -10.742 -33.906 -0.477 1 96.12 258 GLU A CA 1
ATOM 2015 C C . GLU A 1 258 ? -9.445 -33.906 0.329 1 96.12 258 GLU A C 1
ATOM 2017 O O . GLU A 1 258 ? -9.156 -32.906 1.02 1 96.12 258 GLU A O 1
ATOM 2022 N N . ARG A 1 259 ? -8.758 -34.969 0.278 1 93.88 259 ARG A N 1
ATOM 2023 C CA . ARG A 1 259 ? -7.512 -35.031 1.025 1 93.88 259 ARG A CA 1
ATOM 2024 C C . ARG A 1 259 ? -6.512 -34 0.523 1 93.88 259 ARG A C 1
ATOM 2026 O O . ARG A 1 259 ? -5.871 -33.312 1.32 1 93.88 259 ARG A O 1
ATOM 2033 N N . GLU A 1 260 ? -6.426 -33.875 -0.75 1 95.25 260 GLU A N 1
ATOM 2034 C CA . GLU A 1 260 ? -5.523 -32.906 -1.361 1 95.25 260 GLU A CA 1
ATOM 2035 C C . GLU A 1 260 ? -5.957 -31.484 -1.043 1 95.25 260 GLU A C 1
ATOM 2037 O O . GLU A 1 260 ? -5.121 -30.641 -0.726 1 95.25 260 GLU A O 1
ATOM 2042 N N . MET A 1 261 ? -7.223 -31.312 -1.098 1 97.31 261 MET A N 1
ATOM 2043 C CA . MET A 1 261 ? -7.77 -29.984 -0.813 1 97.31 261 MET A CA 1
ATOM 2044 C C . MET A 1 261 ? -7.496 -29.578 0.632 1 97.31 261 MET A C 1
ATOM 2046 O O . MET A 1 261 ? -7.051 -28.469 0.896 1 97.31 261 MET A O 1
ATOM 2050 N N . ARG A 1 262 ? -7.73 -30.469 1.511 1 96.06 262 ARG A N 1
ATOM 2051 C CA . ARG A 1 262 ? -7.449 -30.203 2.918 1 96.06 262 ARG A CA 1
ATOM 2052 C C . ARG A 1 262 ? -5.98 -29.859 3.129 1 96.06 262 ARG A C 1
ATOM 2054 O O . ARG A 1 262 ? -5.66 -28.922 3.863 1 96.06 262 ARG A O 1
ATOM 2061 N N . ARG A 1 263 ? -5.16 -30.641 2.488 1 96.62 263 ARG A N 1
ATOM 2062 C CA . ARG A 1 263 ? -3.723 -30.391 2.576 1 96.62 263 ARG A CA 1
ATOM 2063 C C . ARG A 1 263 ? -3.379 -28.984 2.084 1 96.62 263 ARG A C 1
ATOM 2065 O O . ARG A 1 263 ? -2.643 -28.25 2.746 1 96.62 263 ARG A O 1
ATOM 2072 N N . VAL A 1 264 ? -3.945 -28.594 0.997 1 98.06 264 VAL A N 1
ATOM 2073 C CA . VAL A 1 264 ? -3.668 -27.281 0.392 1 98.06 264 VAL A CA 1
ATOM 2074 C C . VAL A 1 264 ? -4.145 -26.172 1.321 1 98.06 264 VAL A C 1
ATOM 2076 O O . VAL A 1 264 ? -3.426 -25.203 1.548 1 98.06 264 VAL A O 1
ATOM 2079 N N . LEU A 1 265 ? -5.324 -26.328 1.867 1 98.06 265 LEU A N 1
ATOM 2080 C CA . LEU A 1 265 ? -5.867 -25.344 2.781 1 98.06 265 LEU A CA 1
ATOM 2081 C C . LEU A 1 265 ? -5 -25.219 4.031 1 98.06 265 LEU A C 1
ATOM 2083 O O . LEU A 1 265 ? -4.707 -24.109 4.48 1 98.06 265 LEU A O 1
ATOM 2087 N N . LEU A 1 266 ? -4.566 -26.344 4.5 1 97.38 266 LEU A N 1
ATOM 2088 C CA . LEU A 1 266 ? -3.725 -26.328 5.688 1 97.38 266 LEU A CA 1
ATOM 2089 C C . LEU A 1 266 ? -2.361 -25.719 5.387 1 97.38 266 LEU A C 1
ATOM 2091 O O . LEU A 1 266 ? -1.807 -24.984 6.211 1 97.38 266 LEU A O 1
ATOM 2095 N N . VAL A 1 267 ? -1.822 -26.016 4.254 1 98.06 267 VAL A N 1
ATOM 2096 C CA . VAL A 1 267 ? -0.569 -25.406 3.83 1 98.06 267 VAL A CA 1
ATOM 2097 C C . VAL A 1 267 ? -0.742 -23.891 3.74 1 98.06 267 VAL A C 1
ATOM 2099 O O . VAL A 1 267 ? 0.116 -23.125 4.203 1 98.06 267 VAL A O 1
ATOM 2102 N N . GLY A 1 268 ? -1.859 -23.406 3.154 1 98.25 268 GLY A N 1
ATOM 2103 C CA . GLY A 1 268 ? -2.15 -21.984 3.092 1 98.25 268 GLY A CA 1
ATOM 2104 C C . GLY A 1 268 ? -2.172 -21.312 4.453 1 98.25 268 GLY A C 1
ATOM 2105 O O . GLY A 1 268 ? -1.587 -20.25 4.637 1 98.25 268 GLY A O 1
ATOM 2106 N N . LEU A 1 269 ? -2.777 -22 5.367 1 96.94 269 LEU A N 1
ATOM 2107 C CA . LEU A 1 269 ? -2.863 -21.469 6.723 1 96.94 269 LEU A CA 1
ATOM 2108 C C . LEU A 1 269 ? -1.495 -21.453 7.395 1 96.94 269 LEU A C 1
ATOM 2110 O O . LEU A 1 269 ? -1.13 -20.484 8.062 1 96.94 269 LEU A O 1
ATOM 2114 N N . ALA A 1 270 ? -0.755 -22.516 7.199 1 96.62 270 ALA A N 1
ATOM 2115 C CA . ALA A 1 270 ? 0.58 -22.594 7.785 1 96.62 270 ALA A CA 1
ATOM 2116 C C . ALA A 1 270 ? 1.48 -21.484 7.266 1 96.62 270 ALA A C 1
ATOM 2118 O O . ALA A 1 270 ? 2.205 -20.844 8.039 1 96.62 270 ALA A O 1
ATOM 2119 N N . CYS A 1 271 ? 1.411 -21.234 6.02 1 97.81 271 CYS A N 1
ATOM 2120 C CA . CYS A 1 271 ? 2.219 -20.188 5.395 1 97.81 271 CYS A CA 1
ATOM 2121 C C . CYS A 1 271 ? 1.775 -18.797 5.855 1 97.81 271 CYS A C 1
ATOM 2123 O O . CYS A 1 271 ? 2.58 -17.875 5.898 1 97.81 271 CYS A O 1
ATOM 2125 N N . SER A 1 272 ? 0.54 -18.656 6.219 1 95.44 272 SER A N 1
ATOM 2126 C CA . SER A 1 272 ? -0.022 -17.359 6.59 1 95.44 272 SER A CA 1
ATOM 2127 C C . SER A 1 272 ? 0.014 -17.156 8.102 1 95.44 272 SER A C 1
ATOM 2129 O O . SER A 1 272 ? -0.672 -16.281 8.633 1 95.44 272 SER A O 1
ATOM 2131 N N . HIS A 1 273 ? 0.742 -18.047 8.742 1 92.94 273 HIS A N 1
ATOM 2132 C CA . HIS A 1 273 ? 0.864 -17.906 10.188 1 92.94 273 HIS A CA 1
ATOM 2133 C C . HIS A 1 273 ? 1.311 -16.5 10.57 1 92.94 273 HIS A C 1
ATOM 2135 O O . HIS A 1 273 ? 2.201 -15.93 9.93 1 92.94 273 HIS A O 1
ATOM 2141 N N . PRO A 1 274 ? 0.702 -15.898 11.57 1 88 274 PRO A N 1
ATOM 2142 C CA . PRO A 1 274 ? 1.082 -14.539 11.961 1 88 274 PRO A CA 1
ATOM 2143 C C . PRO A 1 274 ? 2.535 -14.445 12.422 1 88 274 PRO A C 1
ATOM 2145 O O . PRO A 1 274 ? 3.178 -13.406 12.234 1 88 274 PRO A O 1
ATOM 2148 N N . ASP A 1 275 ? 3.064 -15.461 13 1 87 275 ASP A N 1
ATOM 2149 C CA . ASP A 1 275 ? 4.465 -15.531 13.406 1 87 275 ASP A CA 1
ATOM 2150 C C . ASP A 1 275 ? 5.34 -16.062 12.281 1 87 275 ASP A C 1
ATOM 2152 O O . ASP A 1 275 ? 5.207 -17.234 11.883 1 87 275 ASP A O 1
ATOM 2156 N N . PRO A 1 276 ? 6.242 -15.25 11.82 1 92 276 PRO A N 1
ATOM 2157 C CA . PRO A 1 276 ? 7.082 -15.688 10.711 1 92 276 PRO A CA 1
ATOM 2158 C C . PRO A 1 276 ? 7.926 -16.922 11.055 1 92 276 PRO A C 1
ATOM 2160 O O . PRO A 1 276 ? 8.258 -17.719 10.172 1 92 276 PRO A O 1
ATOM 2163 N N . LEU A 1 277 ? 8.242 -17.125 12.305 1 90.38 277 LEU A N 1
ATOM 2164 C CA . LEU A 1 277 ? 9.094 -18.234 12.711 1 90.38 277 LEU A CA 1
ATOM 2165 C C . LEU A 1 277 ? 8.344 -19.562 12.594 1 90.38 277 LEU A C 1
ATOM 2167 O O . LEU A 1 277 ? 8.969 -20.625 12.562 1 90.38 277 LEU A O 1
ATOM 2171 N N . GLU A 1 278 ? 7.066 -19.484 12.562 1 92.81 278 GLU A N 1
ATOM 2172 C CA . GLU A 1 278 ? 6.258 -20.703 12.484 1 92.81 278 GLU A CA 1
ATOM 2173 C C . GLU A 1 278 ? 5.926 -21.047 11.031 1 92.81 278 GLU A C 1
ATOM 2175 O O . GLU A 1 278 ? 5.355 -22.094 10.758 1 92.81 278 GLU A O 1
ATOM 2180 N N . ARG A 1 279 ? 6.293 -20.219 10.117 1 95.69 279 ARG A N 1
ATOM 2181 C CA . ARG A 1 279 ? 6.004 -20.469 8.711 1 95.69 279 ARG A CA 1
ATOM 2182 C C . ARG A 1 279 ? 7.02 -21.438 8.102 1 95.69 279 ARG A C 1
ATOM 2184 O O . ARG A 1 279 ? 8.211 -21.359 8.414 1 95.69 279 ARG A O 1
ATOM 2191 N N . PRO A 1 280 ? 6.582 -22.297 7.293 1 96.69 280 PRO A N 1
ATOM 2192 C CA . PRO A 1 280 ? 7.512 -23.234 6.652 1 96.69 280 PRO A CA 1
ATOM 2193 C C . PRO A 1 280 ? 8.391 -22.562 5.598 1 96.69 280 PRO A C 1
ATOM 2195 O O . PRO A 1 280 ? 8.133 -21.422 5.215 1 96.69 280 PRO A O 1
ATOM 2198 N N . THR A 1 281 ? 9.445 -23.266 5.246 1 96.25 281 THR A N 1
ATOM 2199 C CA . THR A 1 281 ? 10.195 -22.844 4.062 1 96.25 281 THR A CA 1
ATOM 2200 C C . THR A 1 281 ? 9.469 -23.266 2.789 1 96.25 281 THR A C 1
ATOM 2202 O O . THR A 1 281 ? 8.641 -24.172 2.807 1 96.25 281 THR A O 1
ATOM 2205 N N . MET A 1 282 ? 9.797 -22.625 1.712 1 97.62 282 MET A N 1
ATOM 2206 C CA . MET A 1 282 ? 9.109 -22.969 0.467 1 97.62 282 MET A CA 1
ATOM 2207 C C . MET A 1 282 ? 9.523 -24.344 -0.024 1 97.62 282 MET A C 1
ATOM 2209 O O . MET A 1 282 ? 8.727 -25.047 -0.662 1 97.62 282 MET A O 1
ATOM 2213 N N . ARG A 1 283 ? 10.727 -24.75 0.28 1 96.19 283 ARG A N 1
ATOM 2214 C CA . ARG A 1 283 ? 11.117 -26.125 -0.02 1 96.19 283 ARG A CA 1
ATOM 2215 C C . ARG A 1 283 ? 10.195 -27.125 0.668 1 96.19 283 ARG A C 1
ATOM 2217 O O . ARG A 1 283 ? 9.75 -28.094 0.05 1 96.19 283 ARG A O 1
ATOM 2224 N N . SER A 1 284 ? 9.953 -26.844 1.917 1 97.06 284 SER A N 1
ATOM 2225 C CA . SER A 1 284 ? 9.039 -27.703 2.668 1 97.06 284 SER A CA 1
ATOM 2226 C C . SER A 1 284 ? 7.637 -27.656 2.076 1 97.06 284 SER A C 1
ATOM 2228 O O . SER A 1 284 ? 6.949 -28.688 2.029 1 97.06 284 SER A O 1
ATOM 2230 N N . VAL A 1 285 ? 7.203 -26.547 1.66 1 98.25 285 VAL A N 1
ATOM 2231 C CA . VAL A 1 285 ? 5.879 -26.391 1.072 1 98.25 285 VAL A CA 1
ATOM 2232 C C . VAL A 1 285 ? 5.75 -27.25 -0.176 1 98.25 285 VAL A C 1
ATOM 2234 O O . VAL A 1 285 ? 4.742 -27.938 -0.364 1 98.25 285 VAL A O 1
ATOM 2237 N N . VAL A 1 286 ? 6.797 -27.234 -1.005 1 97.88 286 VAL A N 1
ATOM 2238 C CA . VAL A 1 286 ? 6.801 -28.062 -2.203 1 97.88 286 VAL A CA 1
ATOM 2239 C C . VAL A 1 286 ? 6.641 -29.531 -1.812 1 97.88 286 VAL A C 1
ATOM 2241 O O . VAL A 1 286 ? 5.82 -30.25 -2.389 1 97.88 286 VAL A O 1
ATOM 2244 N N . GLN A 1 287 ? 7.359 -29.906 -0.829 1 97 287 GLN A N 1
ATOM 2245 C CA . GLN A 1 287 ? 7.297 -31.281 -0.365 1 97 287 GLN A CA 1
ATOM 2246 C C . GLN A 1 287 ? 5.902 -31.625 0.149 1 97 287 GLN A C 1
ATOM 2248 O O . GLN A 1 287 ? 5.398 -32.719 -0.1 1 97 287 GLN A O 1
ATOM 2253 N N . MET A 1 288 ? 5.285 -30.734 0.83 1 96.62 288 MET A N 1
ATOM 2254 C CA . MET A 1 288 ? 3.936 -30.953 1.344 1 96.62 288 MET A CA 1
ATOM 2255 C C . MET A 1 288 ? 2.938 -31.109 0.202 1 96.62 288 MET A C 1
ATOM 2257 O O . MET A 1 288 ? 2.094 -32 0.228 1 96.62 288 MET A O 1
ATOM 2261 N N . LEU A 1 289 ? 3.076 -30.297 -0.778 1 96.62 289 LEU A N 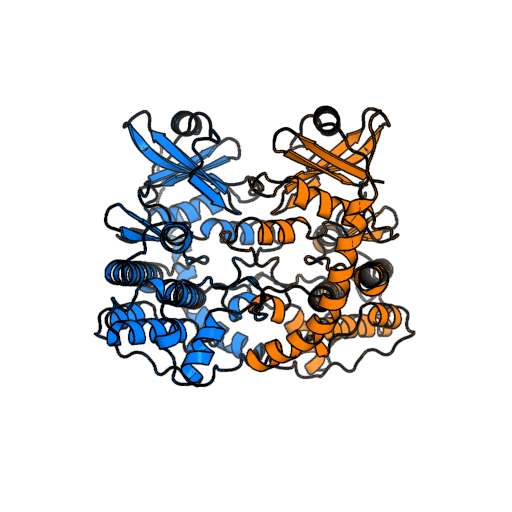1
ATOM 2262 C CA . LEU A 1 289 ? 2.098 -30.266 -1.859 1 96.62 289 LEU A CA 1
ATOM 2263 C C . LEU A 1 289 ? 2.195 -31.516 -2.715 1 96.62 289 LEU A C 1
ATOM 2265 O O . LEU A 1 289 ? 1.194 -31.984 -3.27 1 96.62 289 LEU A O 1
ATOM 2269 N N . ILE A 1 290 ? 3.426 -32.094 -2.783 1 94.12 290 ILE A N 1
ATOM 2270 C CA . ILE A 1 290 ? 3.574 -33.281 -3.6 1 94.12 290 ILE A CA 1
ATOM 2271 C C . ILE A 1 290 ? 3.344 -34.531 -2.742 1 94.12 290 ILE A C 1
ATOM 2273 O O . ILE A 1 290 ? 3.482 -35.656 -3.221 1 94.12 290 ILE A O 1
ATOM 2277 N N . GLY A 1 291 ? 3.086 -34.375 -1.441 1 89.81 291 GLY A N 1
ATOM 2278 C CA . GLY A 1 291 ? 2.709 -35.469 -0.581 1 89.81 291 GLY A CA 1
ATOM 2279 C C . GLY A 1 291 ? 3.893 -36.125 0.119 1 89.81 291 GLY A C 1
ATOM 2280 O O . GLY A 1 291 ? 3.775 -37.219 0.668 1 89.81 291 GLY A O 1
ATOM 2281 N N . GLU A 1 292 ? 5.008 -35.5 0.105 1 87.56 292 GLU A N 1
ATOM 2282 C CA . GLU A 1 292 ? 6.211 -36.062 0.708 1 87.56 292 GLU A CA 1
ATOM 2283 C C . GLU A 1 292 ? 6.5 -35.438 2.062 1 87.56 292 GLU A C 1
ATOM 2285 O O . GLU A 1 292 ? 7.387 -35.875 2.791 1 87.56 292 GLU A O 1
ATOM 2290 N N . GLY A 1 293 ? 5.844 -34.438 2.342 1 85.88 293 GLY A N 1
ATOM 2291 C CA . GLY A 1 293 ? 6.027 -33.75 3.615 1 85.88 293 GLY A CA 1
ATOM 2292 C C . GLY A 1 293 ? 4.758 -33.688 4.441 1 85.88 293 GLY A C 1
ATOM 2293 O O . GLY A 1 293 ? 3.656 -33.625 3.893 1 85.88 293 GLY A O 1
ATOM 2294 N N . GLU A 1 294 ? 4.938 -33.656 5.707 1 85 294 GLU A N 1
ATOM 2295 C CA . GLU A 1 294 ? 3.805 -33.5 6.609 1 85 294 GLU A CA 1
ATOM 2296 C C . GLU A 1 294 ? 3.439 -32.031 6.758 1 85 294 GLU A C 1
ATOM 2298 O O . GLU A 1 294 ? 4.32 -31.156 6.832 1 85 294 GLU A O 1
ATOM 2303 N N . VAL A 1 295 ? 2.119 -31.828 6.645 1 82.5 295 VAL A N 1
ATOM 2304 C CA . VAL A 1 295 ? 1.657 -30.469 6.879 1 82.5 295 VAL A CA 1
ATOM 2305 C C . VAL A 1 295 ? 1.756 -30.141 8.367 1 82.5 295 VAL A C 1
ATOM 2307 O O . VAL A 1 295 ? 1.302 -30.922 9.211 1 82.5 295 VAL A O 1
ATOM 2310 N N . PRO A 1 296 ? 2.475 -28.984 8.578 1 80.69 296 PRO A N 1
ATOM 2311 C CA . PRO A 1 296 ? 2.549 -28.625 10 1 80.69 296 PRO A CA 1
ATOM 2312 C C . PRO A 1 296 ? 1.171 -28.453 10.633 1 80.69 296 PRO A C 1
ATOM 2314 O O . PRO A 1 296 ? 0.195 -28.172 9.938 1 80.69 296 PRO A O 1
ATOM 2317 N N . ILE A 1 297 ? 1.17 -28.734 11.938 1 82.62 297 ILE A N 1
ATOM 2318 C CA . ILE A 1 297 ? -0.071 -28.578 12.688 1 82.62 297 ILE A CA 1
ATOM 2319 C C . ILE A 1 297 ? -0.429 -27.094 12.773 1 82.62 297 ILE A C 1
ATOM 2321 O O . ILE A 1 297 ? 0.338 -26.297 13.32 1 82.62 297 ILE A O 1
ATOM 2325 N N . VAL A 1 298 ? -1.5 -26.734 12.18 1 86.44 298 VAL A N 1
ATOM 2326 C CA . VAL A 1 298 ? -2.045 -25.391 12.289 1 86.44 298 VAL A CA 1
ATOM 2327 C C . VAL A 1 298 ? -2.941 -25.297 13.523 1 86.44 298 VAL A C 1
ATOM 2329 O O . VAL A 1 298 ? -3.887 -26.062 13.672 1 86.44 298 VAL A O 1
ATOM 2332 N N . PRO A 1 299 ? -2.537 -24.438 14.383 1 82.5 299 PRO A N 1
ATOM 2333 C CA . PRO A 1 299 ? -3.398 -24.328 15.562 1 82.5 299 PRO A CA 1
ATOM 2334 C C . PRO A 1 299 ? -4.836 -23.953 15.203 1 82.5 299 PRO A C 1
ATOM 2336 O O . PRO A 1 299 ? -5.062 -23.188 14.258 1 82.5 299 PRO A O 1
ATOM 2339 N N . ARG A 1 300 ? -5.777 -24.484 15.992 1 76.25 300 ARG A N 1
ATOM 2340 C CA . ARG A 1 300 ? -7.188 -24.203 15.742 1 76.25 300 ARG A CA 1
ATOM 2341 C C . ARG A 1 300 ? -7.504 -22.734 15.984 1 76.25 300 ARG A C 1
ATOM 2343 O O . ARG A 1 300 ? -8.281 -22.125 15.242 1 76.25 300 ARG A O 1
ATOM 2350 N N . THR A 1 301 ? -6.898 -22.203 17.047 1 72.56 301 THR A N 1
ATOM 2351 C CA . THR A 1 301 ? -7.074 -20.781 17.297 1 72.56 301 THR A CA 1
ATOM 2352 C C . THR A 1 301 ? -5.914 -19.969 16.703 1 72.56 301 THR A C 1
ATOM 2354 O O . THR A 1 301 ? -4.75 -20.266 16.984 1 72.56 301 THR A O 1
ATOM 2357 N N . LYS A 1 302 ? -6.344 -19.125 15.883 1 73.38 302 LYS A N 1
ATOM 2358 C CA . LYS A 1 302 ? -5.293 -18.312 15.289 1 73.38 302 LYS A CA 1
ATOM 2359 C C . LYS A 1 302 ? -4.5 -17.562 16.359 1 73.38 302 LYS A C 1
ATOM 2361 O O . LYS A 1 302 ? -5.086 -16.906 17.219 1 73.38 302 LYS A O 1
ATOM 2366 N N . PRO A 1 303 ? -3.264 -17.766 16.266 1 64.62 303 PRO A N 1
ATOM 2367 C CA . PRO A 1 303 ? -2.453 -17.031 17.25 1 64.62 303 PRO A CA 1
ATOM 2368 C C . PRO A 1 303 ? -2.555 -15.523 17.078 1 64.62 303 PRO A C 1
ATOM 2370 O O . PRO A 1 303 ? -2.758 -15.039 15.953 1 64.62 303 PRO A O 1
ATOM 2373 N N . SER A 1 304 ? -2.83 -14.805 18.234 1 56.44 304 SER A N 1
ATOM 2374 C CA . SER A 1 304 ? -2.855 -13.352 18.203 1 56.44 304 SER A CA 1
ATOM 2375 C C . SER A 1 304 ? -1.467 -12.781 17.938 1 56.44 304 SER A C 1
ATOM 2377 O O . SER A 1 304 ? -0.46 -13.391 18.297 1 56.44 304 SER A O 1
ATOM 2379 N N . MET A 1 305 ? -1.335 -12.055 16.984 1 52 305 MET A N 1
ATOM 2380 C CA . MET A 1 305 ? -0.06 -11.359 16.844 1 52 305 MET A CA 1
ATOM 2381 C C . MET A 1 305 ? 0.276 -10.555 18.094 1 52 305 MET A C 1
ATOM 2383 O O . MET A 1 305 ? -0.504 -9.703 18.516 1 52 305 MET A O 1
ATOM 2387 N N . SER A 1 306 ? 0.756 -11.203 19.172 1 44.09 306 SER A N 1
ATOM 2388 C CA . SER A 1 306 ? 1.327 -10.281 20.156 1 44.09 306 SER A CA 1
ATOM 2389 C C . SER A 1 306 ? 2.484 -9.492 19.562 1 44.09 306 SER A C 1
ATOM 2391 O O . SER A 1 306 ? 3.504 -10.062 19.172 1 44.09 306 SER A O 1
ATOM 2393 N N . PHE A 1 307 ? 2.145 -8.57 18.75 1 42.44 307 PHE A N 1
ATOM 2394 C CA . PHE A 1 307 ? 3.26 -7.77 18.266 1 42.44 307 PHE A CA 1
ATOM 2395 C C . PHE A 1 307 ? 4.062 -7.188 19.422 1 42.44 307 PHE A C 1
ATOM 2397 O O . PHE A 1 307 ? 3.672 -6.18 20 1 42.44 307 PHE A O 1
ATOM 2404 N N . SER A 1 308 ? 4.426 -7.898 20.406 1 39 308 SER A N 1
ATOM 2405 C CA . SER A 1 308 ? 5.453 -7.184 21.141 1 39 308 SER A CA 1
ATOM 2406 C C . SER A 1 308 ? 6.652 -6.859 20.266 1 39 308 SER A C 1
ATOM 2408 O O . SER A 1 308 ? 7.27 -7.766 19.688 1 39 308 SER A O 1
ATOM 2410 N N . THR A 1 309 ? 6.605 -5.707 19.656 1 39.78 309 THR A N 1
ATOM 2411 C CA . THR A 1 309 ? 7.672 -5.184 18.812 1 39.78 309 THR A CA 1
ATOM 2412 C C . THR A 1 309 ? 9.031 -5.672 19.297 1 39.78 309 THR A C 1
ATOM 2414 O O . THR A 1 309 ? 9.922 -5.953 18.484 1 39.78 309 THR A O 1
ATOM 2417 N N . SER A 1 310 ? 9.25 -5.758 20.594 1 37 310 SER A N 1
ATOM 2418 C CA . SER A 1 310 ? 10.57 -6.102 21.109 1 37 310 SER A CA 1
ATOM 2419 C C . SER A 1 310 ? 10.969 -7.512 20.703 1 37 310 SER A C 1
ATOM 2421 O O . SER A 1 310 ? 12.125 -7.75 20.344 1 37 310 SER A O 1
ATOM 2423 N N . GLN A 1 311 ? 10.133 -8.305 20.875 1 37.38 311 GLN A N 1
ATOM 2424 C CA . GLN A 1 311 ? 10.539 -9.68 20.641 1 37.38 311 GLN A CA 1
ATOM 2425 C C . GLN A 1 311 ? 10.727 -9.945 19.141 1 37.38 311 GLN A C 1
ATOM 2427 O O . GLN A 1 311 ? 11.648 -10.656 18.734 1 37.38 311 GLN A O 1
ATOM 2432 N N . LEU A 1 312 ? 9.875 -9.336 18.359 1 38.62 312 LEU A N 1
ATOM 2433 C CA . LEU A 1 312 ? 10.047 -9.539 16.922 1 38.62 312 LEU A CA 1
ATOM 2434 C C . LEU A 1 312 ? 11.359 -8.914 16.438 1 38.62 312 LEU A C 1
ATOM 2436 O O . LEU A 1 312 ? 12.062 -9.508 15.617 1 38.62 312 LEU A O 1
ATOM 2440 N N . LEU A 1 313 ? 11.656 -7.77 16.953 1 38.5 313 LEU A N 1
ATOM 2441 C CA . LEU A 1 313 ? 12.914 -7.113 16.609 1 38.5 313 LEU A CA 1
ATOM 2442 C C . LEU A 1 313 ? 14.109 -7.949 17.062 1 38.5 313 LEU A C 1
ATOM 2444 O O . LEU A 1 313 ? 15.125 -8.016 16.375 1 38.5 313 LEU A O 1
ATOM 2448 N N . LEU A 1 314 ? 14.047 -8.547 18.188 1 37.03 314 LEU A N 1
ATOM 2449 C CA . LEU A 1 314 ? 15.133 -9.398 18.672 1 37.03 314 LEU A CA 1
ATOM 2450 C C . LEU A 1 314 ? 15.281 -10.641 17.797 1 37.03 314 LEU A C 1
ATOM 2452 O O . LEU A 1 314 ? 16.391 -11.055 17.484 1 37.03 314 LEU A O 1
ATOM 2456 N N . ASN A 1 315 ? 14.195 -11.117 17.453 1 38.03 315 ASN A N 1
ATOM 2457 C CA . ASN A 1 315 ? 14.258 -12.359 16.688 1 38.03 315 ASN A CA 1
ATOM 2458 C C . ASN A 1 3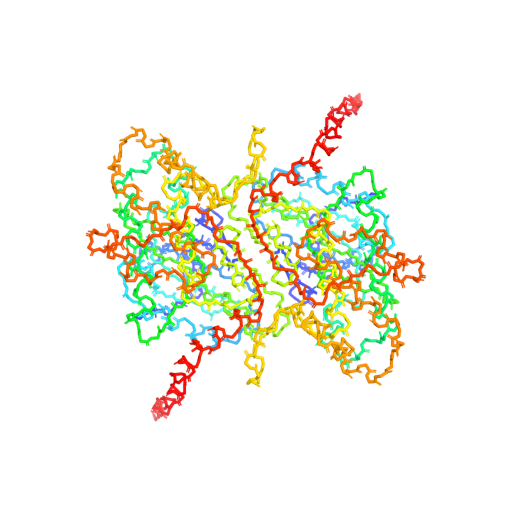15 ? 14.664 -12.102 15.242 1 38.03 315 ASN A C 1
ATOM 2460 O O . ASN A 1 315 ? 15.352 -12.922 14.625 1 38.03 315 ASN A O 1
ATOM 2464 N N . LEU A 1 316 ? 14.289 -11.062 14.711 1 37.03 316 LEU A N 1
ATOM 2465 C CA . LEU A 1 316 ? 14.688 -10.711 13.352 1 37.03 316 LEU A CA 1
ATOM 2466 C C . LEU A 1 316 ? 16.156 -10.305 13.305 1 37.03 316 LEU A C 1
ATOM 2468 O O . LEU A 1 316 ? 16.828 -10.492 12.281 1 37.03 316 LEU A O 1
ATOM 2472 N N . GLN A 1 317 ? 16.797 -9.781 14.273 1 34.69 317 GLN A N 1
ATOM 2473 C CA . GLN A 1 317 ? 18.219 -9.523 14.383 1 34.69 317 GLN A CA 1
ATOM 2474 C C . GLN A 1 317 ? 19.031 -10.812 14.227 1 34.69 317 GLN A C 1
ATOM 2476 O O . GLN A 1 317 ? 20.094 -10.812 13.609 1 34.69 317 GLN A O 1
ATOM 2481 N N . ASP A 1 318 ? 18.625 -11.797 14.828 1 33.38 318 ASP A N 1
ATOM 2482 C CA . ASP A 1 318 ? 19.391 -13.039 14.734 1 33.38 318 ASP A CA 1
ATOM 2483 C C . ASP A 1 318 ? 19.391 -13.57 13.297 1 33.38 318 ASP A C 1
ATOM 2485 O O . ASP A 1 318 ? 20.344 -14.227 12.875 1 33.38 318 ASP A O 1
ATOM 2489 N N . SER A 1 319 ? 18.406 -13.32 12.602 1 32.44 319 SER A N 1
ATOM 2490 C CA . SER A 1 319 ? 18.391 -13.828 11.234 1 32.44 319 SER A CA 1
ATOM 2491 C C . SER A 1 319 ? 19.203 -12.938 10.297 1 32.44 319 SER A C 1
ATOM 2493 O O . SER A 1 319 ? 19.594 -13.359 9.211 1 32.44 319 SER A O 1
ATOM 2495 N N . VAL A 1 320 ? 19.375 -11.672 10.586 1 34 320 VAL A N 1
ATOM 2496 C CA . VAL A 1 320 ? 20.219 -10.773 9.781 1 34 320 VAL A CA 1
ATOM 2497 C C . VAL A 1 320 ? 21.688 -11.055 10.062 1 34 320 VAL A C 1
ATOM 2499 O O . VAL A 1 320 ? 22.547 -10.828 9.203 1 34 320 VAL A O 1
ATOM 2502 N N . SER A 1 321 ? 22.125 -11.484 11.188 1 30.31 321 SER A N 1
ATOM 2503 C CA . SER A 1 321 ? 23.547 -11.773 11.391 1 30.31 321 SER A CA 1
ATOM 2504 C C . SER A 1 321 ? 24.062 -12.773 10.367 1 30.31 321 SER A C 1
ATOM 2506 O O . SER A 1 321 ? 25.203 -12.664 9.898 1 30.31 321 SER A O 1
ATOM 2508 N N . ASP A 1 322 ? 23.234 -13.641 10.039 1 29.78 322 ASP A N 1
ATOM 2509 C CA . ASP A 1 322 ? 23.781 -14.617 9.102 1 29.78 322 ASP A CA 1
ATOM 2510 C C . ASP A 1 322 ? 23.828 -14.047 7.684 1 29.78 322 ASP A C 1
ATOM 2512 O O . ASP A 1 322 ? 24.656 -14.453 6.871 1 29.78 322 ASP A O 1
ATOM 2516 N N . CYS A 1 323 ? 22.969 -13.133 7.352 1 28.48 323 CYS A N 1
ATOM 2517 C CA . CYS A 1 323 ? 23.016 -12.648 5.977 1 28.48 323 CYS A CA 1
ATOM 2518 C C . CYS A 1 323 ? 24 -11.484 5.844 1 28.48 323 CYS A C 1
ATOM 2520 O O . CYS A 1 323 ? 24.359 -11.094 4.73 1 28.48 323 CYS A O 1
ATOM 2522 N N . ASN A 1 324 ? 24.328 -10.648 6.789 1 29.14 324 ASN A N 1
ATOM 2523 C CA . ASN A 1 324 ? 25.328 -9.602 6.672 1 29.14 324 ASN A CA 1
ATOM 2524 C C . ASN A 1 324 ? 26.703 -10.18 6.375 1 29.14 324 ASN A C 1
ATOM 2526 O O . ASN A 1 324 ? 27.609 -9.453 5.949 1 29.14 324 ASN A O 1
ATOM 2530 N N . ALA A 1 325 ? 27.062 -11.359 6.852 1 29.39 325 ALA A N 1
ATOM 2531 C CA . ALA A 1 325 ? 28.359 -11.938 6.488 1 29.39 325 ALA A CA 1
ATOM 2532 C C . ALA A 1 325 ? 28.469 -12.141 4.98 1 29.39 325 ALA A C 1
ATOM 2534 O O . ALA A 1 325 ? 29.547 -12.031 4.402 1 29.39 325 ALA A O 1
ATOM 2535 N N . MET A 1 326 ? 27.375 -12.344 4.324 1 25.8 326 MET A N 1
ATOM 2536 C CA . MET A 1 326 ? 27.547 -12.68 2.914 1 25.8 326 MET A CA 1
ATOM 2537 C C . MET A 1 326 ? 27.672 -11.422 2.064 1 25.8 326 MET A C 1
ATOM 2539 O O . MET A 1 326 ? 28.219 -11.461 0.963 1 25.8 326 MET A O 1
ATOM 2543 N N . LEU A 1 327 ? 27.125 -10.273 2.439 1 29.47 327 LEU A N 1
ATOM 2544 C CA . LEU A 1 327 ? 27.297 -9.109 1.578 1 29.47 327 LEU A CA 1
ATOM 2545 C C . LEU A 1 327 ? 28.734 -8.617 1.624 1 29.47 327 LEU A C 1
ATOM 2547 O O . LEU A 1 327 ? 29.141 -7.766 0.827 1 29.47 327 LEU A O 1
ATOM 2551 N N . THR A 1 328 ? 29.531 -8.914 2.594 1 28.84 328 THR A N 1
ATOM 2552 C CA . THR A 1 328 ? 30.922 -8.477 2.541 1 28.84 328 THR A CA 1
ATOM 2553 C C . THR A 1 328 ? 31.625 -9.102 1.345 1 28.84 328 THR A C 1
ATOM 2555 O O . THR A 1 328 ? 32.719 -8.648 0.957 1 28.84 328 THR A O 1
ATOM 2558 N N . ILE A 1 329 ? 31.203 -10.227 0.871 1 26.98 329 ILE A N 1
ATOM 2559 C CA . ILE A 1 329 ? 32.125 -10.812 -0.097 1 26.98 329 ILE A CA 1
ATOM 2560 C C . ILE A 1 329 ? 32.062 -10.023 -1.402 1 26.98 329 ILE A C 1
ATOM 2562 O O . ILE A 1 329 ? 33.094 -9.836 -2.062 1 26.98 329 ILE A O 1
ATOM 2566 N N . SER A 1 330 ? 30.938 -9.57 -1.923 1 29.12 330 SER A N 1
ATOM 2567 C CA . SER A 1 330 ? 31 -9.305 -3.357 1 29.12 330 SER A CA 1
ATOM 2568 C C . SER A 1 330 ? 31.672 -7.965 -3.646 1 29.12 330 SER A C 1
ATOM 2570 O O . SER A 1 330 ? 31.703 -7.512 -4.793 1 29.12 330 SER A O 1
ATOM 2572 N N . THR A 1 331 ? 32.188 -7.195 -2.713 1 28.64 331 THR A N 1
ATOM 2573 C CA . THR A 1 331 ? 32.969 -6.031 -3.102 1 28.64 331 THR A CA 1
ATOM 2574 C C . THR A 1 331 ? 34.25 -6.457 -3.824 1 28.64 331 THR A C 1
ATOM 2576 O O . THR A 1 331 ? 34.969 -5.617 -4.367 1 28.64 331 THR A O 1
ATOM 2579 N N . SER A 1 332 ? 34.719 -7.652 -3.691 1 26.88 332 SER A N 1
ATOM 2580 C CA . SER A 1 332 ? 36.031 -7.883 -4.297 1 26.88 332 SER A CA 1
ATOM 2581 C C . SER A 1 332 ? 35.938 -7.938 -5.82 1 26.88 332 SER A C 1
ATOM 2583 O O . SER A 1 332 ? 36.938 -7.812 -6.516 1 26.88 332 SER A O 1
ATOM 2585 N N . TRP A 1 333 ? 34.875 -8.414 -6.438 1 22.91 333 TRP A N 1
ATOM 2586 C CA . TRP A 1 333 ? 35.125 -8.734 -7.84 1 22.91 333 TRP A CA 1
ATOM 2587 C C . TRP A 1 333 ? 35.031 -7.484 -8.711 1 22.91 333 TRP A C 1
ATOM 2589 O O . TRP A 1 333 ? 34.906 -7.578 -9.93 1 22.91 333 TRP A O 1
ATOM 2599 N N . ALA A 1 334 ? 35 -6.227 -8.211 1 24.92 334 ALA A N 1
ATOM 2600 C CA . ALA A 1 334 ? 35.062 -5.109 -9.148 1 24.92 334 ALA A CA 1
ATOM 2601 C C . ALA A 1 334 ? 36.344 -5.141 -9.969 1 24.92 334 ALA A C 1
ATOM 2603 O O . ALA A 1 334 ? 36.469 -4.434 -10.969 1 24.92 334 ALA A O 1
ATOM 2604 N N . TYR A 1 335 ? 37.438 -5.688 -9.562 1 24.62 335 TYR A N 1
ATOM 2605 C CA . TYR A 1 335 ? 38.688 -5.418 -10.281 1 24.62 335 TYR A CA 1
ATOM 2606 C C . TYR A 1 335 ? 38.688 -6.117 -11.633 1 24.62 335 TYR A C 1
ATOM 2608 O O . TYR A 1 335 ? 39.656 -5.98 -12.406 1 24.62 335 TYR A O 1
ATOM 2616 N N . ILE A 1 336 ? 37.938 -7.121 -11.961 1 22.42 336 ILE A N 1
ATOM 2617 C CA . ILE A 1 336 ? 38.5 -7.887 -13.07 1 22.42 336 ILE A CA 1
ATOM 2618 C C . ILE A 1 336 ? 38.188 -7.176 -14.391 1 22.42 336 ILE A C 1
ATOM 2620 O O . ILE A 1 336 ? 38.938 -7.316 -15.359 1 22.42 336 ILE A O 1
ATOM 2624 N N . TRP A 1 337 ? 37.125 -6.582 -14.742 1 23.17 337 TRP A N 1
ATOM 2625 C CA . TRP A 1 337 ? 37 -6.305 -16.172 1 23.17 337 TRP A CA 1
ATOM 2626 C C . TRP A 1 337 ? 37.844 -5.094 -16.562 1 23.17 337 TRP A C 1
ATOM 2628 O O . TRP A 1 337 ? 37.5 -3.961 -16.203 1 23.17 337 TRP A O 1
ATOM 2638 N N . GLY A 1 338 ? 39.219 -5.09 -16.375 1 23.62 338 GLY A N 1
ATOM 2639 C CA . GLY A 1 338 ? 40.219 -4.32 -17.078 1 23.62 338 GLY A CA 1
ATOM 2640 C C . GLY A 1 338 ? 40.094 -4.395 -18.578 1 23.62 338 GLY A C 1
ATOM 2641 O O . GLY A 1 338 ? 40.562 -5.344 -19.203 1 23.62 338 GLY A O 1
ATOM 2642 N N . LEU A 1 339 ? 38.969 -4.363 -19.312 1 21.78 339 LEU A N 1
ATOM 2643 C CA . LEU A 1 339 ? 39.094 -4.254 -20.766 1 21.78 339 LEU A CA 1
ATOM 2644 C C . LEU A 1 339 ? 40 -3.084 -21.125 1 21.78 339 LEU A C 1
ATOM 2646 O O . LEU A 1 339 ? 39.781 -1.958 -20.672 1 21.78 339 LEU A O 1
ATOM 2650 N N . GLU A 1 340 ? 41.344 -3.352 -21.266 1 20.94 340 GLU A N 1
ATOM 2651 C CA . GLU A 1 340 ? 42.344 -2.727 -22.125 1 20.94 340 GLU A CA 1
ATOM 2652 C C . GLU A 1 340 ? 41.812 -2.492 -23.531 1 20.94 340 GLU A C 1
ATOM 2654 O O . GLU A 1 340 ? 41.469 -3.443 -24.234 1 20.94 340 GLU A O 1
ATOM 2659 N N . VAL A 1 341 ? 40.969 -1.631 -23.812 1 20.2 341 VAL A N 1
ATOM 2660 C CA . VAL A 1 341 ? 40.906 -1.032 -25.141 1 20.2 341 VAL A CA 1
ATOM 2661 C C . VAL A 1 341 ? 42.25 -0.415 -25.484 1 20.2 341 VAL A C 1
ATOM 2663 O O . VAL A 1 341 ? 42.75 0.47 -24.781 1 20.2 341 VAL A O 1
ATOM 2666 N N . GLU A 1 342 ? 43.188 -1.346 -25.844 1 19.72 342 GLU A N 1
ATOM 2667 C CA . GLU A 1 342 ? 43.969 -0.979 -27.016 1 19.72 342 GLU A CA 1
ATOM 2668 C C . GLU A 1 342 ? 43.094 -0.825 -28.266 1 19.72 342 GLU A C 1
ATOM 2670 O O . GLU A 1 342 ? 42.156 -1.592 -28.453 1 19.72 342 GLU A O 1
ATOM 2675 N N . MET B 1 1 ? -18.312 27.188 -5.27 1 71.44 1 MET B N 1
ATOM 2676 C CA . MET B 1 1 ? -18.297 25.828 -5.812 1 71.44 1 MET B CA 1
ATOM 2677 C C . MET B 1 1 ? -17.125 25.656 -6.781 1 71.44 1 MET B C 1
ATOM 2679 O O . MET B 1 1 ? -16.734 26.594 -7.473 1 71.44 1 MET B O 1
ATOM 2683 N N . PRO B 1 2 ? -16.516 24.562 -6.699 1 84.69 2 PRO B N 1
ATOM 2684 C CA . PRO B 1 2 ? -15.445 24.328 -7.668 1 84.69 2 PRO B CA 1
ATOM 2685 C C . PRO B 1 2 ? -15.898 24.5 -9.109 1 84.69 2 PRO B C 1
ATOM 2687 O O . PRO B 1 2 ? -17.031 24.156 -9.453 1 84.69 2 PRO B O 1
ATOM 2690 N N . LYS B 1 3 ? -15.141 25.172 -9.836 1 88.81 3 LYS B N 1
ATOM 2691 C CA . LYS B 1 3 ? -15.43 25.484 -11.227 1 88.81 3 LYS B CA 1
ATOM 2692 C C . LYS B 1 3 ? -14.961 24.375 -12.156 1 88.81 3 LYS B C 1
ATOM 2694 O O . LYS B 1 3 ? -13.961 23.703 -11.883 1 88.81 3 LYS B O 1
ATOM 2699 N N . GLU B 1 4 ? -15.766 24.156 -13.18 1 90.19 4 GLU B N 1
ATOM 2700 C CA . GLU B 1 4 ? -15.328 23.234 -14.219 1 90.19 4 GLU B CA 1
ATOM 2701 C C . GLU B 1 4 ? -14.414 23.938 -15.227 1 90.19 4 GLU B C 1
ATOM 2703 O O . GLU B 1 4 ? -14.773 24.984 -15.773 1 90.19 4 GLU B O 1
ATOM 2708 N N . PHE B 1 5 ? -13.305 23.438 -15.438 1 93.62 5 PHE B N 1
ATOM 2709 C CA . PHE B 1 5 ? -12.336 23.953 -16.391 1 93.62 5 PHE B CA 1
ATOM 2710 C C . PHE B 1 5 ? -12.312 23.109 -17.656 1 93.62 5 PHE B C 1
ATOM 2712 O O . PHE B 1 5 ? -12.664 21.922 -17.625 1 93.62 5 PHE B O 1
ATOM 2719 N N . SER B 1 6 ? -11.883 23.688 -18.672 1 94.19 6 SER B N 1
ATOM 2720 C CA . SER B 1 6 ? -11.609 22.906 -19.875 1 94.19 6 SER B CA 1
ATOM 2721 C C . SER B 1 6 ? -10.195 22.328 -19.844 1 94.19 6 SER B C 1
ATOM 2723 O O . SER B 1 6 ? -9.305 22.891 -19.203 1 94.19 6 SER B O 1
ATOM 2725 N N . TYR B 1 7 ? -10.047 21.266 -20.531 1 94.06 7 TYR B N 1
ATOM 2726 C CA . TYR B 1 7 ? -8.727 20.672 -20.656 1 94.06 7 TYR B CA 1
ATOM 2727 C C . TYR B 1 7 ? -7.738 21.641 -21.281 1 94.06 7 TYR B C 1
ATOM 2729 O O . TYR B 1 7 ? -6.594 21.75 -20.844 1 94.06 7 TYR B O 1
ATOM 2737 N N . LYS B 1 8 ? -8.18 22.328 -22.281 1 94.5 8 LYS B N 1
ATOM 2738 C CA . LYS B 1 8 ? -7.344 23.297 -22.984 1 94.5 8 LYS B CA 1
ATOM 2739 C C . LYS B 1 8 ? -6.824 24.375 -22.047 1 94.5 8 LYS B C 1
ATOM 2741 O O . LYS B 1 8 ? -5.645 24.734 -22.078 1 94.5 8 LYS B O 1
ATOM 2746 N N . GLU B 1 9 ? -7.656 24.891 -21.25 1 94.69 9 GLU B N 1
ATOM 2747 C CA . GLU B 1 9 ? -7.285 25.922 -20.281 1 94.69 9 GLU B CA 1
ATOM 2748 C C . GLU B 1 9 ? -6.18 25.438 -19.359 1 94.69 9 GLU B C 1
ATOM 2750 O O . GLU B 1 9 ? -5.207 26.156 -19.109 1 94.69 9 GLU B O 1
ATOM 2755 N N . LEU B 1 10 ? -6.332 24.234 -18.844 1 95.69 10 LEU B N 1
ATOM 2756 C CA . LEU B 1 10 ? -5.387 23.703 -17.859 1 95.69 10 LEU B CA 1
ATOM 2757 C C . LEU B 1 10 ? -4.09 23.281 -18.547 1 95.69 10 LEU B C 1
ATOM 2759 O O . LEU B 1 10 ? -3.014 23.359 -17.938 1 95.69 10 LEU B O 1
ATOM 2763 N N . LYS B 1 11 ? -4.23 22.828 -19.734 1 95.69 11 LYS B N 1
ATOM 2764 C CA . LYS B 1 11 ? -3.033 22.531 -20.516 1 95.69 11 LYS B CA 1
ATOM 2765 C C . LYS B 1 11 ? -2.186 23.781 -20.719 1 95.69 11 LYS B C 1
ATOM 2767 O O . LYS B 1 11 ? -0.963 23.75 -20.578 1 95.69 11 LYS B O 1
ATOM 2772 N N . ILE B 1 12 ? -2.811 24.859 -21.062 1 95.62 12 ILE B N 1
ATOM 2773 C CA . ILE B 1 12 ? -2.129 26.141 -21.234 1 95.62 12 ILE B CA 1
ATOM 2774 C C . ILE B 1 12 ? -1.546 26.594 -19.906 1 95.62 12 ILE B C 1
ATOM 2776 O O . ILE B 1 12 ? -0.387 27.016 -19.828 1 95.62 12 ILE B O 1
ATOM 2780 N N . ALA B 1 13 ? -2.336 26.469 -18.891 1 96.06 13 ALA B N 1
ATOM 2781 C CA . ALA B 1 13 ? -1.925 26.922 -17.562 1 96.06 13 ALA B CA 1
ATOM 2782 C C . ALA B 1 13 ? -0.646 26.219 -17.109 1 96.06 13 ALA B C 1
ATOM 2784 O O . ALA B 1 13 ? 0.188 26.812 -16.422 1 96.06 13 ALA B O 1
ATOM 2785 N N . THR B 1 14 ? -0.462 24.984 -17.5 1 96.5 14 THR B N 1
ATOM 2786 C CA . THR B 1 14 ? 0.66 24.172 -17.047 1 96.5 14 THR B CA 1
ATOM 2787 C C . THR B 1 14 ? 1.733 24.078 -18.125 1 96.5 14 THR B C 1
ATOM 2789 O O . THR B 1 14 ? 2.656 23.266 -18.016 1 96.5 14 THR B O 1
ATOM 2792 N N . LYS B 1 15 ? 1.596 24.781 -19.203 1 95.38 15 LYS B N 1
ATOM 2793 C CA . LYS B 1 15 ? 2.5 24.734 -20.344 1 95.38 15 LYS B CA 1
ATOM 2794 C C . LYS B 1 15 ? 2.605 23.312 -20.891 1 95.38 15 LYS B C 1
ATOM 2796 O O . LYS B 1 15 ? 3.707 22.797 -21.094 1 95.38 15 LYS B O 1
ATOM 2801 N N . GLY B 1 16 ? 1.422 22.781 -21 1 94.5 16 GLY B N 1
ATOM 2802 C CA . GLY B 1 16 ? 1.354 21.438 -21.547 1 94.5 16 GLY B CA 1
ATOM 2803 C C . GLY B 1 16 ? 1.834 20.375 -20.594 1 94.5 16 GLY B C 1
ATOM 2804 O O . GLY B 1 16 ? 2.521 19.422 -20.984 1 94.5 16 GLY B O 1
ATOM 2805 N N . PHE B 1 17 ? 1.612 20.594 -19.328 1 92.38 17 PHE B N 1
ATOM 2806 C CA . PHE B 1 17 ? 2.057 19.656 -18.312 1 92.38 17 PHE B CA 1
ATOM 2807 C C . PHE B 1 17 ? 3.557 19.406 -18.422 1 92.38 17 PHE B C 1
ATOM 2809 O O . PHE B 1 17 ? 4.004 18.266 -18.406 1 92.38 17 PHE B O 1
ATOM 2816 N N . ASP B 1 18 ? 4.246 20.438 -18.438 1 91.12 18 ASP B N 1
ATOM 2817 C CA . ASP B 1 18 ? 5.699 20.422 -18.594 1 91.12 18 ASP B CA 1
ATOM 2818 C C . ASP B 1 18 ? 6.375 19.891 -17.328 1 91.12 18 ASP B C 1
ATOM 2820 O O . ASP B 1 18 ? 5.977 20.219 -16.219 1 91.12 18 ASP B O 1
ATOM 2824 N N . SER B 1 19 ? 7.484 19.141 -17.484 1 86.19 19 SER B N 1
ATOM 2825 C CA . SER B 1 19 ? 8.188 18.516 -16.375 1 86.19 19 SER B CA 1
ATOM 2826 C C . SER B 1 19 ? 8.805 19.562 -15.438 1 86.19 19 SER B C 1
ATOM 2828 O O . SER B 1 19 ? 8.945 19.312 -14.242 1 86.19 19 SER B O 1
ATOM 2830 N N . SER B 1 20 ? 9.141 20.688 -15.984 1 89.62 20 SER B N 1
ATOM 2831 C CA . SER B 1 20 ? 9.75 21.75 -15.188 1 89.62 20 SER B CA 1
ATOM 2832 C C . SER B 1 20 ? 8.734 22.359 -14.219 1 89.62 20 SER B C 1
ATOM 2834 O O . SER B 1 20 ? 9.109 23.062 -13.289 1 89.62 20 SER B O 1
ATOM 2836 N N . ARG B 1 21 ? 7.457 22.031 -14.414 1 92.62 21 ARG B N 1
ATOM 2837 C CA . ARG B 1 21 ? 6.406 22.609 -13.578 1 92.62 21 ARG B CA 1
ATOM 2838 C C . ARG B 1 21 ? 5.898 21.594 -12.555 1 92.62 21 ARG B C 1
ATOM 2840 O O . ARG B 1 21 ? 4.945 21.875 -11.82 1 92.62 21 ARG B O 1
ATOM 2847 N N . VAL B 1 22 ? 6.562 20.5 -12.477 1 89.19 22 VAL B N 1
ATOM 2848 C CA . VAL B 1 22 ? 6.141 19.469 -11.539 1 89.19 22 VAL B CA 1
ATOM 2849 C C . VAL B 1 22 ? 6.496 19.891 -10.109 1 89.19 22 VAL B C 1
ATOM 2851 O O . VAL B 1 22 ? 7.637 20.281 -9.836 1 89.19 22 VAL B O 1
ATOM 2854 N N . ILE B 1 23 ? 5.535 19.859 -9.234 1 87 23 ILE B N 1
ATOM 2855 C CA . ILE B 1 23 ? 5.789 20.234 -7.848 1 87 23 ILE B CA 1
ATOM 2856 C C . ILE B 1 23 ? 5.523 19.047 -6.93 1 87 23 ILE B C 1
ATOM 2858 O O . ILE B 1 23 ? 5.773 19.109 -5.723 1 87 23 ILE B O 1
ATOM 2862 N N . GLY B 1 24 ? 4.973 18 -7.449 1 80.56 24 GLY B N 1
ATOM 2863 C CA . GLY B 1 24 ? 4.719 16.828 -6.645 1 80.56 24 GLY B CA 1
ATOM 2864 C C . GLY B 1 24 ? 4.359 15.602 -7.469 1 80.56 24 GLY B C 1
ATOM 2865 O O . GLY B 1 24 ? 3.836 15.727 -8.578 1 80.56 24 GLY B O 1
ATOM 2866 N N . HIS B 1 25 ? 4.742 14.461 -6.93 1 73.25 25 HIS B N 1
ATOM 2867 C CA . HIS B 1 25 ? 4.402 13.172 -7.531 1 73.25 25 HIS B CA 1
ATOM 2868 C C . HIS B 1 25 ? 3.775 12.234 -6.508 1 73.25 25 HIS B C 1
ATOM 2870 O O . HIS B 1 25 ? 4.18 12.219 -5.344 1 73.25 25 HIS B O 1
ATOM 2876 N N . GLY B 1 26 ? 2.66 11.508 -6.957 1 64.56 26 GLY B N 1
ATOM 2877 C CA . GLY B 1 26 ? 2.102 10.453 -6.125 1 64.56 26 GLY B CA 1
ATOM 2878 C C . GLY B 1 26 ? 1.562 9.281 -6.926 1 64.56 26 GLY B C 1
ATOM 2879 O O . GLY B 1 26 ? 1.583 9.305 -8.156 1 64.56 26 GLY B O 1
ATOM 2880 N N . ALA B 1 27 ? 1.233 8.227 -6.195 1 61.06 27 ALA B N 1
ATOM 2881 C CA . ALA B 1 27 ? 0.703 7.016 -6.812 1 61.06 27 ALA B CA 1
ATOM 2882 C C . ALA B 1 27 ? -0.508 7.328 -7.688 1 61.06 27 ALA B C 1
ATOM 2884 O O . ALA B 1 27 ? -0.77 6.629 -8.672 1 61.06 27 ALA B O 1
ATOM 2885 N N . PHE B 1 28 ? -1.07 8.477 -7.402 1 64.06 28 PHE B N 1
ATOM 2886 C CA . PHE B 1 28 ? -2.35 8.711 -8.062 1 64.06 28 PHE B CA 1
ATOM 2887 C C . PHE B 1 28 ? -2.23 9.836 -9.086 1 64.06 28 PHE B C 1
ATOM 2889 O O . PHE B 1 28 ? -3.213 10.195 -9.734 1 64.06 28 PHE B O 1
ATOM 2896 N N . GLY B 1 29 ? -1.081 10.406 -9.164 1 74.31 29 GLY B N 1
ATOM 2897 C CA . GLY B 1 29 ? -0.933 11.414 -10.203 1 74.31 29 GLY B CA 1
ATOM 2898 C C . GLY B 1 29 ? 0.195 12.391 -9.93 1 74.31 29 GLY B C 1
ATOM 2899 O O . GLY B 1 29 ? 0.879 12.289 -8.906 1 74.31 29 GLY B O 1
ATOM 2900 N N . THR B 1 30 ? 0.308 13.281 -10.898 1 82.94 30 THR B N 1
ATOM 2901 C CA . THR B 1 30 ? 1.345 14.305 -10.844 1 82.94 30 THR B CA 1
ATOM 2902 C C . THR B 1 30 ? 0.73 15.688 -10.641 1 82.94 30 THR B C 1
ATOM 2904 O O . THR B 1 30 ? -0.32 15.992 -11.211 1 82.94 30 THR B O 1
ATOM 2907 N N . VAL B 1 31 ? 1.42 16.438 -9.812 1 90.5 31 VAL B N 1
ATOM 2908 C CA . VAL B 1 31 ? 0.917 17.781 -9.547 1 90.5 31 VAL B CA 1
ATOM 2909 C C . VAL B 1 31 ? 1.814 18.812 -10.234 1 90.5 31 VAL B C 1
ATOM 2911 O O . VAL B 1 31 ? 3.039 18.766 -10.102 1 90.5 31 VAL B O 1
ATOM 2914 N N . TYR B 1 32 ? 1.174 19.766 -10.953 1 94 32 TYR B N 1
ATOM 2915 C CA . TYR B 1 32 ? 1.879 20.812 -11.695 1 94 32 TYR B CA 1
ATOM 2916 C C . TYR B 1 32 ? 1.533 22.188 -11.164 1 94 32 TYR B C 1
ATOM 2918 O O . TYR B 1 32 ? 0.383 22.453 -10.805 1 94 32 TYR B O 1
ATOM 2926 N N . LYS B 1 33 ? 2.576 22.984 -11.156 1 95.69 33 LYS B N 1
ATOM 2927 C CA . LYS B 1 33 ? 2.305 24.406 -10.969 1 95.69 33 LYS B CA 1
ATOM 2928 C C . LYS B 1 33 ? 1.711 25.031 -12.234 1 95.69 33 LYS B C 1
ATOM 2930 O O . LYS B 1 33 ? 2.213 24.797 -13.336 1 95.69 33 LYS B O 1
ATOM 2935 N N . GLY B 1 34 ? 0.61 25.688 -12.055 1 95.88 34 GLY B N 1
ATOM 2936 C CA . GLY B 1 34 ? -0.041 26.312 -13.188 1 95.88 34 GLY B CA 1
ATOM 2937 C C . GLY B 1 34 ? -0.377 27.781 -12.945 1 95.88 34 GLY B C 1
ATOM 2938 O O . GLY B 1 34 ? -0.492 28.203 -11.797 1 95.88 34 GLY B O 1
ATOM 2939 N N . ILE B 1 35 ? -0.503 28.5 -14.047 1 95.88 35 ILE B N 1
ATOM 2940 C CA . ILE B 1 35 ? -0.995 29.875 -14.023 1 95.88 35 ILE B CA 1
ATOM 2941 C C . ILE B 1 35 ? -2.238 30 -14.898 1 95.88 35 ILE B C 1
ATOM 2943 O O . ILE B 1 35 ? -2.172 29.766 -16.109 1 95.88 35 ILE B O 1
ATOM 2947 N N . LEU B 1 36 ? -3.309 30.328 -14.305 1 93.75 36 LEU B N 1
ATOM 2948 C CA . LEU B 1 36 ? -4.547 30.453 -15.062 1 93.75 36 LEU B CA 1
ATOM 2949 C C . LEU B 1 36 ? -4.492 31.672 -15.977 1 93.75 36 LEU B C 1
ATOM 2951 O O . LEU B 1 36 ? -4.316 32.812 -15.508 1 93.75 36 LEU B O 1
ATOM 2955 N N . PRO B 1 37 ? -4.723 31.453 -17.188 1 89.19 37 PRO B N 1
ATOM 2956 C CA . PRO B 1 37 ? -4.562 32.562 -18.141 1 89.19 37 PRO B CA 1
ATOM 2957 C C . PRO B 1 37 ? -5.574 33.688 -17.906 1 89.19 37 PRO B C 1
ATOM 2959 O O . PRO B 1 37 ? -5.246 34.875 -18.094 1 89.19 37 PRO B O 1
ATOM 2962 N N . GLU B 1 38 ? -6.773 33.344 -17.562 1 87.81 38 GLU B N 1
ATOM 2963 C CA . GLU B 1 38 ? -7.84 34.312 -17.438 1 87.81 38 GLU B CA 1
ATOM 2964 C C . GLU B 1 38 ? -7.594 35.25 -16.234 1 87.81 38 GLU B C 1
ATOM 2966 O O . GLU B 1 38 ? -7.824 36.438 -16.312 1 87.81 38 GLU B O 1
ATOM 2971 N N . THR B 1 39 ? -7.07 34.75 -15.203 1 89.19 39 THR B N 1
ATOM 2972 C CA . THR B 1 39 ? -6.988 35.5 -13.953 1 89.19 39 THR B CA 1
ATOM 2973 C C . THR B 1 39 ? -5.535 35.75 -13.57 1 89.19 39 THR B C 1
ATOM 2975 O O . THR B 1 39 ? -5.242 36.656 -12.766 1 89.19 39 THR B O 1
ATOM 2978 N N . GLY B 1 40 ? -4.629 34.969 -14.078 1 92 40 GLY B N 1
ATOM 2979 C CA . GLY B 1 40 ? -3.234 35.062 -13.672 1 92 40 GLY B CA 1
ATOM 2980 C C . GLY B 1 40 ? -2.957 34.406 -12.344 1 92 40 GLY B C 1
ATOM 2981 O O . GLY B 1 40 ? -1.827 34.438 -11.852 1 92 40 GLY B O 1
ATOM 2982 N N . HIS B 1 41 ? -3.928 33.844 -11.82 1 92.81 41 HIS B N 1
ATOM 2983 C CA . HIS B 1 41 ? -3.797 33.188 -10.523 1 92.81 41 HIS B CA 1
ATOM 2984 C C . HIS B 1 41 ? -2.959 31.922 -10.633 1 92.81 41 HIS B C 1
ATOM 2986 O O . HIS B 1 41 ? -3.1 31.156 -11.5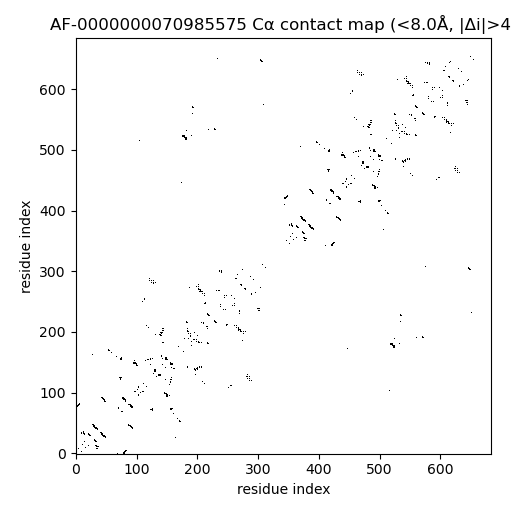86 1 92.81 41 HIS B O 1
ATOM 2992 N N . VAL B 1 42 ? -2.078 31.75 -9.609 1 95.06 42 VAL B N 1
ATOM 2993 C CA . VAL B 1 42 ? -1.234 30.562 -9.555 1 95.06 42 VAL B CA 1
ATOM 2994 C C . VAL B 1 42 ? -1.975 29.438 -8.844 1 95.06 42 VAL B C 1
ATOM 2996 O O . VAL B 1 42 ? -2.551 29.641 -7.77 1 95.06 42 VAL B O 1
ATOM 2999 N N . VAL B 1 43 ? -1.923 28.25 -9.516 1 95.56 43 VAL B N 1
ATOM 3000 C CA . VAL B 1 43 ? -2.68 27.109 -8.984 1 95.56 43 VAL B CA 1
ATOM 3001 C C . VAL B 1 43 ? -1.828 25.844 -9.039 1 95.56 43 VAL B C 1
ATOM 3003 O O . VAL B 1 43 ? -0.767 25.828 -9.664 1 95.56 43 VAL B O 1
ATOM 3006 N N . ALA B 1 44 ? -2.27 24.859 -8.281 1 94.75 44 ALA B N 1
ATOM 3007 C CA . ALA B 1 44 ? -1.745 23.5 -8.391 1 94.75 44 ALA B CA 1
ATOM 3008 C C . ALA B 1 44 ? -2.711 22.594 -9.156 1 94.75 44 ALA B C 1
ATOM 3010 O O . ALA B 1 44 ? -3.883 22.469 -8.789 1 94.75 44 ALA B O 1
ATOM 3011 N N . VAL B 1 45 ? -2.215 21.984 -10.203 1 94.19 45 VAL B N 1
ATOM 3012 C CA . VAL B 1 45 ? -3.045 21.125 -11.047 1 94.19 45 VAL B CA 1
ATOM 3013 C C . VAL B 1 45 ? -2.598 19.672 -10.906 1 94.19 45 VAL B C 1
ATOM 3015 O O . VAL B 1 45 ? -1.484 19.312 -11.305 1 94.19 45 VAL B O 1
ATOM 3018 N N . LYS B 1 46 ? -3.465 18.844 -10.352 1 88.5 46 LYS B N 1
ATOM 3019 C CA . LYS B 1 46 ? -3.189 17.406 -10.25 1 88.5 46 LYS B CA 1
ATOM 3020 C C . LYS B 1 46 ? -3.746 16.656 -11.461 1 88.5 46 LYS B C 1
ATOM 3022 O O . LYS B 1 46 ? -4.949 16.719 -11.734 1 88.5 46 LYS B O 1
ATOM 3027 N N . ARG B 1 47 ? -2.834 16.094 -12.141 1 88.12 47 ARG B N 1
ATOM 3028 C CA . ARG B 1 47 ? -3.211 15.203 -13.242 1 88.12 47 ARG B CA 1
ATOM 3029 C C . ARG B 1 47 ? -3.303 13.758 -12.773 1 88.12 47 ARG B C 1
ATOM 3031 O O . ARG B 1 47 ? -2.285 13.133 -12.461 1 88.12 47 ARG B O 1
ATOM 3038 N N . CYS B 1 48 ? -4.488 13.195 -12.758 1 77.62 48 CYS B N 1
ATOM 3039 C CA . CYS B 1 48 ? -4.723 11.875 -12.195 1 77.62 48 CYS B CA 1
ATOM 3040 C C . CYS B 1 48 ? -4.375 10.781 -13.203 1 77.62 48 CYS B C 1
ATOM 3042 O O . CYS B 1 48 ? -4.594 10.945 -14.398 1 77.62 48 CYS B O 1
ATOM 3044 N N . SER B 1 49 ? -3.57 9.773 -12.789 1 65.62 49 SER B N 1
ATOM 3045 C CA . SER B 1 49 ? -3.193 8.664 -13.656 1 65.62 49 SER B CA 1
ATOM 3046 C C . SER B 1 49 ? -4.418 7.883 -14.109 1 65.62 49 SER B C 1
ATOM 3048 O O . SER B 1 49 ? -5.391 7.75 -13.367 1 65.62 49 SER B O 1
ATOM 3050 N N . ASN B 1 50 ? -4.578 7.715 -15.383 1 54.66 50 ASN B N 1
ATOM 3051 C CA . ASN B 1 50 ? -5.691 7.102 -16.094 1 54.66 50 ASN B CA 1
ATOM 3052 C C . ASN B 1 50 ? -6.02 5.715 -15.539 1 54.66 50 ASN B C 1
ATOM 3054 O O . ASN B 1 50 ? -6.734 4.941 -16.172 1 54.66 50 ASN B O 1
ATOM 3058 N N . ASN B 1 51 ? -5.406 5.293 -14.586 1 49.59 51 ASN B N 1
ATOM 3059 C CA . ASN B 1 51 ? -5.863 3.928 -14.344 1 49.59 51 ASN B CA 1
ATOM 3060 C C . ASN B 1 51 ? -7.371 3.873 -14.117 1 49.59 51 ASN B C 1
ATOM 3062 O O . ASN B 1 51 ? -7.902 2.846 -13.695 1 49.59 51 ASN B O 1
ATOM 3066 N N . ASN B 1 52 ? -7.992 4.988 -14.305 1 45.94 52 ASN B N 1
ATOM 3067 C CA . ASN B 1 52 ? -9.414 5.094 -13.977 1 45.94 52 ASN B CA 1
ATOM 3068 C C . ASN B 1 52 ? -10.289 4.59 -15.117 1 45.94 52 ASN B C 1
ATOM 3070 O O . ASN B 1 52 ? -11.32 5.191 -15.422 1 45.94 52 ASN B O 1
ATOM 3074 N N . GLY B 1 53 ? -9.75 3.936 -15.922 1 43.75 53 GLY B N 1
ATOM 3075 C CA . GLY B 1 53 ? -10.578 3.551 -17.062 1 43.75 53 GLY B CA 1
ATOM 3076 C C . GLY B 1 53 ? -11.992 3.17 -16.672 1 43.75 53 GLY B C 1
ATOM 3077 O O . GLY B 1 53 ? -12.875 3.098 -17.516 1 43.75 53 GLY B O 1
ATOM 3078 N N . GLY B 1 54 ? -12.164 2.727 -15.414 1 46.34 54 GLY B N 1
ATOM 3079 C CA . GLY B 1 54 ? -13.5 2.201 -15.18 1 46.34 54 GLY B CA 1
ATOM 3080 C C . GLY B 1 54 ? -14.328 3.064 -14.25 1 46.34 54 GLY B C 1
ATOM 3081 O O . GLY B 1 54 ? -15.445 2.701 -13.883 1 46.34 54 GLY B O 1
ATOM 3082 N N . GLN B 1 55 ? -13.773 3.904 -13.562 1 48.69 55 GLN B N 1
ATOM 3083 C CA . GLN B 1 55 ? -14.727 4.633 -12.734 1 48.69 55 GLN B CA 1
ATOM 3084 C C . GLN B 1 55 ? -15.719 5.418 -13.586 1 48.69 55 GLN B C 1
ATOM 3086 O O . GLN B 1 55 ? -15.32 6.195 -14.453 1 48.69 55 GLN B O 1
ATOM 3091 N N . GLY B 1 56 ? -16.844 4.977 -13.438 1 52.84 56 GLY B N 1
ATOM 3092 C CA . GLY B 1 56 ? -17.891 5.738 -14.102 1 52.84 56 GLY B CA 1
ATOM 3093 C C . GLY B 1 56 ? -17.828 7.223 -13.789 1 52.84 56 GLY B C 1
ATOM 3094 O O . GLY B 1 56 ? -17.438 7.617 -12.695 1 52.84 56 GLY B O 1
ATOM 3095 N N . LYS B 1 57 ? -17.766 8.031 -14.672 1 60.91 57 LYS B N 1
ATOM 3096 C CA . LYS B 1 57 ? -17.859 9.484 -14.609 1 60.91 57 LYS B CA 1
ATOM 3097 C C . LYS B 1 57 ? -18.734 9.93 -13.438 1 60.91 57 LYS B C 1
ATOM 3099 O O . LYS B 1 57 ? -18.406 10.891 -12.742 1 60.91 57 LYS B O 1
ATOM 3104 N N . ASN B 1 58 ? -19.656 9.172 -13.094 1 62.88 58 ASN B N 1
ATOM 3105 C CA . ASN B 1 58 ? -20.625 9.57 -12.078 1 62.88 58 ASN B CA 1
ATOM 3106 C C . ASN B 1 58 ? -20.047 9.43 -10.672 1 62.88 58 ASN B C 1
ATOM 3108 O O . ASN B 1 58 ? -20.266 10.289 -9.82 1 62.88 58 ASN B O 1
ATOM 3112 N N . GLU B 1 59 ? -19.344 8.336 -10.492 1 63.41 59 GLU B N 1
ATOM 3113 C CA . GLU B 1 59 ? -18.766 8.117 -9.172 1 63.41 59 GLU B CA 1
ATOM 3114 C C . GLU B 1 59 ? -17.688 9.148 -8.852 1 63.41 59 GLU B C 1
ATOM 3116 O O . GLU B 1 59 ? -17.609 9.641 -7.727 1 63.41 59 GLU B O 1
ATOM 3121 N N . PHE B 1 60 ? -17.078 9.477 -9.867 1 64.94 60 PHE B N 1
ATOM 3122 C CA . PHE B 1 60 ? -16.047 10.477 -9.695 1 64.94 60 PHE B CA 1
ATOM 3123 C C . PHE B 1 60 ? -16.641 11.836 -9.336 1 64.94 60 PHE B C 1
ATOM 3125 O O . PHE B 1 60 ? -16.188 12.5 -8.406 1 64.94 60 PHE B O 1
ATOM 3132 N N . LEU B 1 61 ? -17.688 12.156 -10.047 1 69.5 61 LEU B N 1
ATOM 3133 C CA . LEU B 1 61 ? -18.328 13.445 -9.836 1 69.5 61 LEU B CA 1
ATOM 3134 C C . LEU B 1 61 ? -18.953 13.523 -8.445 1 69.5 61 LEU B C 1
ATOM 3136 O O . LEU B 1 61 ? -18.938 14.578 -7.812 1 69.5 61 LEU B O 1
ATOM 3140 N N . SER B 1 62 ? -19.438 12.398 -8.023 1 69.31 62 SER B N 1
ATOM 3141 C CA . SER B 1 62 ? -20.016 12.375 -6.684 1 69.31 62 SER B CA 1
ATOM 3142 C C . SER B 1 62 ? -18.953 12.617 -5.621 1 69.31 62 SER B C 1
ATOM 3144 O O . SER B 1 62 ? -19.172 13.375 -4.676 1 69.31 62 SER B O 1
ATOM 3146 N N . GLU B 1 63 ? -17.859 12.07 -5.828 1 70.38 63 GLU B N 1
ATOM 3147 C CA . GLU B 1 63 ? -16.766 12.258 -4.883 1 70.38 63 GLU B CA 1
ATOM 3148 C C . GLU B 1 63 ? -16.234 13.688 -4.941 1 70.38 63 GLU B C 1
ATOM 3150 O O . GLU B 1 63 ? -15.906 14.273 -3.91 1 70.38 63 GLU B O 1
ATOM 3155 N N . LEU B 1 64 ? -16.25 14.125 -6.125 1 73.75 64 LEU B N 1
ATOM 3156 C CA . LEU B 1 64 ? -15.781 15.492 -6.32 1 73.75 64 LEU B CA 1
ATOM 3157 C C . LEU B 1 64 ? -16.703 16.484 -5.648 1 73.75 64 LEU B C 1
ATOM 3159 O O . LEU B 1 64 ? -16.25 17.5 -5.094 1 73.75 64 LEU B O 1
ATOM 3163 N N . SER B 1 65 ? -17.938 16.188 -5.688 1 75.5 65 SER B N 1
ATOM 3164 C CA . SER B 1 65 ? -18.922 17.078 -5.074 1 75.5 65 SER B CA 1
ATOM 3165 C C . SER B 1 65 ? -18.734 17.141 -3.561 1 75.5 65 SER B C 1
ATOM 3167 O O . SER B 1 65 ? -18.875 18.219 -2.959 1 75.5 65 SER B O 1
ATOM 3169 N N . ILE B 1 66 ? -18.406 16.078 -3 1 75.69 66 ILE B N 1
ATOM 3170 C CA . ILE B 1 66 ? -18.188 16.047 -1.559 1 75.69 66 ILE B CA 1
ATOM 3171 C C . ILE B 1 66 ? -16.953 16.875 -1.197 1 75.69 66 ILE B C 1
ATOM 3173 O O . ILE B 1 66 ? -17.016 17.719 -0.31 1 75.69 66 ILE B O 1
ATOM 3177 N N . ILE B 1 67 ? -15.977 16.688 -1.889 1 78.75 67 ILE B N 1
ATOM 3178 C CA . ILE B 1 67 ? -14.734 17.406 -1.608 1 78.75 67 ILE B CA 1
ATOM 3179 C C . ILE B 1 67 ? -14.922 18.891 -1.88 1 78.75 67 ILE B C 1
ATOM 3181 O O . ILE B 1 67 ? -14.406 19.734 -1.142 1 78.75 67 ILE B O 1
ATOM 3185 N N . GLY B 1 68 ? -15.656 19.109 -2.941 1 82.06 68 GLY B N 1
ATOM 3186 C CA . GLY B 1 68 ? -15.898 20.5 -3.312 1 82.06 68 GLY B CA 1
ATOM 3187 C C . GLY B 1 68 ? -16.719 21.25 -2.283 1 82.06 68 GLY B C 1
ATOM 3188 O O . GLY B 1 68 ? -16.656 22.484 -2.217 1 82.06 68 GLY B O 1
ATOM 3189 N N . SER B 1 69 ? -17.438 20.547 -1.497 1 83.12 69 SER B N 1
ATOM 3190 C CA . SER B 1 69 ? -18.312 21.188 -0.53 1 83.12 69 SER B CA 1
ATOM 3191 C C . SER B 1 69 ? -17.594 21.438 0.792 1 83.12 69 SER B C 1
ATOM 3193 O O . SER B 1 69 ? -18.078 22.203 1.634 1 83.12 69 SER B O 1
ATOM 3195 N N . LEU B 1 70 ? -16.516 20.875 0.963 1 85.56 70 LEU B N 1
ATOM 3196 C CA . LEU B 1 70 ? -15.781 21.016 2.217 1 85.56 70 LEU B CA 1
ATOM 3197 C C . LEU B 1 70 ? -15.133 22.391 2.328 1 85.56 70 LEU B C 1
ATOM 3199 O O . LEU B 1 70 ? -14.492 22.859 1.385 1 85.56 70 LEU B O 1
ATOM 3203 N N . ARG B 1 71 ? -15.469 23.062 3.529 1 88.81 71 ARG B N 1
ATOM 3204 C CA . ARG B 1 71 ? -14.898 24.375 3.812 1 88.81 71 ARG B CA 1
ATOM 3205 C C . ARG B 1 71 ? -14.305 24.422 5.219 1 88.81 71 ARG B C 1
ATOM 3207 O O . ARG B 1 71 ? -15.039 24.344 6.207 1 88.81 71 ARG B O 1
ATOM 3214 N N . HIS B 1 72 ? -13.07 24.547 5.199 1 93.19 72 HIS B N 1
ATOM 3215 C CA . HIS B 1 72 ? -12.344 24.672 6.457 1 93.19 72 HIS B CA 1
ATOM 3216 C C . HIS B 1 72 ? -10.992 25.359 6.246 1 93.19 72 HIS B C 1
ATOM 3218 O O . HIS B 1 72 ? -10.336 25.125 5.23 1 93.19 72 HIS B O 1
ATOM 3224 N N . ARG B 1 73 ? -10.609 26.094 7.145 1 95.56 73 ARG B N 1
ATOM 3225 C CA . ARG B 1 73 ? -9.398 26.906 7.012 1 95.56 73 ARG B CA 1
ATOM 3226 C C . ARG B 1 73 ? -8.164 26.016 6.883 1 95.56 73 ARG B C 1
ATOM 3228 O O . ARG B 1 73 ? -7.141 26.438 6.344 1 95.56 73 ARG B O 1
ATOM 3235 N N . ASN B 1 74 ? -8.211 24.781 7.395 1 97.38 74 ASN B N 1
ATOM 3236 C CA . ASN B 1 74 ? -7.055 23.891 7.367 1 97.38 74 ASN B CA 1
ATOM 3237 C C . ASN B 1 74 ? -7.223 22.797 6.32 1 97.38 74 ASN B C 1
ATOM 3239 O O . ASN B 1 74 ? -6.59 21.734 6.414 1 97.38 74 ASN B O 1
ATOM 3243 N N . LEU B 1 75 ? -8.062 23.016 5.336 1 94.38 75 LEU B N 1
ATOM 3244 C CA . LEU B 1 75 ? -8.188 22.156 4.16 1 94.38 75 LEU B CA 1
ATOM 3245 C C . LEU B 1 75 ? -7.809 22.906 2.893 1 94.38 75 LEU B C 1
ATOM 3247 O O . LEU B 1 75 ? -8.141 24.094 2.74 1 94.38 75 LEU B O 1
ATOM 3251 N N . VAL B 1 76 ? -7.074 22.188 2.061 1 93.31 76 VAL B N 1
ATOM 3252 C CA . VAL B 1 76 ? -6.809 22.781 0.761 1 93.31 76 VAL B CA 1
ATOM 3253 C C . VAL B 1 76 ? -8.109 22.906 -0.03 1 93.31 76 VAL B C 1
ATOM 3255 O O . VAL B 1 76 ? -8.875 21.938 -0.119 1 93.31 76 VAL B O 1
ATOM 3258 N N . ARG B 1 77 ? -8.266 24 -0.569 1 89.31 77 ARG B N 1
ATOM 3259 C CA . ARG B 1 77 ? -9.516 24.266 -1.283 1 89.31 77 ARG B CA 1
ATOM 3260 C C . ARG B 1 77 ? -9.43 23.781 -2.725 1 89.31 77 ARG B C 1
ATOM 3262 O O . ARG B 1 77 ? -8.453 24.047 -3.424 1 89.31 77 ARG B O 1
ATOM 3269 N N . LEU B 1 78 ? -10.438 23.047 -3.078 1 89.75 78 LEU B N 1
ATOM 3270 C CA . LEU B 1 78 ? -10.602 22.672 -4.477 1 89.75 78 LEU B CA 1
ATOM 3271 C C . LEU B 1 78 ? -11.188 23.812 -5.285 1 89.75 78 LEU B C 1
ATOM 3273 O O . LEU B 1 78 ? -12.328 24.219 -5.051 1 89.75 78 LEU B O 1
ATOM 3277 N N . GLN B 1 79 ? -10.453 24.297 -6.23 1 90.81 79 GLN B N 1
ATOM 3278 C CA . GLN B 1 79 ? -10.898 25.422 -7.047 1 90.81 79 GLN B CA 1
ATOM 3279 C C . GLN B 1 79 ? -11.734 24.953 -8.234 1 90.81 79 GLN B C 1
ATOM 3281 O O . GLN B 1 79 ? -12.633 25.656 -8.688 1 90.81 79 GLN B O 1
ATOM 3286 N N . GLY B 1 80 ? -11.32 23.781 -8.68 1 91.19 80 GLY B N 1
ATOM 3287 C CA . GLY B 1 80 ? -12.039 23.297 -9.844 1 91.19 80 GLY B CA 1
ATOM 3288 C C . GLY B 1 80 ? -11.547 21.938 -10.328 1 91.19 80 GLY B C 1
ATOM 3289 O O . GLY B 1 80 ? -10.742 21.297 -9.656 1 91.19 80 GLY B O 1
ATOM 3290 N N . TRP B 1 81 ? -12.172 21.469 -11.461 1 89.38 81 TRP B N 1
ATOM 3291 C CA . TRP B 1 81 ? -11.836 20.156 -12.023 1 89.38 81 TRP B CA 1
ATOM 3292 C C . TRP B 1 81 ? -12.039 20.141 -13.539 1 89.38 81 TRP B C 1
ATOM 3294 O O . TRP B 1 81 ? -12.633 21.078 -14.094 1 89.38 81 TRP B O 1
ATOM 3304 N N . CYS B 1 82 ? -11.445 19.172 -14.125 1 90 82 CYS B N 1
ATOM 3305 C CA . CYS B 1 82 ? -11.617 18.906 -15.547 1 90 82 CYS B CA 1
ATOM 3306 C C . CYS B 1 82 ? -11.711 17.406 -15.805 1 90 82 CYS B C 1
ATOM 3308 O O . CYS B 1 82 ? -10.93 16.625 -15.258 1 90 82 CYS B O 1
ATOM 3310 N N . GLN B 1 83 ? -12.758 17 -16.453 1 86 83 GLN B N 1
ATOM 3311 C CA . GLN B 1 83 ? -12.875 15.633 -16.938 1 86 83 GLN B CA 1
ATOM 3312 C C . GLN B 1 83 ? -13.109 15.594 -18.453 1 86 83 GLN B C 1
ATOM 3314 O O . GLN B 1 83 ? -14.25 15.648 -18.906 1 86 83 GLN B O 1
ATOM 3319 N N . GLU B 1 84 ? -12.086 15.516 -19.156 1 83.69 84 GLU B N 1
ATOM 3320 C CA . GLU B 1 84 ? -12.109 15.484 -20.609 1 83.69 84 GLU B CA 1
ATOM 3321 C C . GLU B 1 84 ? -11.008 14.578 -21.156 1 83.69 84 GLU B C 1
ATOM 3323 O O . GLU B 1 84 ? -9.961 14.414 -20.516 1 83.69 84 GLU B O 1
ATOM 3328 N N . LYS B 1 85 ? -11.242 13.906 -22.328 1 75.44 85 LYS B N 1
ATOM 3329 C CA . LYS B 1 85 ? -10.242 13.125 -23.047 1 75.44 85 LYS B CA 1
ATOM 3330 C C . LYS B 1 85 ? -9.68 12.016 -22.172 1 75.44 85 LYS B C 1
ATOM 3332 O O . LYS B 1 85 ? -8.461 11.82 -22.109 1 75.44 85 LYS B O 1
ATOM 3337 N N . GLU B 1 86 ? -10.438 11.469 -21.297 1 73.94 86 GLU B N 1
ATOM 3338 C CA . GLU B 1 86 ? -10.055 10.367 -20.422 1 73.94 86 GLU B CA 1
ATOM 3339 C C . GLU B 1 86 ? -9.102 10.836 -19.328 1 73.94 86 GLU B C 1
ATOM 3341 O O . GLU B 1 86 ? -8.414 10.023 -18.703 1 73.94 86 GLU B O 1
ATOM 3346 N N . GLU B 1 87 ? -9.055 12.234 -19.281 1 81.31 87 GLU B N 1
ATOM 3347 C CA . GLU B 1 87 ? -8.211 12.812 -18.25 1 81.31 87 GLU B CA 1
ATOM 3348 C C . GLU B 1 87 ? -9.062 13.438 -17.141 1 81.31 87 GLU B C 1
ATOM 3350 O O . GLU B 1 87 ? -10.117 14.008 -17.406 1 81.31 87 GLU B O 1
ATOM 3355 N N . ILE B 1 88 ? -8.562 13.273 -15.984 1 82.94 88 ILE B N 1
ATOM 3356 C CA . ILE B 1 88 ? -9.133 13.945 -14.82 1 82.94 88 ILE B CA 1
ATOM 3357 C C . ILE B 1 88 ? -8.102 14.875 -14.195 1 82.94 88 ILE B C 1
ATOM 3359 O O . ILE B 1 88 ? -7.004 14.438 -13.836 1 82.94 88 ILE B O 1
ATOM 3363 N N . LEU B 1 89 ? -8.484 16.109 -14.156 1 89.19 89 LEU B N 1
ATOM 3364 C CA . LEU B 1 89 ? -7.609 17.109 -13.555 1 89.19 89 LEU B CA 1
ATOM 3365 C C . LEU B 1 89 ? -8.297 17.797 -12.383 1 89.19 89 LEU B C 1
ATOM 3367 O O . LEU B 1 89 ? -9.492 18.094 -12.453 1 89.19 89 LEU B O 1
ATOM 3371 N N . LEU B 1 90 ? -7.559 17.969 -11.336 1 88.94 90 LEU B N 1
ATOM 3372 C CA . LEU B 1 90 ? -8.047 18.703 -10.172 1 88.94 90 LEU B CA 1
ATOM 3373 C C . LEU B 1 90 ? -7.227 19.969 -9.945 1 88.94 90 LEU B C 1
ATOM 3375 O O . LEU B 1 90 ? -5.996 19.938 -10.023 1 88.94 90 LEU B O 1
ATOM 3379 N N . VAL B 1 91 ? -7.883 21.047 -9.672 1 93 91 VAL B N 1
ATOM 3380 C CA . VAL B 1 91 ? -7.23 22.344 -9.516 1 93 91 VAL B CA 1
ATOM 3381 C C . VAL B 1 91 ? -7.359 22.797 -8.062 1 93 91 VAL B C 1
ATOM 3383 O O . VAL B 1 91 ? -8.469 22.922 -7.535 1 93 91 VAL B O 1
ATOM 3386 N N . TYR B 1 92 ? -6.176 23.094 -7.477 1 92.62 92 TYR B N 1
ATOM 3387 C CA . TYR B 1 92 ? -6.133 23.516 -6.082 1 92.62 92 TYR B CA 1
ATOM 3388 C C . TYR B 1 92 ? -5.367 24.828 -5.926 1 92.62 92 TYR B C 1
ATOM 3390 O O . TYR B 1 92 ? -4.625 25.234 -6.824 1 92.62 92 TYR B O 1
ATOM 3398 N N . ASP B 1 93 ? -5.617 25.453 -4.758 1 92.12 93 ASP B N 1
ATOM 3399 C CA . ASP B 1 93 ? -4.738 26.562 -4.363 1 92.12 93 ASP B CA 1
ATOM 3400 C C . ASP B 1 93 ? -3.297 26.078 -4.207 1 92.12 93 ASP B C 1
ATOM 3402 O O . ASP B 1 93 ? -3.053 25 -3.686 1 92.12 93 ASP B O 1
ATOM 3406 N N . LEU B 1 94 ? -2.418 26.859 -4.695 1 93.69 94 LEU B N 1
ATOM 3407 C CA . LEU B 1 94 ? -1.008 26.547 -4.488 1 93.69 94 LEU B CA 1
ATOM 3408 C C . LEU B 1 94 ? -0.568 26.922 -3.078 1 93.69 94 LEU B C 1
ATOM 3410 O O . LEU B 1 94 ? -0.918 28 -2.578 1 93.69 94 LEU B O 1
ATOM 3414 N N . MET B 1 95 ? 0.152 26.109 -2.43 1 94.12 95 MET B N 1
ATOM 3415 C CA . MET B 1 95 ? 0.729 26.344 -1.109 1 94.12 95 MET B CA 1
ATOM 3416 C C . MET B 1 95 ? 2.209 26.688 -1.219 1 94.12 95 MET B C 1
ATOM 3418 O O . MET B 1 95 ? 3.029 25.844 -1.561 1 94.12 95 MET B O 1
ATOM 3422 N N . PRO B 1 96 ? 2.543 27.828 -0.87 1 92.88 96 PRO B N 1
ATOM 3423 C CA . PRO B 1 96 ? 3.879 28.328 -1.189 1 92.88 96 PRO B CA 1
ATOM 3424 C C . PRO B 1 96 ? 4.984 27.609 -0.435 1 92.88 96 PRO B C 1
ATOM 3426 O O . PRO B 1 96 ? 6.109 27.484 -0.934 1 92.88 96 PRO B O 1
ATOM 3429 N N . ASN B 1 97 ? 4.711 27.172 0.785 1 94.62 97 ASN B N 1
ATOM 3430 C CA . ASN B 1 97 ? 5.777 26.547 1.57 1 94.62 97 ASN B CA 1
ATOM 3431 C C . ASN B 1 97 ? 5.828 25.047 1.355 1 94.62 97 ASN B C 1
ATOM 3433 O O . ASN B 1 97 ? 6.52 24.328 2.084 1 94.62 97 ASN B O 1
ATOM 3437 N N . GLY B 1 98 ? 5.016 24.5 0.443 1 92.81 98 GLY B N 1
ATOM 3438 C CA . GLY B 1 98 ? 5.078 23.094 0.077 1 92.81 98 GLY B CA 1
ATOM 3439 C C . GLY B 1 98 ? 4.496 22.188 1.136 1 92.81 98 GLY B C 1
ATOM 3440 O O . GLY B 1 98 ? 3.592 22.578 1.876 1 92.81 98 GLY B O 1
ATOM 3441 N N . SER B 1 99 ? 4.996 21 1.132 1 93.88 99 SER B N 1
ATOM 3442 C CA . SER B 1 99 ? 4.453 19.984 2.031 1 93.88 99 SER B CA 1
ATOM 3443 C C . SER B 1 99 ? 5.211 19.953 3.354 1 93.88 99 SER B C 1
ATOM 3445 O O . SER B 1 99 ? 6.367 20.375 3.422 1 93.88 99 SER B O 1
ATOM 3447 N N . LEU B 1 100 ? 4.547 19.453 4.34 1 96.88 100 LEU B N 1
ATOM 3448 C CA . LEU B 1 100 ? 5.141 19.328 5.668 1 96.88 100 LEU B CA 1
ATOM 3449 C C . LEU B 1 100 ? 6.332 18.375 5.645 1 96.88 100 LEU B C 1
ATOM 3451 O O . LEU B 1 100 ? 7.324 18.609 6.344 1 96.88 100 LEU B O 1
ATOM 3455 N N . ASP B 1 101 ? 6.25 17.312 4.895 1 93.94 101 ASP B N 1
ATOM 3456 C CA . ASP B 1 101 ? 7.352 16.359 4.809 1 93.94 101 ASP B CA 1
ATOM 3457 C C . ASP B 1 101 ? 8.625 17.031 4.312 1 93.94 101 ASP B C 1
ATOM 3459 O O . ASP B 1 101 ? 9.711 16.812 4.859 1 93.94 101 ASP B O 1
ATOM 3463 N N . LYS B 1 102 ? 8.539 17.906 3.396 1 91.44 102 LYS B N 1
ATOM 3464 C CA . LYS B 1 102 ? 9.695 18.625 2.881 1 91.44 102 LYS B CA 1
ATOM 3465 C C . LYS B 1 102 ? 10.219 19.625 3.904 1 91.44 102 LYS B C 1
ATOM 3467 O O . LYS B 1 102 ? 11.43 19.781 4.07 1 91.44 102 LYS B O 1
ATOM 3472 N N . ALA B 1 103 ? 9.32 20.281 4.547 1 95.25 103 ALA B N 1
ATOM 3473 C CA . ALA B 1 103 ? 9.719 21.234 5.574 1 95.25 103 ALA B CA 1
ATOM 3474 C C . ALA B 1 103 ? 10.469 20.547 6.711 1 95.25 103 ALA B C 1
ATOM 3476 O O . ALA B 1 103 ? 11.398 21.125 7.277 1 95.25 103 ALA B O 1
ATOM 3477 N N . LEU B 1 104 ? 10.102 19.328 7.02 1 95.19 104 LEU B N 1
ATOM 3478 C CA . LEU B 1 104 ? 10.68 18.609 8.148 1 95.19 104 LEU B CA 1
ATOM 3479 C C . LEU B 1 104 ? 12.008 17.969 7.754 1 95.19 104 LEU B C 1
ATOM 3481 O O . LEU B 1 104 ? 12.945 17.938 8.547 1 95.19 104 LEU B O 1
ATOM 3485 N N . PHE B 1 105 ? 12.086 17.469 6.523 1 91.5 105 PHE B N 1
ATOM 3486 C CA . PHE B 1 105 ? 13.172 16.547 6.266 1 91.5 105 PHE B CA 1
ATOM 3487 C C . PHE B 1 105 ? 14.086 17.062 5.168 1 91.5 105 PHE B C 1
ATOM 3489 O O . PHE B 1 105 ? 15.227 16.609 5.027 1 91.5 105 PHE B O 1
ATOM 3496 N N . GLU B 1 106 ? 13.625 17.953 4.41 1 88.75 106 GLU B N 1
ATOM 3497 C CA . GLU B 1 106 ? 14.422 18.375 3.266 1 88.75 106 GLU B CA 1
ATOM 3498 C C . GLU B 1 106 ? 14.891 19.812 3.426 1 88.75 106 GLU B C 1
ATOM 3500 O O . GLU B 1 106 ? 15.875 20.234 2.809 1 88.75 106 GLU B O 1
ATOM 3505 N N . SER B 1 107 ? 14.234 20.562 4.207 1 89.31 107 SER B N 1
ATOM 3506 C CA . SER B 1 107 ? 14.562 21.984 4.387 1 89.31 107 SER B CA 1
ATOM 3507 C C . SER B 1 107 ? 15.859 22.156 5.168 1 89.31 107 SER B C 1
ATOM 3509 O O . SER B 1 107 ? 16.156 21.359 6.066 1 89.31 107 SER B O 1
ATOM 3511 N N . ARG B 1 108 ? 16.516 23.141 4.852 1 89.31 108 ARG B N 1
ATOM 3512 C CA . ARG B 1 108 ? 17.719 23.5 5.586 1 89.31 108 ARG B CA 1
ATOM 3513 C C . ARG B 1 108 ? 17.375 24.125 6.938 1 89.31 108 ARG B C 1
ATOM 3515 O O . ARG B 1 108 ? 18.156 24.031 7.887 1 89.31 108 ARG B O 1
ATOM 3522 N N . MET B 1 109 ? 16.312 24.766 6.906 1 91.88 109 MET B N 1
ATOM 3523 C CA . MET B 1 109 ? 15.875 25.391 8.148 1 91.88 109 MET B CA 1
ATOM 3524 C C . MET B 1 109 ? 15.062 24.422 9 1 91.88 109 MET B C 1
ATOM 3526 O O . MET B 1 109 ? 14.211 23.703 8.477 1 91.88 109 MET B O 1
ATOM 3530 N N . VAL B 1 110 ? 15.391 24.5 10.266 1 95.25 110 VAL B N 1
ATOM 3531 C CA . VAL B 1 110 ? 14.656 23.656 11.203 1 95.25 110 VAL B CA 1
ATOM 3532 C C . VAL B 1 110 ? 13.273 24.25 11.461 1 95.25 110 VAL B C 1
ATOM 3534 O O . VAL B 1 110 ? 13.164 25.438 11.766 1 95.25 110 VAL B O 1
ATOM 3537 N N . LEU B 1 111 ? 12.258 23.531 11.273 1 97.25 111 LEU B N 1
ATOM 3538 C CA . LEU B 1 111 ? 10.906 23.953 11.633 1 97.25 111 LEU B CA 1
ATOM 3539 C C . LEU B 1 111 ? 10.781 24.141 13.141 1 97.25 111 LEU B C 1
ATOM 3541 O O . LEU B 1 111 ? 10.938 23.188 13.898 1 97.25 111 LEU B O 1
ATOM 3545 N N . SER B 1 112 ? 10.469 25.328 13.586 1 97.38 112 SER B N 1
ATOM 3546 C CA . SER B 1 112 ? 10.469 25.656 15.008 1 97.38 112 SER B CA 1
ATOM 3547 C C . SER B 1 112 ? 9.312 24.984 15.734 1 97.38 112 SER B C 1
ATOM 3549 O O . SER B 1 112 ? 8.336 24.562 15.109 1 97.38 112 SER B O 1
ATOM 3551 N N . TRP B 1 113 ? 9.438 24.906 17.031 1 97.69 113 TRP B N 1
ATOM 3552 C CA . TRP B 1 113 ? 8.43 24.234 17.844 1 97.69 113 TRP B CA 1
ATOM 3553 C C . TRP B 1 113 ? 7.082 24.938 17.734 1 97.69 113 TRP B C 1
ATOM 3555 O O . TRP B 1 113 ? 6.051 24.281 17.547 1 97.69 113 TRP B O 1
ATOM 3565 N N . PRO B 1 114 ? 7.035 26.266 17.766 1 97.62 114 PRO B N 1
ATOM 3566 C CA . PRO B 1 114 ? 5.738 26.922 17.609 1 97.62 114 PRO B CA 1
ATOM 3567 C C . PRO B 1 114 ? 5.059 26.609 16.281 1 97.62 114 PRO B C 1
ATOM 3569 O O . PRO B 1 114 ? 3.846 26.375 16.25 1 97.62 114 PRO B O 1
ATOM 3572 N N . HIS B 1 115 ? 5.844 26.531 15.242 1 98.12 115 HIS B N 1
ATOM 3573 C CA . HIS B 1 115 ? 5.285 26.172 13.945 1 98.12 115 HIS B CA 1
ATOM 3574 C C . HIS B 1 115 ? 4.785 24.719 13.953 1 98.12 115 HIS B C 1
ATOM 3576 O O . HIS B 1 115 ? 3.707 24.438 13.43 1 98.12 115 HIS B O 1
ATOM 3582 N N . ARG B 1 116 ? 5.566 23.844 14.539 1 98.5 116 ARG B N 1
ATOM 3583 C CA . ARG B 1 116 ? 5.18 22.453 14.617 1 98.5 116 ARG B CA 1
ATOM 3584 C C . ARG B 1 116 ? 3.863 22.281 15.367 1 98.5 116 ARG B C 1
ATOM 3586 O O . ARG B 1 116 ? 2.961 21.578 14.898 1 98.5 116 ARG B O 1
ATOM 3593 N N . ARG B 1 117 ? 3.795 22.953 16.469 1 97.81 117 ARG B N 1
ATOM 3594 C CA . ARG B 1 117 ? 2.584 22.875 17.281 1 97.81 117 ARG B CA 1
ATOM 3595 C C . ARG B 1 117 ? 1.381 23.422 16.516 1 97.81 117 ARG B C 1
ATOM 3597 O O . ARG B 1 117 ? 0.305 22.828 16.531 1 97.81 117 ARG B O 1
ATOM 3604 N N . LYS B 1 118 ? 1.583 24.531 15.906 1 98.25 118 LYS B N 1
ATOM 3605 C CA . LYS B 1 118 ? 0.531 25.156 15.125 1 98.25 118 LYS B CA 1
ATOM 3606 C C . LYS B 1 118 ? 0.034 24.234 14.016 1 98.25 118 LYS B C 1
ATOM 3608 O O . LYS B 1 118 ? -1.174 24.109 13.805 1 98.25 118 LYS B O 1
ATOM 3613 N N . ILE B 1 119 ? 0.915 23.609 13.383 1 98.75 119 ILE B N 1
ATOM 3614 C CA . ILE B 1 119 ? 0.604 22.703 12.281 1 98.75 119 ILE B CA 1
ATOM 3615 C C . ILE B 1 119 ? -0.201 21.516 12.805 1 98.75 119 ILE B C 1
ATOM 3617 O O . ILE B 1 119 ? -1.241 21.172 12.242 1 98.75 119 ILE B O 1
ATOM 3621 N N . LEU B 1 120 ? 0.27 20.922 13.898 1 98.81 120 LEU B N 1
ATOM 3622 C CA . LEU B 1 120 ? -0.419 19.766 14.469 1 98.81 120 LEU B CA 1
ATOM 3623 C C . LEU B 1 120 ? -1.843 20.125 14.875 1 98.81 120 LEU B C 1
ATOM 3625 O O . LEU B 1 120 ? -2.779 19.375 14.625 1 98.81 120 LEU B O 1
ATOM 3629 N N . LEU B 1 121 ? -1.945 21.281 15.453 1 98.56 121 LEU B N 1
ATOM 3630 C CA . LEU B 1 121 ? -3.266 21.75 15.859 1 98.56 121 LEU B CA 1
ATOM 3631 C C . LEU B 1 121 ? -4.16 21.969 14.648 1 98.56 121 LEU B C 1
ATOM 3633 O O . LEU B 1 121 ? -5.34 21.609 14.664 1 98.56 121 LEU B O 1
ATOM 3637 N N . GLY B 1 122 ? -3.641 22.547 13.602 1 98.69 122 GLY 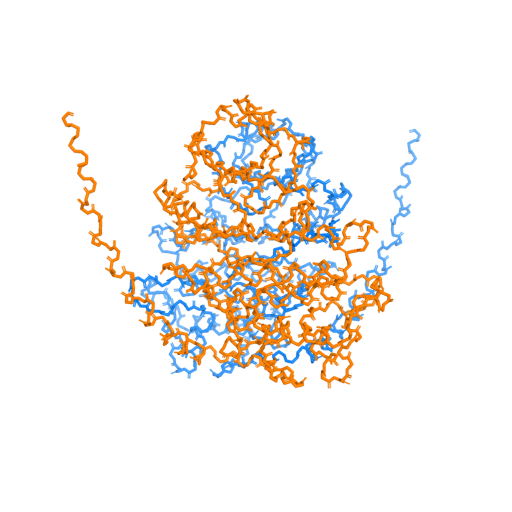B N 1
ATOM 3638 C CA . GLY B 1 122 ? -4.395 22.766 12.383 1 98.69 122 GLY B CA 1
ATOM 3639 C C . GLY B 1 122 ? -4.898 21.484 11.75 1 98.69 122 GLY B C 1
ATOM 3640 O O . GLY B 1 122 ? -6.066 21.391 11.359 1 98.69 122 GLY B O 1
ATOM 3641 N N . VAL B 1 123 ? -4.074 20.484 11.672 1 98.69 123 VAL B N 1
ATOM 3642 C CA . VAL B 1 123 ? -4.453 19.203 11.086 1 98.69 123 VAL B CA 1
ATOM 3643 C C . VAL B 1 123 ? -5.527 18.531 11.953 1 98.69 123 VAL B C 1
ATOM 3645 O O . VAL B 1 123 ? -6.504 18 11.43 1 98.69 123 VAL B O 1
ATOM 3648 N N . ALA B 1 124 ? -5.293 18.594 13.266 1 98.69 124 ALA B N 1
ATOM 3649 C CA . ALA B 1 124 ? -6.293 18.031 14.172 1 98.69 124 ALA B CA 1
ATOM 3650 C C . ALA B 1 124 ? -7.652 18.703 13.969 1 98.69 124 ALA B C 1
ATOM 3652 O O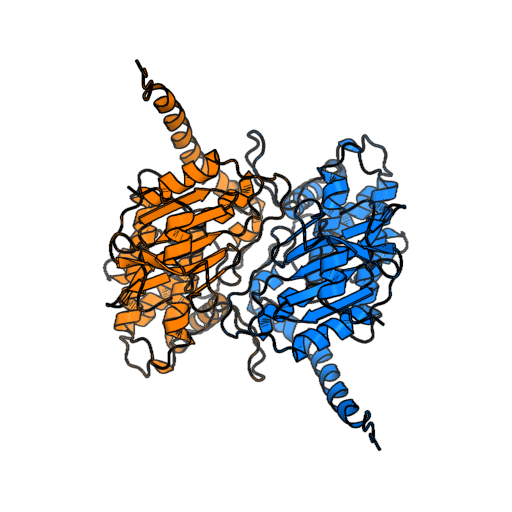 . ALA B 1 124 ? -8.68 18.031 13.945 1 98.69 124 ALA B O 1
ATOM 3653 N N . SER B 1 125 ? -7.613 19.969 13.852 1 98.19 125 SER B N 1
ATOM 3654 C CA . SER B 1 125 ? -8.836 20.734 13.648 1 98.19 125 SER B CA 1
ATOM 3655 C C . SER B 1 125 ? -9.531 20.344 12.344 1 98.19 125 SER B C 1
ATOM 3657 O O . SER B 1 125 ? -10.75 20.188 12.305 1 98.19 125 SER B O 1
ATOM 3659 N N . ALA B 1 126 ? -8.805 20.188 11.32 1 97.25 126 ALA B N 1
ATOM 3660 C CA . ALA B 1 126 ? -9.352 19.766 10.031 1 97.25 126 ALA B CA 1
ATOM 3661 C C . ALA B 1 126 ? -10.016 18.406 10.148 1 97.25 126 ALA B C 1
ATOM 3663 O O . ALA B 1 126 ? -11.125 18.203 9.641 1 97.25 126 ALA B O 1
ATOM 3664 N N . LEU B 1 127 ? -9.359 17.5 10.789 1 97.19 127 LEU B N 1
ATOM 3665 C CA . LEU B 1 127 ? -9.898 16.141 10.938 1 97.19 127 LEU B CA 1
ATOM 3666 C C . LEU B 1 127 ? -11.141 16.156 11.82 1 97.19 127 LEU B C 1
ATOM 3668 O O . LEU B 1 127 ? -12.086 15.398 11.57 1 97.19 127 LEU B O 1
ATOM 3672 N N . ALA B 1 128 ? -11.102 16.953 12.867 1 97.38 128 ALA B N 1
ATOM 3673 C CA . ALA B 1 128 ? -12.297 17.094 13.703 1 97.38 128 ALA B CA 1
ATOM 3674 C C . ALA B 1 128 ? -13.484 17.562 12.875 1 97.38 128 ALA B C 1
ATOM 3676 O O . ALA B 1 128 ? -14.602 17.062 13.031 1 97.38 128 ALA B O 1
ATOM 3677 N N . TYR B 1 129 ? -13.266 18.516 12.023 1 95.31 129 TYR B N 1
ATOM 3678 C CA . TYR B 1 129 ? -14.289 19.016 11.109 1 95.31 129 TYR B CA 1
ATOM 3679 C C . TYR B 1 129 ? -14.805 17.906 10.203 1 95.31 129 TYR B C 1
ATOM 3681 O O . TYR B 1 129 ? -16.016 17.703 10.086 1 95.31 129 TYR B O 1
ATOM 3689 N N . LEU B 1 130 ? -13.961 17.109 9.609 1 92.81 130 LEU B N 1
ATOM 3690 C CA . LEU B 1 130 ? -14.32 16.047 8.672 1 92.81 130 LEU B CA 1
ATOM 3691 C C . LEU B 1 130 ? -15.102 14.945 9.375 1 92.81 130 LEU B C 1
ATOM 3693 O O . LEU B 1 130 ? -16.047 14.398 8.805 1 92.81 130 LEU B O 1
ATOM 3697 N N . HIS B 1 131 ? -14.703 14.695 10.578 1 93.62 131 HIS B N 1
ATOM 3698 C CA . HIS B 1 131 ? -15.25 13.539 11.281 1 93.62 131 HIS B CA 1
ATOM 3699 C C . HIS B 1 131 ? -16.578 13.883 11.961 1 93.62 131 HIS B C 1
ATOM 3701 O O . HIS B 1 131 ? -17.438 13.016 12.102 1 93.62 131 HIS B O 1
ATOM 3707 N N . GLN B 1 132 ? -16.719 15.109 12.422 1 90.25 132 GLN B N 1
ATOM 3708 C CA . GLN B 1 132 ? -17.812 15.336 13.359 1 90.25 132 GLN B CA 1
ATOM 3709 C C . GLN B 1 132 ? -18.625 16.562 12.969 1 90.25 132 GLN B C 1
ATOM 3711 O O . GLN B 1 132 ? -19.75 16.734 13.438 1 90.25 132 GLN B O 1
ATOM 3716 N N . GLU B 1 133 ? -18.156 17.375 12.203 1 86.81 133 GLU B N 1
ATOM 3717 C CA . GLU B 1 133 ? -18.828 18.656 11.992 1 86.81 133 GLU B CA 1
ATOM 3718 C C . GLU B 1 133 ? -19.5 18.703 10.625 1 86.81 133 GLU B C 1
ATOM 3720 O O . GLU B 1 133 ? -20.422 19.5 10.406 1 86.81 133 GLU B O 1
ATOM 3725 N N . CYS B 1 134 ? -19.062 17.938 9.781 1 81.31 134 CYS B N 1
ATOM 3726 C CA . CYS B 1 134 ? -19.703 17.859 8.469 1 81.31 134 CYS B CA 1
ATOM 3727 C C . CYS B 1 134 ? -21 17.062 8.539 1 81.31 134 CYS B C 1
ATOM 3729 O O . CYS B 1 134 ? -21.219 16.312 9.5 1 81.31 134 CYS B O 1
ATOM 3731 N N . GLU B 1 135 ? -21.812 17.297 7.578 1 78.12 135 GLU B N 1
ATOM 3732 C CA . GLU B 1 135 ? -23.078 16.578 7.523 1 78.12 135 GLU B CA 1
ATOM 3733 C C . GLU B 1 135 ? -22.844 15.07 7.508 1 78.12 135 GLU B C 1
ATOM 3735 O O . GLU B 1 135 ? -23.547 14.328 8.195 1 78.12 135 GLU B O 1
ATOM 3740 N N . ASN B 1 136 ? -21.875 14.719 6.762 1 78.38 136 ASN B N 1
ATOM 3741 C CA . ASN B 1 136 ? -21.484 13.312 6.719 1 78.38 136 ASN B CA 1
ATOM 3742 C C . ASN B 1 136 ? -20.031 13.125 7.121 1 78.38 136 ASN B C 1
ATOM 3744 O O . ASN B 1 136 ? -19.188 13.977 6.836 1 78.38 136 ASN B O 1
ATOM 3748 N N . LEU B 1 137 ? -19.891 12.023 7.867 1 84.19 137 LEU B N 1
ATOM 3749 C CA . LEU B 1 137 ? -18.516 11.664 8.227 1 84.19 137 LEU B CA 1
ATOM 3750 C C . LEU B 1 137 ? -17.672 11.453 6.98 1 84.19 137 LEU B C 1
ATOM 3752 O O . LEU B 1 137 ? -18.062 10.727 6.066 1 84.19 137 LEU B O 1
ATOM 3756 N N . VAL B 1 138 ? -16.672 12.195 6.961 1 86.56 138 VAL B N 1
ATOM 3757 C CA . VAL B 1 138 ? -15.719 12.047 5.863 1 86.56 138 VAL B CA 1
ATOM 3758 C C . VAL B 1 138 ? -14.398 11.5 6.398 1 86.56 138 VAL B C 1
ATOM 3760 O O . VAL B 1 138 ? -13.789 12.094 7.297 1 86.56 138 VAL B O 1
ATOM 3763 N N . VAL B 1 139 ? -13.992 10.352 5.891 1 89.94 139 VAL B N 1
ATOM 3764 C CA . VAL B 1 139 ? -12.695 9.773 6.23 1 89.94 139 VAL B CA 1
ATOM 3765 C C . VAL B 1 139 ? -11.656 10.203 5.199 1 89.94 139 VAL B C 1
ATOM 3767 O O . VAL B 1 139 ? -11.875 10.07 3.992 1 89.94 139 VAL B O 1
ATOM 3770 N N . HIS B 1 140 ? -10.539 10.758 5.582 1 90.06 140 HIS B N 1
ATOM 3771 C CA . HIS B 1 140 ? -9.508 11.242 4.672 1 90.06 140 HIS B CA 1
ATOM 3772 C C . HIS B 1 140 ? -8.773 10.086 4 1 90.06 140 HIS B C 1
ATOM 3774 O O . HIS B 1 140 ? -8.586 10.094 2.783 1 90.06 140 HIS B O 1
ATOM 3780 N N . ARG B 1 141 ? -8.281 9.07 4.859 1 88.25 141 ARG B N 1
ATOM 3781 C CA . ARG B 1 141 ? -7.77 7.777 4.43 1 88.25 141 ARG B CA 1
ATOM 3782 C C . ARG B 1 141 ? -6.277 7.855 4.117 1 88.25 141 ARG B C 1
ATOM 3784 O O . ARG B 1 141 ? -5.613 6.824 3.971 1 88.25 141 ARG B O 1
ATOM 3791 N N . ASP B 1 142 ? -5.711 9.047 4.125 1 89.31 142 ASP B N 1
ATOM 3792 C CA . ASP B 1 142 ? -4.301 9.156 3.764 1 89.31 142 ASP B CA 1
ATOM 3793 C C . ASP B 1 142 ? -3.635 10.32 4.496 1 89.31 142 ASP B C 1
ATOM 3795 O O . ASP B 1 142 ? -2.961 11.141 3.875 1 89.31 142 ASP B O 1
ATOM 3799 N N . VAL B 1 143 ? -3.83 10.375 5.695 1 94.81 143 VAL B N 1
ATOM 3800 C CA . VAL B 1 143 ? -3.219 11.414 6.523 1 94.81 143 VAL B CA 1
ATOM 3801 C C . VAL B 1 143 ? -1.731 11.117 6.703 1 94.81 143 VAL B C 1
ATOM 3803 O O . VAL B 1 143 ? -1.361 10.094 7.281 1 94.81 143 VAL B O 1
ATOM 3806 N N . LYS B 1 144 ? -0.896 11.945 6.16 1 94.44 144 LYS B N 1
ATOM 3807 C CA . LYS B 1 144 ? 0.559 11.867 6.254 1 94.44 144 LYS B CA 1
ATOM 3808 C C . LYS B 1 144 ? 1.207 13.219 5.977 1 94.44 144 LYS B C 1
ATOM 3810 O O . LYS B 1 144 ? 0.555 14.133 5.461 1 94.44 144 LYS B O 1
ATOM 3815 N N . THR B 1 145 ? 2.428 13.359 6.273 1 95.75 145 THR B N 1
ATOM 3816 C CA . THR B 1 145 ? 3.084 14.656 6.223 1 95.75 145 THR B CA 1
ATOM 3817 C C . THR B 1 145 ? 3.195 15.156 4.785 1 95.75 145 THR B C 1
ATOM 3819 O O . THR B 1 145 ? 3.188 16.359 4.535 1 95.75 145 THR B O 1
ATOM 3822 N N . SER B 1 146 ? 3.215 14.25 3.768 1 91.88 146 SER B N 1
ATOM 3823 C CA . SER B 1 146 ? 3.309 14.672 2.373 1 91.88 146 SER B CA 1
ATOM 3824 C C . SER B 1 146 ? 1.98 15.234 1.875 1 91.88 146 SER B C 1
ATOM 3826 O O . SER B 1 146 ? 1.932 15.898 0.839 1 91.88 146 SER B O 1
ATOM 3828 N N . ASN B 1 147 ? 0.921 14.977 2.623 1 91.38 147 ASN B N 1
ATOM 3829 C CA . ASN B 1 147 ? -0.399 15.469 2.25 1 91.38 147 ASN B CA 1
ATOM 3830 C C . ASN B 1 147 ? -0.81 16.672 3.102 1 91.38 147 ASN B C 1
ATOM 3832 O O . ASN B 1 147 ? -1.971 17.078 3.082 1 91.38 147 ASN B O 1
ATOM 3836 N N . ILE B 1 148 ? 0.096 17.125 3.867 1 96.75 148 ILE B N 1
ATOM 3837 C CA . ILE B 1 148 ? -0.103 18.344 4.641 1 96.75 148 ILE B CA 1
ATOM 3838 C C . ILE B 1 148 ? 0.697 19.484 4.02 1 96.75 148 ILE B C 1
ATOM 3840 O O . ILE B 1 148 ? 1.928 19.5 4.094 1 96.75 148 ILE B O 1
ATOM 3844 N N . MET B 1 149 ? -0.077 20.422 3.508 1 96.44 149 MET B N 1
ATOM 3845 C CA . MET B 1 149 ? 0.551 21.562 2.848 1 96.44 149 MET B CA 1
ATOM 3846 C C . MET B 1 149 ? 0.64 22.75 3.793 1 96.44 149 MET B C 1
ATOM 3848 O O . MET B 1 149 ? -0.139 22.859 4.742 1 96.44 149 MET B O 1
ATOM 3852 N N . LEU B 1 150 ? 1.626 23.578 3.477 1 97.75 150 LEU B N 1
ATOM 3853 C CA . LEU B 1 150 ? 1.854 24.734 4.328 1 97.75 150 LEU B CA 1
ATOM 3854 C C . LEU B 1 150 ? 1.698 26.031 3.535 1 97.75 150 LEU B C 1
ATOM 3856 O O . LEU B 1 150 ? 2.328 26.203 2.488 1 97.75 150 LEU B O 1
ATOM 3860 N N . ASP B 1 151 ? 0.859 26.906 4.047 1 96.56 151 ASP B N 1
ATOM 3861 C CA . ASP B 1 151 ? 0.718 28.203 3.393 1 96.56 151 ASP B CA 1
ATOM 3862 C C . ASP B 1 151 ? 1.839 29.156 3.807 1 96.56 151 ASP B C 1
ATOM 3864 O O . ASP B 1 151 ? 2.816 28.734 4.43 1 96.56 151 ASP B O 1
ATOM 3868 N N . GLU B 1 152 ? 1.698 30.391 3.49 1 95.25 152 GLU B N 1
ATOM 3869 C CA . GLU B 1 152 ? 2.746 31.375 3.703 1 95.25 152 GLU B CA 1
ATOM 3870 C C . GLU B 1 152 ? 3.055 31.547 5.188 1 95.25 152 GLU B C 1
ATOM 3872 O O . GLU B 1 152 ? 4.207 31.766 5.566 1 95.25 152 GLU B O 1
ATOM 3877 N N . ALA B 1 153 ? 2.062 31.438 5.961 1 96.44 153 ALA B N 1
ATOM 3878 C CA . ALA B 1 153 ? 2.211 31.641 7.402 1 96.44 153 ALA B CA 1
ATOM 3879 C C . ALA B 1 153 ? 2.426 30.312 8.117 1 96.44 153 ALA B C 1
ATOM 3881 O O . ALA B 1 153 ? 2.297 30.234 9.344 1 96.44 153 ALA B O 1
ATOM 3882 N N . PHE B 1 154 ? 2.613 29.188 7.402 1 97 154 PHE B N 1
ATOM 3883 C CA . PHE B 1 154 ? 2.875 27.859 7.914 1 97 154 PHE B CA 1
ATOM 3884 C C . PHE B 1 154 ? 1.636 27.281 8.594 1 97 154 PHE B C 1
ATOM 3886 O O . PHE B 1 154 ? 1.744 26.484 9.531 1 97 154 PHE B O 1
ATOM 3893 N N . ASN B 1 155 ? 0.505 27.844 8.141 1 97.75 155 ASN B N 1
ATOM 3894 C CA . ASN B 1 155 ? -0.711 27.109 8.484 1 97.75 155 ASN B CA 1
ATOM 3895 C C . ASN B 1 155 ? -0.831 25.812 7.703 1 97.75 155 ASN B C 1
ATOM 3897 O O . ASN B 1 155 ? -0.527 25.766 6.512 1 97.75 155 ASN B O 1
ATOM 3901 N N . ALA B 1 156 ? -1.251 24.797 8.391 1 98.31 156 ALA B N 1
ATOM 3902 C CA . ALA B 1 156 ? -1.409 23.484 7.742 1 98.31 156 ALA B CA 1
ATOM 3903 C C . ALA B 1 156 ? -2.707 23.438 6.945 1 98.31 156 ALA B C 1
ATOM 3905 O O . ALA B 1 156 ? -3.746 23.922 7.398 1 98.31 156 ALA B O 1
ATOM 3906 N N . LYS B 1 157 ? -2.627 22.938 5.809 1 97.44 157 LYS B N 1
ATOM 3907 C CA . LYS B 1 157 ? -3.779 22.625 4.965 1 97.44 157 LYS B CA 1
ATOM 3908 C C . LYS B 1 157 ? -3.742 21.172 4.492 1 97.44 157 LYS B C 1
ATOM 3910 O O . LYS B 1 157 ? -2.842 20.781 3.744 1 97.44 157 LYS B O 1
ATOM 3915 N N . LEU B 1 158 ? -4.645 20.375 4.949 1 95.38 158 LEU B N 1
ATOM 3916 C CA . LEU B 1 158 ? -4.742 18.984 4.555 1 95.38 158 LEU B CA 1
ATOM 3917 C C . LEU B 1 158 ? -5.238 18.859 3.119 1 95.38 158 LEU B C 1
ATOM 3919 O O . LEU B 1 158 ? -6.188 19.531 2.723 1 95.38 158 LEU B O 1
ATOM 3923 N N . SER B 1 159 ? -4.527 18.094 2.355 1 90.69 159 SER B N 1
ATOM 3924 C CA . SER B 1 159 ? -4.852 17.922 0.943 1 90.69 159 SER B CA 1
ATOM 3925 C C . SER B 1 159 ? -4.977 16.438 0.585 1 90.69 159 SER B C 1
ATOM 3927 O O . SER B 1 159 ? -4.832 15.57 1.448 1 90.69 159 SER B O 1
ATOM 3929 N N . ASP B 1 160 ? -5.395 16.141 -0.657 1 82.19 160 ASP B N 1
ATOM 3930 C CA . ASP B 1 160 ? -5.402 14.812 -1.271 1 82.19 160 ASP B CA 1
ATOM 3931 C C . ASP B 1 160 ? -6.355 13.875 -0.54 1 82.19 160 ASP B C 1
ATOM 3933 O O . ASP B 1 160 ? -5.945 12.82 -0.042 1 82.19 160 ASP B O 1
ATOM 3937 N N . PHE B 1 161 ? -7.566 14.25 -0.512 1 75.31 161 PHE B N 1
ATOM 3938 C CA . PHE B 1 161 ? -8.602 13.391 0.045 1 75.31 161 PHE B CA 1
ATOM 3939 C C . PHE B 1 161 ? -8.688 12.078 -0.725 1 75.31 161 PHE B C 1
ATOM 3941 O O . PHE B 1 161 ? -8.633 12.07 -1.956 1 75.31 161 PHE B O 1
ATOM 3948 N N . GLY B 1 162 ? -8.25 11.062 -0.059 1 61.94 162 GLY B N 1
ATOM 3949 C CA . GLY B 1 162 ? -8.188 9.727 -0.632 1 61.94 162 GLY B CA 1
ATOM 3950 C C . GLY B 1 162 ? -9.367 9.414 -1.535 1 61.94 162 GLY B C 1
ATOM 3951 O O . GLY B 1 162 ? -9.883 8.289 -1.519 1 61.94 162 GLY B O 1
ATOM 3952 N N . LEU B 1 163 ? -9.953 10.422 -2.109 1 55.31 163 LEU B N 1
ATOM 3953 C CA . LEU B 1 163 ? -11.023 10.195 -3.074 1 55.31 163 LEU B CA 1
ATOM 3954 C C . LEU B 1 163 ? -10.648 9.094 -4.059 1 55.31 163 LEU B C 1
ATOM 3956 O O . LEU B 1 163 ? -11.492 8.281 -4.438 1 55.31 163 LEU B O 1
ATOM 3960 N N . ALA B 1 164 ? -9.445 9.125 -4.43 1 49.5 164 ALA B N 1
ATOM 3961 C CA . ALA B 1 164 ? -8.984 8.227 -5.488 1 49.5 164 ALA B CA 1
ATOM 3962 C C . ALA B 1 164 ? -8.945 6.781 -5.004 1 49.5 164 ALA B C 1
ATOM 3964 O O . ALA B 1 164 ? -9.234 5.855 -5.766 1 49.5 164 ALA B O 1
ATOM 3965 N N . ARG B 1 165 ? -8.57 6.551 -3.725 1 51.53 165 ARG B N 1
ATOM 3966 C CA . ARG B 1 165 ? -8.477 5.191 -3.203 1 51.53 165 ARG B CA 1
ATOM 3967 C C . ARG B 1 165 ? -9.852 4.535 -3.139 1 51.53 165 ARG B C 1
ATOM 3969 O O . ARG B 1 165 ? -9.984 3.332 -3.385 1 51.53 165 ARG B O 1
ATOM 3976 N N . GLN B 1 166 ? -10.844 5.398 -2.707 1 49.28 166 GLN B N 1
ATOM 3977 C CA . GLN B 1 166 ? -12.211 4.891 -2.689 1 49.28 166 GLN B CA 1
ATOM 3978 C C . GLN B 1 166 ? -12.672 4.512 -4.094 1 49.28 166 GLN B C 1
ATOM 3980 O O . GLN B 1 166 ? -13.422 3.545 -4.266 1 49.28 166 GLN B O 1
ATOM 3985 N N . MET B 1 167 ? -12.133 5.293 -4.918 1 46.03 167 MET B N 1
ATOM 3986 C CA . MET B 1 167 ? -12.508 5.109 -6.316 1 46.03 167 MET B CA 1
ATOM 3987 C C . MET B 1 167 ? -11.93 3.811 -6.867 1 46.03 167 MET B C 1
ATOM 3989 O O . MET B 1 167 ? -12.539 3.172 -7.73 1 46.03 167 MET B O 1
ATOM 3993 N N . GLU B 1 168 ? -10.875 3.58 -6.426 1 46.84 168 GLU B N 1
ATOM 3994 C CA . GLU B 1 168 ? -10.219 2.354 -6.871 1 46.84 168 GLU B CA 1
ATOM 3995 C C . GLU B 1 168 ? -10.953 1.117 -6.355 1 46.84 168 GLU B C 1
ATOM 3997 O O . GLU B 1 168 ? -11 0.09 -7.035 1 46.84 168 GLU B O 1
ATOM 4002 N N . HIS B 1 169 ? -11.539 1.303 -5.105 1 46.38 169 HIS B N 1
ATOM 4003 C CA . HIS B 1 169 ? -12.219 0.172 -4.48 1 46.38 169 HIS B CA 1
ATOM 4004 C C . HIS B 1 169 ? -13.477 -0.208 -5.246 1 46.38 169 HIS B C 1
ATOM 4006 O O . HIS B 1 169 ? -13.883 -1.374 -5.25 1 46.38 169 HIS B O 1
ATOM 4012 N N . ASP B 1 170 ? -14.172 0.822 -5.695 1 41.16 170 ASP B N 1
ATOM 4013 C CA . ASP B 1 170 ? -15.508 0.52 -6.195 1 41.16 170 ASP B CA 1
ATOM 4014 C C . ASP B 1 170 ? -15.445 -0.01 -7.629 1 41.16 170 ASP B C 1
ATOM 4016 O O . ASP B 1 170 ? -16.438 -0.527 -8.148 1 41.16 170 ASP B O 1
ATOM 4020 N N . LYS B 1 171 ? -14.453 0.436 -8.219 1 40.47 171 LYS B N 1
ATOM 4021 C CA . LYS B 1 171 ? -14.648 0.214 -9.648 1 40.47 171 LYS B CA 1
ATOM 4022 C C . LYS B 1 171 ? -14.562 -1.271 -9.992 1 40.47 171 LYS B C 1
ATOM 4024 O O . LYS B 1 171 ? -15.289 -1.755 -10.859 1 40.47 171 LYS B O 1
ATOM 4029 N N . SER B 1 172 ? -13.391 -1.904 -9.789 1 41.78 172 SER B N 1
ATOM 4030 C CA . SER B 1 172 ? -13.234 -3.289 -10.227 1 41.78 172 SER B CA 1
ATOM 4031 C C . SER B 1 172 ? -13.188 -4.242 -9.031 1 41.78 172 SER B C 1
ATOM 4033 O O . SER B 1 172 ? -12.367 -4.078 -8.133 1 41.78 172 SER B O 1
ATOM 4035 N N . PRO B 1 173 ? -14.43 -4.805 -8.789 1 41.97 173 PRO B N 1
ATOM 4036 C CA . PRO B 1 173 ? -14.273 -5.93 -7.859 1 41.97 173 PRO B CA 1
ATOM 4037 C C . PRO B 1 173 ? -12.859 -6.508 -7.859 1 41.97 173 PRO B C 1
ATOM 4039 O O . PRO B 1 173 ? -12.508 -7.281 -6.969 1 41.97 173 PRO B O 1
ATOM 4042 N N . ASP B 1 174 ? -12.141 -6.277 -9.078 1 47.03 174 ASP B N 1
ATOM 4043 C CA . ASP B 1 174 ? -11.016 -7.074 -9.562 1 47.03 174 ASP B CA 1
ATOM 4044 C C . ASP B 1 174 ? -9.695 -6.52 -9.047 1 47.03 174 ASP B C 1
ATOM 4046 O O . ASP B 1 174 ? -8.656 -7.184 -9.133 1 47.03 174 ASP B O 1
ATOM 4050 N N . ALA B 1 175 ? -9.688 -5.172 -8.688 1 52.12 175 ALA B N 1
ATOM 4051 C CA . ALA B 1 175 ? -8.352 -4.574 -8.586 1 52.12 175 ALA B CA 1
ATOM 4052 C C . ALA B 1 175 ? -7.785 -4.734 -7.184 1 52.12 175 ALA B C 1
ATOM 4054 O O . ALA B 1 175 ? -8.523 -4.684 -6.195 1 52.12 175 ALA B O 1
ATOM 4055 N N . THR B 1 176 ? -6.688 -5.309 -7.211 1 62.16 176 THR B N 1
ATOM 4056 C CA . THR B 1 176 ? -5.871 -5.328 -6 1 62.16 176 THR B CA 1
ATOM 4057 C C . THR B 1 176 ? -5.793 -3.936 -5.379 1 62.16 176 THR B C 1
ATOM 4059 O O . THR B 1 176 ? -5.738 -2.932 -6.094 1 62.16 176 THR B O 1
ATOM 4062 N N . VAL B 1 177 ? -6.234 -3.832 -4.203 1 65.5 177 VAL B N 1
ATOM 4063 C CA . VAL B 1 177 ? -6.258 -2.568 -3.471 1 65.5 177 VAL B CA 1
ATOM 4064 C C . VAL B 1 177 ? -4.891 -2.318 -2.832 1 65.5 177 VAL B C 1
ATOM 4066 O O . VAL B 1 177 ? -4.34 -3.197 -2.166 1 65.5 177 VAL B O 1
ATOM 4069 N N . ALA B 1 178 ? -4.328 -1.163 -3.262 1 71.81 178 ALA B N 1
ATOM 4070 C CA . ALA B 1 178 ? -3.125 -0.722 -2.559 1 71.81 178 ALA B CA 1
ATOM 4071 C C . ALA B 1 178 ? -3.412 -0.481 -1.08 1 71.81 178 ALA B C 1
ATOM 4073 O O . ALA B 1 178 ? -4.465 0.058 -0.725 1 71.81 178 ALA B O 1
ATOM 4074 N N . ALA B 1 179 ? -2.516 -0.891 -0.271 1 73.5 179 ALA B N 1
ATOM 4075 C CA . ALA B 1 179 ? -2.719 -0.744 1.168 1 73.5 179 ALA B CA 1
ATOM 4076 C C . ALA B 1 179 ? -2.531 0.707 1.603 1 73.5 179 ALA B C 1
ATOM 4078 O O . ALA B 1 179 ? -3.234 1.19 2.492 1 73.5 179 ALA B O 1
ATOM 4079 N N . GLY B 1 180 ? -1.702 1.428 1.079 1 81.75 180 GLY B N 1
ATOM 4080 C CA . GLY B 1 180 ? -1.386 2.779 1.51 1 81.75 180 GLY B CA 1
ATOM 4081 C C . GLY B 1 180 ? 0.084 2.975 1.831 1 81.75 180 GLY B C 1
ATOM 4082 O O . GLY B 1 180 ? 0.94 2.266 1.301 1 81.75 180 GLY B O 1
ATOM 4083 N N . THR B 1 181 ? 0.308 3.984 2.627 1 85.62 181 THR B N 1
ATOM 4084 C CA . THR B 1 181 ? 1.69 4.324 2.939 1 85.62 181 THR B CA 1
ATOM 4085 C C . THR B 1 181 ? 2.123 3.68 4.254 1 85.62 181 THR B C 1
ATOM 4087 O O . THR B 1 181 ? 1.464 3.846 5.281 1 85.62 181 THR B O 1
ATOM 4090 N N . MET B 1 182 ? 3.229 3.07 4.223 1 84.5 182 MET B N 1
ATOM 4091 C CA . MET B 1 182 ? 3.766 2.354 5.375 1 84.5 182 MET B CA 1
ATOM 4092 C C . MET B 1 182 ? 4.027 3.309 6.535 1 84.5 182 MET B C 1
ATOM 4094 O O . MET B 1 182 ? 4.531 4.414 6.336 1 84.5 182 MET B O 1
ATOM 4098 N N . GLY B 1 183 ? 3.73 2.889 7.719 1 88 183 GLY B N 1
ATOM 4099 C CA . GLY B 1 183 ? 3.998 3.645 8.93 1 88 183 GLY B CA 1
ATOM 4100 C C . GLY B 1 183 ? 2.818 4.48 9.391 1 88 183 GLY B C 1
ATOM 4101 O O . GLY B 1 183 ? 2.768 4.922 10.539 1 88 183 GLY B O 1
ATOM 4102 N N . TYR B 1 184 ? 1.88 4.664 8.469 1 92.5 184 TYR B N 1
ATOM 4103 C CA . TYR B 1 184 ? 0.723 5.488 8.805 1 92.5 184 TYR B CA 1
ATOM 4104 C C . TYR B 1 184 ? -0.542 4.645 8.891 1 92.5 184 TYR B C 1
ATOM 4106 O O . TYR B 1 184 ? -1.606 5.145 9.258 1 92.5 184 TYR B O 1
ATOM 4114 N N . LEU B 1 185 ? -0.422 3.395 8.555 1 89.88 185 LEU B N 1
ATOM 4115 C CA . LEU B 1 185 ? -1.593 2.535 8.414 1 89.88 185 LEU B CA 1
ATOM 4116 C C . LEU B 1 185 ? -1.981 1.92 9.75 1 89.88 185 LEU B C 1
ATOM 4118 O O . LEU B 1 185 ? -1.143 1.328 10.438 1 89.88 185 LEU B O 1
ATOM 4122 N N . ALA B 1 186 ? -3.281 2.061 10 1 90.25 186 ALA B N 1
ATOM 4123 C CA . ALA B 1 186 ? -3.799 1.455 11.227 1 90.25 186 ALA B CA 1
ATOM 4124 C C . ALA B 1 186 ? -3.836 -0.066 11.117 1 90.25 186 ALA B C 1
ATOM 4126 O O . ALA B 1 186 ? -4.145 -0.609 10.055 1 90.25 186 ALA B O 1
ATOM 4127 N N . PRO B 1 187 ? -3.566 -0.691 12.219 1 84.62 187 PRO B N 1
ATOM 4128 C CA . PRO B 1 187 ? -3.564 -2.154 12.188 1 84.62 187 PRO B CA 1
ATOM 4129 C C . PRO B 1 187 ? -4.895 -2.738 11.711 1 84.62 187 PRO B C 1
ATOM 4131 O O . PRO B 1 187 ? -4.906 -3.693 10.93 1 84.62 187 PRO B O 1
ATOM 4134 N N . GLU B 1 188 ? -5.996 -2.215 12.164 1 83.81 188 GLU B N 1
ATOM 4135 C CA . GLU B 1 188 ? -7.293 -2.764 11.781 1 83.81 188 GLU B CA 1
ATOM 4136 C C . GLU B 1 188 ? -7.57 -2.541 10.297 1 83.81 188 GLU B C 1
ATOM 4138 O O . GLU B 1 188 ? -8.281 -3.326 9.672 1 83.81 188 GLU B O 1
ATOM 4143 N N . TYR B 1 189 ? -7.117 -1.535 9.773 1 85.25 189 TYR B N 1
ATOM 4144 C CA . TYR B 1 189 ? -7.266 -1.286 8.344 1 85.25 189 TYR B CA 1
ATOM 4145 C C . TYR B 1 189 ? -6.551 -2.357 7.531 1 85.25 189 TYR B C 1
ATOM 4147 O O . TYR B 1 189 ? -7.082 -2.838 6.527 1 85.25 189 TYR B O 1
ATOM 4155 N N . LEU B 1 190 ? -5.422 -2.701 7.945 1 77 190 LEU B N 1
ATOM 4156 C CA . LEU B 1 190 ? -4.621 -3.707 7.258 1 77 190 LEU B CA 1
ATOM 4157 C C . LEU B 1 190 ? -5.309 -5.066 7.289 1 77 190 LEU B C 1
ATOM 4159 O O . LEU B 1 190 ? -5.148 -5.871 6.367 1 77 190 LEU B O 1
ATOM 4163 N N . LEU B 1 191 ? -5.977 -5.211 8.328 1 72.62 191 LEU B N 1
ATOM 4164 C CA . LEU B 1 191 ? -6.625 -6.504 8.523 1 72.62 191 LEU B CA 1
ATOM 4165 C C . LEU B 1 191 ? -7.953 -6.566 7.773 1 72.62 191 LEU B C 1
ATOM 4167 O O . LEU B 1 191 ? -8.312 -7.609 7.223 1 72.62 191 LEU B O 1
ATOM 4171 N N . THR B 1 192 ? -8.594 -5.43 7.762 1 72.12 192 THR B N 1
ATOM 4172 C CA . THR B 1 192 ? -9.969 -5.477 7.277 1 72.12 192 THR B CA 1
ATOM 4173 C C . THR B 1 192 ? -10.094 -4.77 5.93 1 72.12 192 THR B C 1
ATOM 4175 O O . THR B 1 192 ? -11.062 -4.984 5.199 1 72.12 192 THR B O 1
ATOM 4178 N N . GLY B 1 193 ? -9.211 -3.842 5.762 1 73.75 193 GLY B N 1
ATOM 4179 C CA . GLY B 1 193 ? -9.312 -3.004 4.578 1 73.75 193 GLY B CA 1
ATOM 4180 C C . GLY B 1 193 ? -10.312 -1.874 4.73 1 73.75 193 GLY B C 1
ATOM 4181 O O . GLY B 1 193 ? -10.539 -1.105 3.795 1 73.75 193 GLY B O 1
ATOM 4182 N N . ARG B 1 194 ? -10.883 -1.756 5.867 1 79.44 194 ARG B N 1
ATOM 4183 C CA . ARG B 1 194 ? -11.914 -0.742 6.082 1 79.44 194 ARG B CA 1
ATOM 4184 C C . ARG B 1 194 ? -11.336 0.483 6.781 1 79.44 194 ARG B C 1
ATOM 4186 O O . ARG B 1 194 ? -10.75 0.37 7.859 1 79.44 194 ARG B O 1
ATOM 4193 N N . ALA B 1 195 ? -11.602 1.574 6.121 1 85.81 195 ALA B N 1
ATOM 4194 C CA . ALA B 1 195 ? -11.164 2.836 6.711 1 85.81 195 ALA B CA 1
ATOM 4195 C C . ALA B 1 195 ? -12.289 3.48 7.52 1 85.81 195 ALA B C 1
ATOM 4197 O O . ALA B 1 195 ? -13.445 3.486 7.09 1 85.81 195 ALA B O 1
ATOM 4198 N N . THR B 1 196 ? -11.977 3.941 8.695 1 89.75 196 THR B N 1
ATOM 4199 C CA . THR B 1 196 ? -12.891 4.676 9.562 1 89.75 196 THR B CA 1
ATOM 4200 C C . THR B 1 196 ? -12.234 5.961 10.062 1 89.75 196 THR B C 1
ATOM 4202 O O . THR B 1 196 ? -11.102 6.27 9.703 1 89.75 196 THR B O 1
ATOM 4205 N N . ASP B 1 197 ? -12.977 6.723 10.828 1 94.19 197 ASP B N 1
ATOM 4206 C CA . ASP B 1 197 ? -12.391 7.91 11.445 1 94.19 197 ASP B CA 1
ATOM 4207 C C . ASP B 1 197 ? -11.211 7.535 12.336 1 94.19 197 ASP B C 1
ATOM 4209 O O . ASP B 1 197 ? -10.234 8.289 12.438 1 94.19 197 ASP B O 1
ATOM 4213 N N . LYS B 1 198 ? -11.273 6.336 12.883 1 95.94 198 LYS B N 1
ATOM 4214 C CA . LYS B 1 198 ? -10.219 5.902 13.805 1 95.94 198 LYS B CA 1
ATOM 4215 C C . LYS B 1 198 ? -8.93 5.586 13.055 1 95.94 198 LYS B C 1
ATOM 4217 O O . LYS B 1 198 ? -7.836 5.711 13.609 1 95.94 198 LYS B O 1
ATOM 4222 N N . THR B 1 199 ? -9.078 5.152 11.82 1 94.25 199 THR B N 1
ATOM 4223 C CA . THR B 1 199 ? -7.875 4.953 11.023 1 94.25 199 THR B CA 1
ATOM 4224 C C . THR B 1 199 ? -7.188 6.285 10.742 1 94.25 199 THR B C 1
ATOM 4226 O O . THR B 1 199 ? -5.957 6.359 10.727 1 94.25 199 THR B O 1
ATOM 4229 N N . ASP B 1 200 ? -7.988 7.355 10.562 1 96 200 ASP B N 1
ATOM 4230 C CA . ASP B 1 200 ? -7.438 8.695 10.43 1 96 200 ASP B CA 1
ATOM 4231 C C . ASP B 1 200 ? -6.711 9.117 11.711 1 96 200 ASP B C 1
ATOM 4233 O O . ASP B 1 200 ? -5.641 9.727 11.648 1 96 200 ASP B O 1
ATOM 4237 N N . VAL B 1 201 ? -7.344 8.773 12.742 1 98 201 VAL B N 1
ATOM 4238 C CA . VAL B 1 201 ? -6.781 9.141 14.039 1 98 201 VAL B CA 1
ATOM 4239 C C . VAL B 1 201 ? -5.422 8.477 14.219 1 98 201 VAL B C 1
ATOM 4241 O O . VAL B 1 201 ? -4.469 9.102 14.688 1 98 201 VAL B O 1
ATOM 4244 N N . PHE B 1 202 ? -5.355 7.254 13.852 1 97 202 PHE B N 1
ATOM 4245 C CA . PHE B 1 202 ? -4.082 6.543 13.922 1 97 202 PHE B CA 1
ATOM 4246 C C . PHE B 1 202 ? -3.023 7.242 13.078 1 97 202 PHE B C 1
ATOM 4248 O O . PHE B 1 202 ? -1.908 7.484 13.547 1 97 202 PHE B O 1
ATOM 4255 N N . SER B 1 203 ? -3.354 7.527 11.891 1 96.62 203 SER B N 1
ATOM 4256 C CA . SER B 1 203 ? -2.428 8.203 10.984 1 96.62 203 SER B CA 1
ATOM 4257 C C . SER B 1 203 ? -1.979 9.547 11.547 1 96.62 203 SER B C 1
ATOM 4259 O O . SER B 1 203 ? -0.806 9.906 11.445 1 96.62 203 SER B O 1
ATOM 4261 N N . TYR B 1 204 ? -2.92 10.273 12.156 1 98.56 204 TYR B N 1
ATOM 4262 C CA . TYR B 1 204 ? -2.578 11.539 12.797 1 98.56 204 TYR B CA 1
ATOM 4263 C C . TYR B 1 204 ? -1.565 11.32 13.914 1 98.56 204 TYR B C 1
ATOM 4265 O O . TYR B 1 204 ? -0.664 12.141 14.109 1 98.56 204 TYR B O 1
ATOM 4273 N N . GLY B 1 205 ? -1.801 10.266 14.641 1 98.5 205 GLY B N 1
ATOM 4274 C CA . GLY B 1 205 ? -0.833 9.945 15.672 1 98.5 205 GLY B CA 1
ATOM 4275 C C . GLY B 1 205 ? 0.574 9.758 15.141 1 98.5 205 GLY B C 1
ATOM 4276 O O . GLY B 1 205 ? 1.534 10.281 15.703 1 98.5 205 GLY B O 1
ATOM 4277 N N . ALA B 1 206 ? 0.667 9.031 14.086 1 96.81 206 ALA B N 1
ATOM 4278 C CA . ALA B 1 206 ? 1.962 8.836 13.438 1 96.81 206 ALA B CA 1
ATOM 4279 C C . ALA B 1 206 ? 2.557 10.172 12.992 1 96.81 206 ALA B C 1
ATOM 4281 O O . ALA B 1 206 ? 3.746 10.422 13.195 1 96.81 206 ALA B O 1
ATOM 4282 N N . VAL B 1 207 ? 1.776 11.016 12.422 1 98.38 207 VAL B N 1
ATOM 4283 C CA . VAL B 1 207 ? 2.207 12.344 11.992 1 98.38 207 VAL B CA 1
ATOM 4284 C C . VAL B 1 207 ? 2.715 13.141 13.195 1 98.38 207 VAL B C 1
ATOM 4286 O O . VAL B 1 207 ? 3.758 13.789 13.117 1 98.38 207 VAL B O 1
ATOM 4289 N N . THR B 1 208 ? 1.948 13.078 14.227 1 98.69 208 THR B N 1
ATOM 4290 C CA . THR B 1 208 ? 2.295 13.82 15.438 1 98.69 208 THR B CA 1
ATOM 4291 C C . THR B 1 208 ? 3.67 13.406 15.945 1 98.69 208 THR B C 1
ATOM 4293 O O . THR B 1 208 ? 4.508 14.258 16.25 1 98.69 208 THR B O 1
ATOM 4296 N N . LEU B 1 209 ? 3.898 12.148 15.992 1 98.12 209 LEU B N 1
ATOM 4297 C CA . LEU B 1 209 ? 5.184 11.648 16.469 1 98.12 209 LEU B CA 1
ATOM 4298 C C . LEU B 1 209 ? 6.297 11.984 15.477 1 98.12 209 LEU B C 1
ATOM 4300 O O . LEU B 1 209 ? 7.426 12.266 15.883 1 98.12 209 LEU B O 1
ATOM 4304 N N . GLU B 1 210 ? 5.961 11.914 14.258 1 96.88 210 GLU B N 1
ATOM 4305 C CA . GLU B 1 210 ? 6.898 12.305 13.211 1 96.88 210 GLU B CA 1
ATOM 4306 C C . GLU B 1 210 ? 7.324 13.758 13.367 1 96.88 210 GLU B C 1
ATOM 4308 O O . GLU B 1 210 ? 8.516 14.078 13.297 1 96.88 210 GLU B O 1
ATOM 4313 N N . VAL B 1 211 ? 6.41 14.641 13.641 1 98.31 211 VAL B N 1
ATOM 4314 C CA . VAL B 1 211 ? 6.648 16.078 13.773 1 98.31 211 VAL B CA 1
ATOM 4315 C C . VAL B 1 211 ? 7.441 16.344 15.055 1 98.31 211 VAL B C 1
ATOM 4317 O O . VAL B 1 211 ? 8.352 17.172 15.062 1 98.31 211 VAL B O 1
ATOM 4320 N N . ALA B 1 212 ? 7.117 15.664 16.078 1 98.31 212 ALA B N 1
ATOM 4321 C CA . ALA B 1 212 ? 7.773 15.875 17.359 1 98.31 212 ALA B CA 1
ATOM 4322 C C . ALA B 1 212 ? 9.203 15.344 17.344 1 98.31 212 ALA B C 1
ATOM 4324 O O . ALA B 1 212 ? 10.102 15.945 17.922 1 98.31 212 ALA B O 1
ATOM 4325 N N . SER B 1 213 ? 9.422 14.211 16.625 1 96.94 213 SER B N 1
ATOM 4326 C CA . SER B 1 213 ? 10.703 13.516 16.719 1 96.94 213 SER B CA 1
ATOM 4327 C C . SER B 1 213 ? 11.617 13.883 15.562 1 96.94 213 SER B C 1
ATOM 4329 O O . SER B 1 213 ? 12.836 13.68 15.633 1 96.94 213 SER B O 1
ATOM 4331 N N . GLY B 1 214 ? 10.969 14.305 14.461 1 95.06 214 GLY B N 1
ATOM 4332 C CA . GLY B 1 214 ? 11.758 14.539 13.266 1 95.06 214 GLY B CA 1
ATOM 4333 C C . GLY B 1 214 ? 12.219 13.266 12.594 1 95.06 214 GLY B C 1
ATOM 4334 O O . GLY B 1 214 ? 13.188 13.273 11.828 1 95.06 214 GLY B O 1
ATOM 4335 N N . ARG B 1 215 ? 11.555 12.195 12.969 1 92.5 215 ARG B N 1
ATOM 4336 C CA . ARG B 1 215 ? 11.867 10.898 12.383 1 92.5 215 ARG B CA 1
ATOM 4337 C C . ARG B 1 215 ? 10.703 10.383 11.539 1 92.5 215 ARG B C 1
ATOM 4339 O O . ARG B 1 215 ? 9.539 10.625 11.867 1 92.5 215 ARG B O 1
ATOM 4346 N N . ARG B 1 216 ? 11.07 9.672 10.492 1 90.38 216 ARG B N 1
ATOM 4347 C CA . ARG B 1 216 ? 10.023 9.117 9.633 1 90.38 216 ARG B CA 1
ATOM 4348 C C . ARG B 1 216 ? 9.352 7.926 10.297 1 90.38 216 ARG B C 1
ATOM 4350 O O . ARG B 1 216 ? 9.93 7.289 11.188 1 90.38 216 ARG B O 1
ATOM 4357 N N . PRO B 1 217 ? 8.148 7.66 9.875 1 89.75 217 PRO B N 1
ATOM 4358 C CA . PRO B 1 217 ? 7.414 6.57 10.516 1 89.75 217 PRO B CA 1
ATOM 4359 C C . PRO B 1 217 ? 8.109 5.219 10.367 1 89.75 217 PRO B C 1
ATOM 4361 O O . PRO B 1 217 ? 8.047 4.383 11.273 1 89.75 217 PRO B O 1
ATOM 4364 N N . ILE B 1 218 ? 8.641 5.023 9.148 1 82.69 218 ILE B N 1
ATOM 4365 C CA . ILE B 1 218 ? 9.438 3.824 8.938 1 82.69 218 ILE B CA 1
ATOM 4366 C C . ILE B 1 218 ? 10.867 4.215 8.555 1 82.69 218 ILE B C 1
ATOM 4368 O O . ILE B 1 218 ? 11.07 4.984 7.605 1 82.69 218 ILE B O 1
ATOM 4372 N N . GLU B 1 219 ? 11.781 3.936 9.352 1 72.31 219 GLU B N 1
ATOM 4373 C CA . GLU B 1 219 ? 13.164 4.305 9.07 1 72.31 219 GLU B CA 1
ATOM 4374 C C . GLU B 1 219 ? 13.953 3.125 8.508 1 72.31 219 GLU B C 1
ATOM 4376 O O . GLU B 1 219 ? 13.758 1.984 8.938 1 72.31 219 GLU B O 1
ATOM 4381 N N . LYS B 1 220 ? 14.609 3.555 7.359 1 58.38 220 LYS B N 1
ATOM 4382 C CA . LYS B 1 220 ? 15.5 2.553 6.785 1 58.38 220 LYS B CA 1
ATOM 4383 C C . LYS B 1 220 ? 16.781 2.424 7.605 1 58.38 220 LYS B C 1
ATOM 4385 O O . LYS B 1 220 ? 17.188 3.365 8.297 1 58.38 220 LYS B O 1
ATOM 4390 N N . GLU B 1 221 ? 17.281 1.251 7.723 1 49.16 221 GLU B N 1
ATOM 4391 C CA . GLU B 1 221 ? 18.547 1.051 8.422 1 49.16 221 GLU B CA 1
ATOM 4392 C C . GLU B 1 221 ? 19.609 2.039 7.941 1 49.16 221 GLU B C 1
ATOM 4394 O O . GLU B 1 221 ? 19.922 2.092 6.746 1 49.16 221 GLU B O 1
ATOM 4399 N N . LYS B 1 222 ? 19.547 3.385 8.219 1 43.91 222 LYS B N 1
ATOM 4400 C CA . LYS B 1 222 ? 20.797 4.09 7.996 1 43.91 222 LYS B CA 1
ATOM 4401 C C . LYS B 1 222 ? 21.875 3.629 8.984 1 43.91 222 LYS B C 1
ATOM 4403 O O . LYS B 1 222 ? 21.562 3.281 10.125 1 43.91 222 LYS B O 1
ATOM 4408 N N . ASN B 1 223 ? 23.312 3.719 8.289 1 36.88 223 ASN B N 1
ATOM 4409 C CA . ASN B 1 223 ? 24.641 3.635 8.867 1 36.88 223 ASN B CA 1
ATOM 4410 C C . ASN B 1 223 ? 24.703 2.654 10.031 1 36.88 223 ASN B C 1
ATOM 4412 O O . ASN B 1 223 ? 24.906 3.055 11.18 1 36.88 223 ASN B O 1
ATOM 4416 N N . GLY B 1 224 ? 24.438 1.478 9.891 1 38.94 224 GLY B N 1
ATOM 4417 C CA . GLY B 1 224 ? 24.859 0.516 10.898 1 38.94 224 GLY B CA 1
ATOM 4418 C C . GLY B 1 224 ? 23.859 0.367 12.031 1 38.94 224 GLY B C 1
ATOM 4419 O O . GLY B 1 224 ? 24.109 -0.363 12.992 1 38.94 224 GLY B O 1
ATOM 4420 N N . THR B 1 225 ? 23.391 1.464 12.422 1 38 225 THR B N 1
ATOM 4421 C CA . THR B 1 225 ? 22.531 1.23 13.578 1 38 225 THR B CA 1
ATOM 4422 C C . THR B 1 225 ? 21.312 0.408 13.188 1 38 225 THR B C 1
ATOM 4424 O O . THR B 1 225 ? 20.594 0.763 12.25 1 38 225 THR B O 1
ATOM 4427 N N . LYS B 1 226 ? 21.266 -0.822 13.391 1 39.03 226 LYS B N 1
ATOM 4428 C CA . LYS B 1 226 ? 20.484 -2.029 13.141 1 39.03 226 LYS B CA 1
ATOM 4429 C C . LYS B 1 226 ? 18.984 -1.732 13.172 1 39.03 226 LYS B C 1
ATOM 4431 O O . LYS B 1 226 ? 18.172 -2.605 12.875 1 39.03 226 LYS B O 1
ATOM 4436 N N . GLY B 1 227 ? 18.297 -0.877 13.93 1 43.88 227 GLY B N 1
ATOM 4437 C CA . GLY B 1 227 ? 16.891 -1.036 14.227 1 43.88 227 GLY B CA 1
ATOM 4438 C C . GLY B 1 227 ? 15.984 -0.329 13.234 1 43.88 227 GLY B C 1
ATOM 4439 O O . GLY B 1 227 ? 15.969 0.902 13.164 1 43.88 227 GLY B O 1
ATOM 4440 N N . HIS B 1 228 ? 15.883 -0.852 12.008 1 52.88 228 HIS B N 1
ATOM 4441 C CA . HIS B 1 228 ? 14.773 -0.53 11.117 1 52.88 228 HIS B CA 1
ATOM 4442 C C . HIS B 1 228 ? 13.461 -0.45 11.883 1 52.88 228 HIS B C 1
ATOM 4444 O O . HIS B 1 228 ? 13.078 -1.4 12.57 1 52.88 228 HIS B O 1
ATOM 4450 N N . GLY B 1 229 ? 13.133 0.757 12.594 1 68.62 229 GLY B N 1
ATOM 4451 C CA . GLY B 1 229 ? 12.125 0.77 13.641 1 68.62 229 GLY B CA 1
ATOM 4452 C C . GLY B 1 229 ? 10.914 1.613 13.289 1 68.62 229 GLY B C 1
ATOM 4453 O O . GLY B 1 229 ? 10.969 2.441 12.383 1 68.62 229 GLY B O 1
ATOM 4454 N N . ASN B 1 230 ? 9.805 1.017 13.461 1 82.94 230 ASN B N 1
ATOM 4455 C CA . ASN B 1 230 ? 8.516 1.705 13.516 1 82.94 230 ASN B CA 1
ATOM 4456 C C . ASN B 1 230 ? 8.531 2.834 14.539 1 82.94 230 ASN B C 1
ATOM 4458 O O . ASN B 1 230 ? 8.859 2.615 15.711 1 82.94 230 ASN B O 1
ATOM 4462 N N . LEU B 1 231 ? 8.352 3.961 14.07 1 91.69 231 LEU B N 1
ATOM 4463 C CA . LEU B 1 231 ? 8.414 5.156 14.898 1 91.69 231 LEU B CA 1
ATOM 4464 C C . LEU B 1 231 ? 7.516 5.016 16.125 1 91.69 231 LEU B C 1
ATOM 4466 O O . LEU B 1 231 ? 7.934 5.328 17.25 1 91.69 231 LEU B O 1
ATOM 4470 N N . VAL B 1 232 ? 6.277 4.543 15.914 1 92.06 232 VAL B N 1
ATOM 4471 C CA . VAL B 1 232 ? 5.32 4.398 17.016 1 92.06 232 VAL B CA 1
ATOM 4472 C C . VAL B 1 232 ? 5.879 3.443 18.062 1 92.06 232 VAL B C 1
ATOM 4474 O O . VAL B 1 232 ? 5.828 3.73 19.266 1 92.06 232 VAL B O 1
ATOM 4477 N N . GLU B 1 233 ? 6.473 2.434 17.609 1 87 233 GLU B N 1
ATOM 4478 C CA . GLU B 1 233 ? 7.062 1.453 18.516 1 87 233 GLU B CA 1
ATOM 4479 C C . GLU B 1 233 ? 8.25 2.047 19.281 1 87 233 GLU B C 1
ATOM 4481 O O . GLU B 1 233 ? 8.406 1.812 20.484 1 87 233 GLU B O 1
ATOM 4486 N N . TRP B 1 234 ? 9.016 2.719 18.625 1 89.56 234 TRP B N 1
ATOM 4487 C CA . TRP B 1 234 ? 10.195 3.328 19.234 1 89.56 234 TRP B CA 1
ATOM 4488 C C . TRP B 1 234 ? 9.797 4.309 20.328 1 89.56 234 TRP B C 1
ATOM 4490 O O . TRP B 1 234 ? 10.305 4.234 21.453 1 89.56 234 TRP B O 1
ATOM 4500 N N . VAL B 1 235 ? 8.914 5.191 20 1 94.94 235 VAL B N 1
ATOM 4501 C CA . VAL B 1 235 ? 8.5 6.199 20.984 1 94.94 235 VAL B CA 1
ATOM 4502 C C . VAL B 1 235 ? 7.809 5.523 22.156 1 94.94 235 VAL B C 1
ATOM 4504 O O . VAL B 1 235 ? 8 5.926 23.312 1 94.94 235 VAL B O 1
ATOM 4507 N N . TRP B 1 236 ? 6.988 4.551 21.828 1 93.19 236 TRP B N 1
ATOM 4508 C CA . TRP B 1 236 ? 6.336 3.814 22.906 1 93.19 236 TRP B CA 1
ATOM 4509 C C . TRP B 1 236 ? 7.367 3.156 23.812 1 93.19 236 TRP B C 1
ATOM 4511 O O . TRP B 1 236 ? 7.195 3.119 25.047 1 93.19 236 TRP B O 1
ATOM 4521 N N . GLY B 1 237 ? 8.367 2.584 23.188 1 90.94 237 GLY B N 1
ATOM 4522 C CA . GLY B 1 237 ? 9.453 2.025 23.984 1 90.94 237 GLY B CA 1
ATOM 4523 C C . GLY B 1 237 ? 10.086 3.031 24.922 1 90.94 237 GLY B C 1
ATOM 4524 O O . GLY B 1 237 ? 10.336 2.723 26.094 1 90.94 237 GLY B O 1
ATOM 4525 N N . LEU B 1 238 ? 10.359 4.168 24.484 1 94.44 238 LEU B N 1
ATOM 4526 C CA . LEU B 1 238 ? 10.906 5.234 25.312 1 94.44 238 LEU B CA 1
ATOM 4527 C C . LEU B 1 238 ? 9.945 5.582 26.438 1 94.44 238 LEU B C 1
ATOM 4529 O O . LEU B 1 238 ? 10.375 5.824 27.578 1 94.44 238 LEU B O 1
ATOM 4533 N N . HIS B 1 239 ? 8.672 5.633 26.109 1 94.81 239 HIS B N 1
ATOM 4534 C CA . HIS B 1 239 ? 7.66 5.891 27.125 1 94.81 239 HIS B CA 1
ATOM 4535 C C . HIS B 1 239 ? 7.695 4.824 28.219 1 94.81 239 HIS B C 1
ATOM 4537 O O . HIS B 1 239 ? 7.621 5.148 29.406 1 94.81 239 HIS B O 1
ATOM 4543 N N . THR B 1 240 ? 7.766 3.613 27.781 1 92.25 240 THR B N 1
ATOM 4544 C CA . THR B 1 240 ? 7.824 2.482 28.703 1 92.25 240 THR B CA 1
ATOM 4545 C C . THR B 1 240 ? 9 2.621 29.656 1 92.25 240 THR B C 1
ATOM 4547 O O . THR B 1 240 ? 8.891 2.297 30.844 1 92.25 240 THR B O 1
ATOM 4550 N N . GLU B 1 241 ? 10.039 3.154 29.156 1 94 241 GLU B N 1
ATOM 4551 C CA . GLU B 1 241 ? 11.266 3.285 29.938 1 94 241 GLU B CA 1
ATOM 4552 C C . GLU B 1 241 ? 11.289 4.594 30.719 1 94 241 GLU B C 1
ATOM 4554 O O . GLU B 1 241 ? 12.258 4.887 31.422 1 94 241 GLU B O 1
ATOM 4559 N N . GLY B 1 242 ? 10.336 5.398 30.562 1 94.12 242 GLY B N 1
ATOM 4560 C CA . GLY B 1 242 ? 10.273 6.676 31.266 1 94.12 242 GLY B CA 1
ATOM 4561 C C . GLY B 1 242 ? 11.18 7.73 30.656 1 94.12 242 GLY B C 1
ATOM 4562 O O . GLY B 1 242 ? 11.609 8.656 31.344 1 94.12 242 GLY B O 1
ATOM 4563 N N . ARG B 1 243 ? 11.523 7.555 29.375 1 97 243 ARG B N 1
ATOM 4564 C CA . ARG B 1 243 ? 12.445 8.453 28.672 1 97 243 ARG B CA 1
ATOM 4565 C C . ARG B 1 243 ? 11.781 9.078 27.453 1 97 243 ARG B C 1
ATOM 4567 O O . ARG B 1 243 ? 12.391 9.148 26.375 1 97 243 ARG B O 1
ATOM 4574 N N . LEU B 1 244 ? 10.578 9.477 27.625 1 96.38 244 LEU B N 1
ATOM 4575 C CA . LEU B 1 244 ? 9.734 9.914 26.516 1 96.38 244 LEU B CA 1
ATOM 4576 C C . LEU B 1 244 ? 10.359 11.109 25.797 1 96.38 244 LEU B C 1
ATOM 4578 O O . LEU B 1 244 ? 10.352 11.172 24.562 1 96.38 244 LEU B O 1
ATOM 4582 N N . LEU B 1 245 ? 10.945 12.016 26.5 1 97.06 245 LEU B N 1
ATOM 4583 C CA . LEU B 1 245 ? 11.438 13.266 25.922 1 97.06 245 LEU B CA 1
ATOM 4584 C C . LEU B 1 245 ? 12.672 13.023 25.062 1 97.06 245 LEU B C 1
ATOM 4586 O O . LEU B 1 245 ? 13.078 13.891 24.297 1 97.06 245 LEU B O 1
ATOM 4590 N N . GLU B 1 246 ? 13.281 11.789 25.141 1 97 246 GLU B N 1
ATOM 4591 C CA . GLU B 1 246 ? 14.406 11.438 24.281 1 97 246 GLU B CA 1
ATOM 4592 C C . GLU B 1 246 ? 13.953 11.281 22.828 1 97 246 GLU B C 1
ATOM 4594 O O . GLU B 1 246 ? 14.781 11.25 21.922 1 97 246 GLU B O 1
ATOM 4599 N N . ALA B 1 247 ? 12.641 11.273 22.672 1 97.06 247 ALA B N 1
ATOM 4600 C CA . ALA B 1 247 ? 12.102 11.141 21.312 1 97.06 247 ALA B CA 1
ATOM 4601 C C . ALA B 1 247 ? 12.156 12.469 20.562 1 97.06 247 ALA B C 1
ATOM 4603 O O . ALA B 1 247 ? 12 12.508 19.344 1 97.06 247 ALA B O 1
ATOM 4604 N N . VAL B 1 248 ? 12.43 13.547 21.25 1 98.06 248 VAL B N 1
ATOM 4605 C CA . VAL B 1 248 ? 12.336 14.891 20.688 1 98.06 248 VAL B CA 1
ATOM 4606 C C . VAL B 1 248 ? 13.406 15.07 19.609 1 98.06 248 VAL B C 1
ATOM 4608 O O . VAL B 1 248 ? 14.539 14.602 19.766 1 98.06 248 VAL B O 1
ATOM 4611 N N . ASP B 1 249 ? 13.031 15.703 18.578 1 97.06 249 ASP B N 1
ATOM 4612 C CA . ASP B 1 249 ? 13.969 16.078 17.516 1 97.06 249 ASP B CA 1
ATOM 4613 C C . ASP B 1 249 ? 15.148 16.859 18.078 1 97.06 249 ASP B C 1
ATOM 4615 O O . ASP B 1 249 ? 14.977 17.984 18.578 1 97.06 249 ASP B O 1
ATOM 4619 N N . GLU B 1 250 ? 16.25 16.328 17.906 1 96 250 GLU B N 1
ATOM 4620 C CA . GLU B 1 250 ? 17.453 16.953 18.469 1 96 250 GLU B CA 1
ATOM 4621 C C . GLU B 1 250 ? 17.734 18.312 17.828 1 96 250 GLU B C 1
ATOM 4623 O O . GLU B 1 250 ? 18.312 19.188 18.453 1 96 250 GLU B O 1
ATOM 4628 N N . ARG B 1 251 ? 17.266 18.578 16.734 1 96.25 251 ARG B N 1
ATOM 4629 C CA . ARG B 1 251 ? 17.531 19.828 16.016 1 96.25 251 ARG B CA 1
ATOM 4630 C C . ARG B 1 251 ? 16.828 21 16.672 1 96.25 251 ARG B C 1
ATOM 4632 O O . ARG B 1 251 ? 17.172 22.156 16.391 1 96.25 251 ARG B O 1
ATOM 4639 N N . LEU B 1 252 ? 15.836 20.609 17.484 1 97.31 252 LEU B N 1
ATOM 4640 C CA . LEU B 1 252 ? 15.156 21.688 18.203 1 97.31 252 LEU B CA 1
ATOM 4641 C C . LEU B 1 252 ? 16.047 22.266 19.297 1 97.31 252 LEU B C 1
ATOM 4643 O O . LEU B 1 252 ? 15.773 23.344 19.812 1 97.31 252 LEU B O 1
ATOM 4647 N N . ASN B 1 253 ? 17.047 21.641 19.688 1 95.88 253 ASN B N 1
ATOM 4648 C CA . ASN B 1 253 ? 18.078 22.109 20.594 1 95.88 253 ASN B CA 1
ATOM 4649 C C . ASN B 1 253 ? 17.5 22.688 21.875 1 95.88 253 ASN B C 1
ATOM 4651 O O . ASN B 1 253 ? 17.859 23.781 22.297 1 95.88 253 ASN B O 1
ATOM 4655 N N . GLY B 1 254 ? 16.531 22.062 22.328 1 94.75 254 GLY B N 1
ATOM 4656 C CA . GLY B 1 254 ? 15.945 22.453 23.594 1 94.75 254 GLY B CA 1
ATOM 4657 C C . GLY B 1 254 ? 14.992 23.625 23.469 1 94.75 254 GLY B C 1
ATOM 4658 O O . GLY B 1 254 ? 14.422 24.078 24.453 1 94.75 254 GLY B O 1
ATOM 4659 N N . GLU B 1 255 ? 14.773 24.109 22.297 1 96.44 255 GLU B N 1
ATOM 4660 C CA . GLU B 1 255 ? 13.891 25.25 22.078 1 96.44 255 GLU B CA 1
ATOM 4661 C C . GLU B 1 255 ? 12.438 24.797 21.938 1 96.44 255 GLU B C 1
ATOM 4663 O O . GLU B 1 255 ? 11.812 25.016 20.906 1 96.44 255 GLU B O 1
ATOM 4668 N N . PHE B 1 256 ? 11.914 24.297 22.953 1 97.06 256 PHE B N 1
ATOM 4669 C CA . PHE B 1 256 ? 10.523 23.875 23.062 1 97.06 256 PHE B CA 1
ATOM 4670 C C . PHE B 1 256 ? 10.086 23.844 24.531 1 97.06 256 PHE B C 1
ATOM 4672 O O . PHE B 1 256 ? 10.922 23.812 25.438 1 97.06 256 PHE B O 1
ATOM 4679 N N . ASP B 1 257 ? 8.867 23.984 24.766 1 96.06 257 ASP B N 1
ATOM 4680 C CA . ASP B 1 257 ? 8.297 23.797 26.094 1 96.06 257 ASP B CA 1
ATOM 4681 C C . ASP B 1 257 ? 8.148 22.328 26.438 1 96.06 257 ASP B C 1
ATOM 4683 O O . ASP B 1 257 ? 7.43 21.594 25.75 1 96.06 257 ASP B O 1
ATOM 4687 N N . GLU B 1 258 ? 8.773 21.891 27.469 1 96.19 258 GLU B N 1
ATOM 4688 C CA . GLU B 1 258 ? 8.828 20.469 27.828 1 96.19 258 GLU B CA 1
ATOM 4689 C C . GLU B 1 258 ? 7.434 19.922 28.109 1 96.19 258 GLU B C 1
ATOM 4691 O O . GLU B 1 258 ? 7.109 18.797 27.719 1 96.19 258 GLU B O 1
ATOM 4696 N N . ARG B 1 259 ? 6.688 20.672 28.812 1 93.88 259 ARG B N 1
ATOM 4697 C CA . ARG B 1 259 ? 5.336 20.219 29.141 1 93.88 259 ARG B CA 1
ATOM 4698 C C . ARG B 1 259 ? 4.496 20.047 27.891 1 93.88 259 ARG B C 1
ATOM 4700 O O . ARG B 1 259 ? 3.797 19.047 27.734 1 93.88 259 ARG B O 1
ATOM 4707 N N . GLU B 1 260 ? 4.605 20.984 27.016 1 95.25 260 GLU B N 1
ATOM 4708 C CA . GLU B 1 260 ? 3.873 20.922 25.75 1 95.25 260 GLU B CA 1
ATOM 4709 C C . GLU B 1 260 ? 4.352 19.766 24.891 1 95.25 260 GLU B C 1
ATOM 4711 O O . GLU B 1 260 ? 3.541 19.047 24.297 1 95.25 260 GLU B O 1
ATOM 4716 N N . MET B 1 261 ? 5.621 19.594 24.906 1 97.31 261 MET B N 1
ATOM 4717 C CA . MET B 1 261 ? 6.207 18.516 24.109 1 97.31 261 MET B CA 1
ATOM 4718 C C . MET B 1 261 ? 5.754 17.156 24.641 1 97.31 261 MET B C 1
ATOM 4720 O O . MET B 1 261 ? 5.359 16.297 23.859 1 97.31 261 MET B O 1
ATOM 4724 N N . ARG B 1 262 ? 5.801 17 25.906 1 96.12 262 ARG B N 1
ATOM 4725 C CA . ARG B 1 262 ? 5.34 15.758 26.5 1 96.12 262 ARG B CA 1
ATOM 4726 C C . ARG B 1 262 ? 3.885 15.484 26.141 1 96.12 262 ARG B C 1
ATOM 4728 O O . ARG B 1 262 ? 3.527 14.352 25.812 1 96.12 262 ARG B O 1
ATOM 4735 N N . ARG B 1 263 ? 3.107 16.531 26.25 1 96.62 263 ARG B N 1
ATOM 4736 C CA . ARG B 1 263 ? 1.695 16.406 25.906 1 96.62 263 ARG B CA 1
ATOM 4737 C C . ARG B 1 263 ? 1.525 15.953 24.453 1 96.62 263 ARG B C 1
ATOM 4739 O O . ARG B 1 263 ? 0.75 15.031 24.172 1 96.62 263 ARG B O 1
ATOM 4746 N N . VAL B 1 264 ? 2.27 16.516 23.578 1 98.06 264 VAL B N 1
ATOM 4747 C CA . VAL B 1 264 ? 2.178 16.203 22.141 1 98.06 264 VAL B CA 1
ATOM 4748 C C . VAL B 1 264 ? 2.59 14.75 21.906 1 98.06 264 VAL B C 1
ATOM 4750 O O . VAL B 1 264 ? 1.917 14.023 21.172 1 98.06 264 VAL B O 1
ATOM 4753 N N . LEU B 1 265 ? 3.664 14.344 22.531 1 98.06 265 LEU B N 1
ATOM 4754 C CA . LEU B 1 265 ? 4.137 12.977 22.375 1 98.06 265 LEU B CA 1
ATOM 4755 C C . LEU B 1 265 ? 3.109 11.984 22.906 1 98.06 265 LEU B C 1
ATOM 4757 O O . LEU B 1 265 ? 2.832 10.961 22.266 1 98.06 265 LEU B O 1
ATOM 4761 N N . LEU B 1 266 ? 2.535 12.336 24.016 1 97.38 266 LEU B N 1
ATOM 4762 C CA . LEU B 1 266 ? 1.531 11.461 24.609 1 97.38 266 LEU B CA 1
ATOM 4763 C C . LEU B 1 266 ? 0.275 11.414 23.734 1 97.38 266 LEU B C 1
ATOM 4765 O O . LEU B 1 266 ? -0.343 10.359 23.594 1 97.38 266 LEU B O 1
ATOM 4769 N N . VAL B 1 267 ? -0.114 12.523 23.219 1 98.06 267 VAL B N 1
ATOM 4770 C CA . VAL B 1 267 ? -1.246 12.562 22.297 1 98.06 267 VAL B CA 1
ATOM 4771 C C . VAL B 1 267 ? -0.956 11.688 21.078 1 98.06 267 VAL B C 1
ATOM 4773 O O . VAL B 1 267 ? -1.816 10.922 20.641 1 98.06 267 VAL B O 1
ATOM 4776 N N . GLY B 1 268 ? 0.261 11.773 20.516 1 98.25 268 GLY B N 1
ATOM 4777 C CA . GLY B 1 268 ? 0.659 10.922 19.406 1 98.25 268 GLY B CA 1
ATOM 4778 C C . GLY B 1 268 ? 0.53 9.438 19.719 1 98.25 268 GLY B C 1
ATOM 4779 O O . GLY B 1 268 ? 0.002 8.672 18.906 1 98.25 268 GLY B O 1
ATOM 4780 N N . LEU B 1 269 ? 0.946 9.109 20.891 1 96.94 269 LEU B N 1
ATOM 4781 C CA . LEU B 1 269 ? 0.873 7.715 21.297 1 96.94 269 LEU B CA 1
ATOM 4782 C C . LEU B 1 269 ? -0.575 7.281 21.5 1 96.94 269 LEU B C 1
ATOM 4784 O O . LEU B 1 269 ? -0.964 6.188 21.094 1 96.94 269 LEU B O 1
ATOM 4788 N N . ALA B 1 270 ? -1.348 8.133 22.109 1 96.69 270 ALA B N 1
ATOM 4789 C CA . ALA B 1 270 ? -2.756 7.82 22.344 1 96.69 270 ALA B CA 1
ATOM 4790 C C . ALA B 1 270 ? -3.49 7.598 21.016 1 96.69 270 ALA B C 1
ATOM 4792 O O . ALA B 1 270 ? -4.273 6.656 20.891 1 96.69 270 ALA B O 1
ATOM 4793 N N . CYS B 1 271 ? -3.227 8.414 20.078 1 97.81 271 CYS B N 1
ATOM 4794 C CA . CYS B 1 271 ? -3.857 8.312 18.766 1 97.81 271 CYS B CA 1
ATOM 4795 C C . CYS B 1 271 ? -3.387 7.066 18.016 1 97.81 271 CYS B C 1
ATOM 4797 O O . CYS B 1 271 ? -4.117 6.516 17.203 1 97.81 271 CYS B O 1
ATOM 4799 N N . SER B 1 272 ? -2.209 6.609 18.312 1 95.44 272 SER B N 1
ATOM 4800 C CA . SER B 1 272 ? -1.616 5.477 17.609 1 95.44 272 SER B CA 1
ATOM 4801 C C . SER B 1 272 ? -1.862 4.172 18.344 1 95.44 272 SER B C 1
ATOM 4803 O O . SER B 1 272 ? -1.207 3.162 18.078 1 95.44 272 SER B O 1
ATOM 4805 N N . HIS B 1 273 ? -2.732 4.27 19.328 1 92.94 273 HIS B N 1
ATOM 4806 C CA . HIS B 1 273 ? -3.055 3.057 20.062 1 92.94 273 HIS B CA 1
ATOM 4807 C C . HIS B 1 273 ? -3.453 1.923 19.125 1 92.94 273 HIS B C 1
ATOM 4809 O O . HIS B 1 273 ? -4.195 2.139 18.172 1 92.94 273 HIS B O 1
ATOM 4815 N N . PRO B 1 274 ? -2.971 0.721 19.359 1 87.81 274 PRO B N 1
ATOM 4816 C CA . PRO B 1 274 ? -3.307 -0.399 18.469 1 87.81 274 PRO B CA 1
ATOM 4817 C C . PRO B 1 274 ? -4.801 -0.712 18.469 1 87.81 274 PRO B C 1
ATOM 4819 O O . PRO B 1 274 ? -5.336 -1.156 17.438 1 87.81 274 PRO B O 1
ATOM 4822 N N . ASP B 1 275 ? -5.48 -0.495 19.531 1 87 275 ASP B N 1
ATOM 4823 C CA . ASP B 1 275 ? -6.926 -0.671 19.641 1 87 275 ASP B CA 1
ATOM 4824 C C . ASP B 1 275 ? -7.664 0.608 19.25 1 87 275 ASP B C 1
ATOM 4826 O O . ASP B 1 275 ? -7.559 1.626 19.938 1 87 275 ASP B O 1
ATOM 4830 N N . PRO B 1 276 ? -8.43 0.522 18.188 1 92 276 PRO B N 1
ATOM 4831 C CA . PRO B 1 276 ? -9.125 1.729 17.734 1 92 276 PRO B CA 1
ATOM 4832 C C . PRO B 1 276 ? -10.102 2.275 18.781 1 92 276 PRO B C 1
ATOM 4834 O O . PRO B 1 276 ? -10.352 3.482 18.828 1 92 276 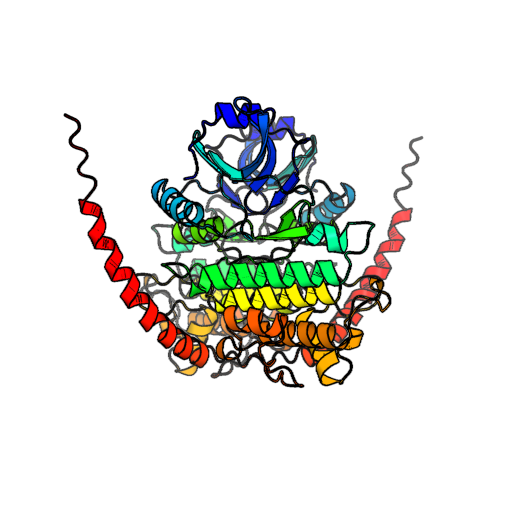PRO B O 1
ATOM 4837 N N . LEU B 1 277 ? -10.602 1.459 19.656 1 90.44 277 LEU B N 1
ATOM 4838 C CA . LEU B 1 277 ? -11.578 1.888 20.641 1 90.44 277 LEU B CA 1
ATOM 4839 C C . LEU B 1 277 ? -10.922 2.744 21.719 1 90.44 277 LEU B C 1
ATOM 4841 O O . LEU B 1 277 ? -11.609 3.473 22.453 1 90.44 277 LEU B O 1
ATOM 4845 N N . GLU B 1 278 ? -9.648 2.621 21.828 1 92.81 278 GLU B N 1
ATOM 4846 C CA . GLU B 1 278 ? -8.922 3.375 22.844 1 92.81 278 GLU B CA 1
ATOM 4847 C C . GLU B 1 278 ? -8.406 4.699 22.297 1 92.81 278 GLU B C 1
ATOM 4849 O O . GLU B 1 278 ? -7.875 5.527 23.031 1 92.81 278 GLU B O 1
ATOM 4854 N N . ARG B 1 279 ? -8.578 4.934 21.047 1 95.75 279 ARG B N 1
ATOM 4855 C CA . ARG B 1 279 ? -8.102 6.172 20.422 1 95.75 279 ARG B CA 1
ATOM 4856 C C . ARG B 1 279 ? -9.078 7.312 20.672 1 95.75 279 ARG B C 1
ATOM 4858 O O . ARG B 1 279 ? -10.297 7.113 20.625 1 95.75 279 ARG B O 1
ATOM 4865 N N . PRO B 1 280 ? -8.594 8.453 20.922 1 96.69 280 PRO B N 1
ATOM 4866 C CA . PRO B 1 280 ? -9.484 9.602 21.125 1 96.69 280 PRO B CA 1
ATOM 4867 C C . PRO B 1 280 ? -10.148 10.07 19.844 1 96.69 280 PRO B C 1
ATOM 4869 O O . PRO B 1 280 ? -9.758 9.641 18.75 1 96.69 280 PRO B O 1
ATOM 4872 N N . THR B 1 281 ? -11.18 10.859 20.016 1 96.25 281 THR B N 1
ATOM 4873 C CA . THR B 1 281 ? -11.719 11.578 18.875 1 96.25 281 THR B CA 1
ATOM 4874 C C . THR B 1 281 ? -10.844 12.781 18.531 1 96.25 281 THR B C 1
ATOM 4876 O O . THR B 1 281 ? -10.094 13.273 19.375 1 96.25 281 THR B O 1
ATOM 4879 N N . MET B 1 282 ? -10.961 13.258 17.344 1 97.69 282 MET B N 1
ATOM 4880 C CA . MET B 1 282 ? -10.133 14.398 16.953 1 97.69 282 MET B CA 1
ATOM 4881 C C . MET B 1 282 ? -10.562 15.664 17.688 1 97.69 282 MET B C 1
ATOM 4883 O O . MET B 1 282 ? -9.734 16.531 17.953 1 97.69 282 MET B O 1
ATOM 4887 N N . ARG B 1 283 ? -11.82 15.758 18 1 96.19 283 ARG B N 1
ATOM 4888 C CA . ARG B 1 283 ? -12.266 16.875 18.844 1 96.19 283 ARG B CA 1
ATOM 4889 C C . ARG B 1 283 ? -11.523 16.875 20.172 1 96.19 283 ARG B C 1
ATOM 4891 O O . ARG B 1 283 ? -11.07 17.938 20.625 1 96.19 283 ARG B O 1
ATOM 4898 N N . SER B 1 284 ? -11.453 15.711 20.75 1 97.12 284 SER B N 1
ATOM 4899 C CA . SER B 1 284 ? -10.719 15.578 22 1 97.12 284 SER B CA 1
ATOM 4900 C C . SER B 1 284 ? -9.242 15.922 21.812 1 97.12 284 SER B C 1
ATOM 4902 O O . SER B 1 284 ? -8.625 16.531 22.688 1 97.12 284 SER B O 1
ATOM 4904 N N . VAL B 1 285 ? -8.68 15.539 20.766 1 98.31 285 VAL B N 1
ATOM 4905 C CA . VAL B 1 285 ? -7.277 15.797 20.469 1 98.31 285 VAL B CA 1
ATOM 4906 C C . VAL B 1 285 ? -7.031 17.312 20.406 1 98.31 285 VAL B C 1
ATOM 4908 O O . VAL B 1 285 ? -6.055 17.797 20.969 1 98.31 285 VAL B O 1
ATOM 4911 N N . VAL B 1 286 ? -7.945 18.016 19.75 1 97.88 286 VAL B N 1
ATOM 4912 C CA . VAL B 1 286 ? -7.836 19.469 19.672 1 97.88 286 VAL B CA 1
ATOM 4913 C C . VAL B 1 286 ? -7.836 20.062 21.078 1 97.88 286 VAL B C 1
ATOM 4915 O O . VAL B 1 286 ? -6.992 20.891 21.406 1 97.88 286 VAL B O 1
ATOM 4918 N N . GLN B 1 287 ? -8.703 19.562 21.859 1 97 287 GLN B N 1
ATOM 4919 C CA . GLN B 1 287 ? -8.805 20.047 23.234 1 97 287 GLN B CA 1
ATOM 4920 C C . GLN B 1 287 ? -7.527 19.766 24.016 1 97 287 GLN B C 1
ATOM 4922 O O . GLN B 1 287 ? -7.074 20.594 24.797 1 97 287 GLN B O 1
ATOM 4927 N N . MET B 1 288 ? -6.957 18.625 23.797 1 96.62 288 MET B N 1
ATOM 4928 C CA . MET B 1 288 ? -5.715 18.266 24.484 1 96.62 288 MET B CA 1
ATOM 4929 C C . MET B 1 288 ? -4.574 19.188 24.062 1 96.62 288 MET B C 1
ATOM 4931 O O . MET B 1 288 ? -3.811 19.656 24.906 1 96.62 288 MET B O 1
ATOM 4935 N N . LEU B 1 289 ? -4.516 19.453 22.812 1 96.56 289 LEU B N 1
ATOM 4936 C CA . LEU B 1 289 ? -3.391 20.219 22.281 1 96.56 289 LEU B CA 1
ATOM 4937 C C . LEU B 1 289 ? -3.453 21.672 22.734 1 96.56 289 LEU B C 1
ATOM 4939 O O . LEU B 1 289 ? -2.418 22.312 22.906 1 96.56 289 LEU B O 1
ATOM 4943 N N . ILE B 1 290 ? -4.695 22.156 22.969 1 94.06 290 ILE B N 1
ATOM 4944 C CA . ILE B 1 290 ? -4.812 23.547 23.391 1 94.06 290 ILE B CA 1
ATOM 4945 C C . ILE B 1 290 ? -4.793 23.625 24.906 1 94.06 290 ILE B C 1
ATOM 4947 O O . ILE B 1 290 ? -4.938 24.703 25.484 1 94.06 290 ILE B O 1
ATOM 4951 N N . GLY B 1 291 ? -4.719 22.5 25.609 1 89.75 291 GLY B N 1
ATOM 4952 C CA . GLY B 1 291 ? -4.547 22.484 27.047 1 89.75 291 GLY B CA 1
ATOM 4953 C C . GLY B 1 291 ? -5.863 22.422 27.797 1 89.75 291 GLY B C 1
ATOM 4954 O O . GLY B 1 291 ? -5.902 22.656 29.016 1 89.75 291 GLY B O 1
ATOM 4955 N N . GLU B 1 292 ? -6.91 22.125 27.172 1 87.56 292 GLU B N 1
ATOM 4956 C CA . GLU B 1 292 ? -8.227 22.094 27.797 1 87.56 292 GLU B CA 1
ATOM 4957 C C . GLU B 1 292 ? -8.664 20.656 28.078 1 87.56 292 GLU B C 1
ATOM 4959 O O . GLU B 1 292 ? -9.68 20.422 28.734 1 87.56 292 GLU B O 1
ATOM 4964 N N . GLY B 1 293 ? -7.984 19.781 27.547 1 86.19 293 GLY B N 1
ATOM 4965 C CA . GLY B 1 293 ? -8.305 18.375 27.766 1 86.19 293 GLY B CA 1
ATOM 4966 C C . GLY B 1 293 ? -7.164 17.594 28.375 1 86.19 293 GLY B C 1
ATOM 4967 O O . GLY B 1 293 ? -5.996 17.891 28.156 1 86.19 293 GLY B O 1
ATOM 4968 N N . GLU B 1 294 ? -7.535 16.594 29.109 1 85.06 294 GLU B N 1
ATOM 4969 C CA . GLU B 1 294 ? -6.531 15.703 29.672 1 85.06 294 GLU B CA 1
ATOM 4970 C C . GLU B 1 294 ? -6.098 14.648 28.656 1 85.06 294 GLU B C 1
ATOM 4972 O O . GLU B 1 294 ? -6.926 14.125 27.906 1 85.06 294 GLU B O 1
ATOM 4977 N N . VAL B 1 295 ? -4.773 14.523 28.625 1 82.69 295 VAL B N 1
ATOM 4978 C CA . VAL B 1 295 ? -4.262 13.461 27.766 1 82.69 295 VAL B CA 1
ATOM 4979 C C . VAL B 1 295 ? -4.551 12.102 28.406 1 82.69 295 VAL B C 1
ATOM 4981 O O . VAL B 1 295 ? -4.285 11.891 29.594 1 82.69 295 VAL B O 1
ATOM 4984 N N . PRO B 1 296 ? -5.215 11.258 27.531 1 81.25 296 PRO B N 1
ATOM 4985 C CA . PRO B 1 296 ? -5.465 9.938 28.109 1 81.25 296 PRO B CA 1
ATOM 4986 C C . PRO B 1 296 ? -4.184 9.234 28.562 1 81.25 296 PRO B C 1
ATOM 4988 O O . PRO B 1 296 ? -3.102 9.539 28.047 1 81.25 296 PRO B O 1
ATOM 4991 N N . ILE B 1 297 ? -4.398 8.383 29.578 1 82.69 297 ILE B N 1
ATOM 4992 C CA . ILE B 1 297 ? -3.27 7.609 30.078 1 82.69 297 ILE B CA 1
ATOM 4993 C C . ILE B 1 297 ? -2.822 6.602 29.016 1 82.69 297 ILE B C 1
ATOM 4995 O O . ILE B 1 297 ? -3.6 5.738 28.609 1 82.69 297 ILE B O 1
ATOM 4999 N N . VAL B 1 298 ? -1.659 6.781 28.547 1 86.62 298 VAL B N 1
ATOM 5000 C CA . VAL B 1 298 ? -1.04 5.828 27.625 1 86.62 298 VAL B CA 1
ATOM 5001 C C . VAL B 1 298 ? -0.326 4.738 28.422 1 86.62 298 VAL B C 1
ATOM 5003 O O . VAL B 1 298 ? 0.532 5.031 29.266 1 86.62 298 VAL B O 1
ATOM 5006 N N . PRO B 1 299 ? -0.78 3.562 28.203 1 82.81 299 PRO B N 1
ATOM 5007 C CA . PRO B 1 299 ? -0.095 2.506 28.953 1 82.81 299 PRO B CA 1
ATOM 5008 C C . PRO B 1 299 ? 1.401 2.447 28.656 1 82.81 299 PRO B C 1
ATOM 5010 O O . PRO B 1 299 ? 1.819 2.711 27.531 1 82.81 299 PRO B O 1
ATOM 5013 N N . ARG B 1 300 ? 2.17 2.094 29.688 1 76.5 300 ARG B N 1
ATOM 5014 C CA . ARG B 1 300 ? 3.617 2.014 29.516 1 76.5 300 ARG B CA 1
ATOM 5015 C C . ARG B 1 300 ? 4.004 0.889 28.562 1 76.5 300 ARG B C 1
ATOM 5017 O O . ARG B 1 300 ? 4.922 1.039 27.766 1 76.5 300 ARG B O 1
ATOM 5024 N N . THR B 1 301 ? 3.287 -0.22 28.688 1 72.75 301 THR B N 1
ATOM 5025 C CA . THR B 1 301 ? 3.523 -1.308 27.75 1 72.75 301 THR B CA 1
ATOM 5026 C C . THR B 1 301 ? 2.523 -1.253 26.594 1 72.75 301 THR B C 1
ATOM 5028 O O . THR B 1 301 ? 1.312 -1.205 26.828 1 72.75 301 THR B O 1
ATOM 5031 N N . LYS B 1 302 ? 3.131 -1.167 25.5 1 72.81 302 LYS B N 1
ATOM 5032 C CA . LYS B 1 302 ? 2.236 -1.132 24.344 1 72.81 302 LYS B CA 1
ATOM 5033 C C . LYS B 1 302 ? 1.351 -2.375 24.297 1 72.81 302 LYS B C 1
ATOM 5035 O O . LYS B 1 302 ? 1.846 -3.5 24.391 1 72.81 302 LYS B O 1
ATOM 5040 N N . PRO B 1 303 ? 0.121 -2.082 24.234 1 64.19 303 PRO B N 1
ATOM 5041 C CA . PRO B 1 303 ? -0.77 -3.24 24.125 1 64.19 303 PRO B CA 1
ATOM 5042 C C . PRO B 1 303 ? -0.537 -4.047 22.844 1 64.19 303 PRO B C 1
ATOM 5044 O O . PRO B 1 303 ? -0.142 -3.488 21.828 1 64.19 303 PRO B O 1
ATOM 5047 N N . SER B 1 304 ? -0.366 -5.422 23.031 1 56.12 304 SER B N 1
ATOM 5048 C CA . SER B 1 304 ? -0.23 -6.293 21.875 1 56.12 304 SER B CA 1
ATOM 5049 C C . SER B 1 304 ? -1.521 -6.344 21.062 1 56.12 304 SER B C 1
ATOM 5051 O O . SER B 1 304 ? -2.611 -6.184 21.609 1 56.12 304 SER B O 1
ATOM 5053 N N . MET B 1 305 ? -1.458 -6.027 19.906 1 51.97 305 MET B N 1
ATOM 5054 C CA . MET B 1 305 ? -2.643 -6.25 19.078 1 51.97 305 MET B CA 1
ATOM 5055 C C . MET B 1 305 ? -3.098 -7.703 19.172 1 51.97 305 MET B C 1
ATOM 5057 O O . MET B 1 305 ? -2.33 -8.617 18.859 1 51.97 305 MET B O 1
ATOM 5061 N N . SER B 1 306 ? -3.758 -8.141 20.266 1 43.84 306 SER B N 1
ATOM 5062 C CA . SER B 1 306 ? -4.398 -9.438 20.062 1 43.84 306 SER B CA 1
ATOM 5063 C C . SER B 1 306 ? -5.402 -9.375 18.906 1 43.84 306 SER B C 1
ATOM 5065 O O . SER B 1 306 ? -6.398 -8.648 18.984 1 43.84 306 SER B O 1
ATOM 5067 N N . PHE B 1 307 ? -4.898 -9.328 17.75 1 41.91 307 PHE B N 1
ATOM 5068 C CA . PHE B 1 307 ? -5.879 -9.352 16.672 1 41.91 307 PHE B CA 1
ATOM 5069 C C . PHE B 1 307 ? -6.793 -10.562 16.797 1 41.91 307 PHE B C 1
ATOM 5071 O O . PHE B 1 307 ? -6.41 -11.68 16.438 1 41.91 307 PHE B O 1
ATOM 5078 N N . SER B 1 308 ? -7.363 -10.867 17.875 1 38.88 308 SER B N 1
ATOM 5079 C CA . SER B 1 308 ? -8.43 -11.82 17.594 1 38.88 308 SER B CA 1
ATOM 5080 C C . SER B 1 308 ? -9.453 -11.242 16.625 1 38.88 308 SER B C 1
ATOM 5082 O O . SER B 1 308 ? -10.047 -10.195 16.891 1 38.88 308 SER B O 1
ATOM 5084 N N . THR B 1 309 ? -9.219 -11.469 15.359 1 39.62 309 THR B N 1
ATOM 5085 C CA . THR B 1 309 ? -10.086 -11.047 14.266 1 39.62 309 THR B CA 1
ATOM 5086 C C . THR B 1 309 ? -11.547 -11.023 14.719 1 39.62 309 THR B C 1
ATOM 5088 O O . THR B 1 309 ? -12.312 -10.148 14.312 1 39.62 309 THR B O 1
ATOM 5091 N N . SER B 1 310 ? -11.969 -11.992 15.531 1 36.97 310 SER B N 1
ATOM 5092 C CA . SER B 1 310 ? -13.383 -12.094 15.891 1 36.97 310 SER B CA 1
ATOM 5093 C C . SER B 1 310 ? -13.828 -10.875 16.703 1 36.97 310 SER B C 1
ATOM 5095 O O . SER B 1 310 ? -14.914 -10.344 16.469 1 36.97 310 SER B O 1
ATOM 5097 N N . GLN B 1 311 ? -13.086 -10.586 17.562 1 37.62 311 GLN B N 1
ATOM 5098 C CA . GLN B 1 311 ? -13.562 -9.523 18.438 1 37.62 311 GLN B CA 1
ATOM 5099 C C . GLN B 1 311 ? -13.531 -8.172 17.719 1 37.62 311 GLN B C 1
ATOM 5101 O O . GLN B 1 311 ? -14.438 -7.355 17.906 1 37.62 311 GLN B O 1
ATOM 5106 N N . LEU B 1 312 ? -12.531 -7.992 16.922 1 38.78 312 LEU B N 1
ATOM 5107 C CA . LEU B 1 312 ? -12.5 -6.73 16.188 1 38.78 312 LEU B CA 1
ATOM 5108 C C . LEU B 1 312 ? -13.664 -6.641 15.211 1 38.78 312 LEU B C 1
ATOM 5110 O O . LEU B 1 312 ? -14.289 -5.586 15.07 1 38.78 312 LEU B O 1
ATOM 5114 N N . LEU B 1 313 ? -13.953 -7.727 14.562 1 38.88 313 LEU B N 1
ATOM 5115 C CA . LEU B 1 313 ? -15.086 -7.773 13.648 1 38.88 313 LEU B CA 1
ATOM 5116 C C . LEU B 1 313 ? -16.391 -7.531 14.391 1 38.88 313 LEU B C 1
ATOM 5118 O O . LEU B 1 313 ? -17.297 -6.871 13.867 1 38.88 313 LEU B O 1
ATOM 5122 N N . LEU B 1 314 ? -16.547 -8.055 15.555 1 37.41 314 LEU B N 1
ATOM 5123 C CA . LEU B 1 314 ? -17.75 -7.84 16.344 1 37.41 314 LEU B CA 1
ATOM 5124 C C . LEU B 1 314 ? -17.859 -6.383 16.781 1 37.41 314 LEU B C 1
ATOM 5126 O O . LEU B 1 314 ? -18.953 -5.801 16.766 1 37.41 314 LEU B O 1
ATOM 5130 N N . ASN B 1 315 ? -16.781 -5.906 17.109 1 38.44 315 ASN B N 1
ATOM 5131 C CA . ASN B 1 315 ? -16.812 -4.539 17.625 1 38.44 315 ASN B CA 1
ATOM 5132 C C . ASN B 1 315 ? -16.969 -3.52 16.5 1 38.44 315 ASN B C 1
ATOM 5134 O O . ASN B 1 315 ? -17.625 -2.486 16.688 1 38.44 315 ASN B O 1
ATOM 5138 N N . LEU B 1 316 ? -16.453 -3.779 15.438 1 37.38 316 LEU B N 1
ATOM 5139 C CA . LEU B 1 316 ? -16.609 -2.889 14.289 1 37.38 316 LEU B CA 1
ATOM 5140 C C . LEU B 1 316 ? -18.031 -2.982 13.727 1 37.38 316 LEU B C 1
ATOM 5142 O O . LEU B 1 316 ? -18.531 -2.016 13.156 1 37.38 316 LEU B O 1
ATOM 5146 N N . GLN B 1 317 ? -18.766 -4.008 13.789 1 34.84 317 GLN B N 1
ATOM 5147 C CA . GLN B 1 317 ? -20.172 -4.145 13.445 1 34.84 317 GLN B CA 1
ATOM 5148 C C . GLN B 1 317 ? -21.031 -3.176 14.242 1 34.84 317 GLN B C 1
ATOM 5150 O O . GLN B 1 317 ? -22 -2.613 13.719 1 34.84 317 GLN B O 1
ATOM 5155 N N . ASP B 1 318 ? -20.797 -3.105 15.438 1 33.62 318 ASP B N 1
ATOM 5156 C CA . ASP B 1 318 ? -21.625 -2.217 16.25 1 33.62 318 ASP B CA 1
ATOM 5157 C C . ASP B 1 318 ? -21.453 -0.762 15.812 1 33.62 318 ASP B C 1
ATOM 5159 O O . ASP B 1 318 ? -22.375 0.043 15.945 1 33.62 318 ASP B O 1
ATOM 5163 N N . SER B 1 319 ? -20.359 -0.458 15.336 1 32.44 319 SER B N 1
ATOM 5164 C CA . SER B 1 319 ? -20.188 0.93 14.93 1 32.44 319 SER B CA 1
ATOM 5165 C C . SER B 1 319 ? -20.766 1.178 13.539 1 32.44 319 SER B C 1
ATOM 5167 O O . SER B 1 319 ? -21.016 2.324 13.156 1 32.44 319 SER B O 1
ATOM 5169 N N . VAL B 1 320 ? -20.891 0.202 12.688 1 33.97 320 VAL B N 1
ATOM 5170 C CA . VAL B 1 320 ? -21.516 0.339 11.375 1 33.97 320 VAL B CA 1
ATOM 5171 C C . VAL B 1 320 ? -23.031 0.388 11.523 1 33.97 320 VAL B C 1
ATOM 5173 O O . VAL B 1 320 ? -23.734 0.98 10.695 1 33.97 320 VAL B O 1
ATOM 5176 N N . SER B 1 321 ? -23.641 -0.218 12.445 1 30.72 321 SER B N 1
ATOM 5177 C CA . SER B 1 321 ? -25.094 -0.108 12.57 1 30.72 321 SER B CA 1
ATOM 5178 C C . SER B 1 321 ? -25.531 1.351 12.672 1 30.72 321 SER B C 1
ATOM 5180 O O . SER B 1 321 ? -26.562 1.735 12.102 1 30.72 321 SER B O 1
ATOM 5182 N N . ASP B 1 322 ? -24.75 2.051 13.25 1 29.52 322 ASP B N 1
ATOM 5183 C CA . ASP B 1 322 ? -25.219 3.428 13.398 1 29.52 322 ASP B CA 1
ATOM 5184 C C . ASP B 1 322 ? -25 4.219 12.109 1 29.52 322 ASP B C 1
ATOM 5186 O O . ASP B 1 322 ? -25.688 5.207 11.859 1 29.52 322 ASP B O 1
ATOM 5190 N N . CYS B 1 323 ? -24.047 3.816 11.281 1 28.81 323 CYS B N 1
ATOM 5191 C CA . CYS B 1 323 ? -23.844 4.629 10.086 1 28.81 323 CYS B CA 1
ATOM 5192 C C . CYS B 1 323 ? -24.75 4.152 8.953 1 28.81 323 CYS B C 1
ATOM 5194 O O . CYS B 1 323 ? -24.906 4.848 7.945 1 28.81 323 CYS B O 1
ATOM 5196 N N . ASN B 1 324 ? -25.172 2.943 8.797 1 28.75 324 ASN B N 1
ATOM 5197 C CA . ASN B 1 324 ? -26.141 2.588 7.758 1 28.75 324 ASN B CA 1
ATOM 5198 C C . ASN B 1 324 ? -27.453 3.344 7.934 1 28.75 324 ASN B C 1
ATOM 5200 O O . ASN B 1 324 ? -28.266 3.391 7.016 1 28.75 324 ASN B O 1
ATOM 5204 N N . ALA B 1 325 ? -27.906 3.766 9.086 1 29.39 325 ALA B N 1
ATOM 5205 C CA . ALA B 1 325 ? -29.141 4.535 9.203 1 29.39 325 ALA B CA 1
ATOM 5206 C C . ALA B 1 325 ? -29.047 5.844 8.422 1 29.39 325 ALA B C 1
ATOM 5208 O O . ALA B 1 325 ? -30.031 6.301 7.852 1 29.39 325 ALA B O 1
ATOM 5209 N N . MET B 1 326 ? -27.875 6.375 8.234 1 27.09 326 MET B N 1
ATOM 5210 C CA . MET B 1 326 ? -27.859 7.684 7.594 1 27.09 326 MET B CA 1
ATOM 5211 C C . MET B 1 326 ? -27.797 7.547 6.074 1 27.09 326 MET B C 1
ATOM 5213 O O . MET B 1 326 ? -28.234 8.438 5.348 1 27.09 326 MET B O 1
ATOM 5217 N N . LEU B 1 327 ? -27.297 6.48 5.496 1 29.78 327 LEU B N 1
ATOM 5218 C CA . LEU B 1 327 ? -27.297 6.441 4.039 1 29.78 327 LEU B CA 1
ATOM 5219 C C . LEU B 1 327 ? -28.688 6.211 3.49 1 29.78 327 LEU B C 1
ATOM 5221 O O . LEU B 1 327 ? -28.953 6.461 2.312 1 29.78 327 LEU B O 1
ATOM 5225 N N . THR B 1 328 ? -29.609 5.645 4.164 1 28.66 328 THR B N 1
ATOM 5226 C CA . THR B 1 328 ? -30.953 5.512 3.625 1 28.66 328 THR B CA 1
ATOM 5227 C C . THR B 1 328 ? -31.578 6.887 3.381 1 28.66 328 THR B C 1
ATOM 5229 O O . THR B 1 328 ? -32.531 7.008 2.635 1 28.66 328 THR B O 1
ATOM 5232 N N . ILE B 1 329 ? -31.141 7.887 4.062 1 27.72 329 ILE B N 1
ATOM 5233 C CA . ILE B 1 329 ? -31.922 9.102 3.834 1 27.72 329 ILE B CA 1
ATOM 5234 C C . ILE B 1 329 ? -31.562 9.688 2.471 1 27.72 329 ILE B C 1
ATOM 5236 O O . ILE B 1 329 ? -32.406 10.289 1.808 1 27.72 329 ILE B O 1
ATOM 5240 N N . SER B 1 330 ? -30.359 9.547 1.952 1 29.56 330 SER B N 1
ATOM 5241 C CA . SER B 1 330 ? -30.094 10.43 0.826 1 29.56 330 SER B CA 1
ATOM 5242 C C . SER B 1 330 ? -30.703 9.891 -0.463 1 29.56 330 SER B C 1
ATOM 5244 O O . SER B 1 330 ? -30.578 10.508 -1.524 1 29.56 330 SER B O 1
ATOM 5246 N N . THR B 1 331 ? -31.281 8.727 -0.544 1 29.38 331 THR B N 1
ATOM 5247 C CA . THR B 1 331 ? -31.922 8.367 -1.798 1 29.38 331 THR B CA 1
ATOM 5248 C C . THR B 1 331 ? -33.125 9.258 -2.051 1 29.38 331 THR B C 1
ATOM 5250 O O . THR B 1 331 ? -33.75 9.203 -3.125 1 29.38 331 THR B O 1
ATOM 5253 N N . SER B 1 332 ? -33.688 9.93 -1.086 1 27 332 SER B N 1
ATOM 5254 C CA . SER B 1 332 ? -34.906 10.641 -1.435 1 27 332 SER B CA 1
ATOM 5255 C C . SER B 1 332 ? -34.594 11.867 -2.291 1 27 332 SER B C 1
ATOM 5257 O O . SER B 1 332 ? -35.5 12.438 -2.898 1 27 332 SER B O 1
ATOM 5259 N N . TRP B 1 333 ? -33.5 12.531 -2.207 1 23.33 333 TRP B N 1
ATOM 5260 C CA . TRP B 1 333 ? -33.531 13.828 -2.869 1 23.33 333 TRP B CA 1
ATOM 5261 C C . TRP B 1 333 ? -33.25 13.688 -4.363 1 23.33 333 TRP B C 1
ATOM 5263 O O . TRP B 1 333 ? -32.969 14.672 -5.047 1 23.33 333 TRP B O 1
ATOM 5273 N N . ALA B 1 334 ? -33.188 12.492 -5 1 25.59 334 ALA B N 1
ATOM 5274 C CA . ALA B 1 334 ? -33.062 12.477 -6.453 1 25.59 334 ALA B CA 1
ATOM 5275 C C . ALA B 1 334 ? -34.25 13.18 -7.121 1 25.59 334 ALA B C 1
ATOM 5277 O O . ALA B 1 334 ? -34.188 13.5 -8.312 1 25.59 334 ALA B O 1
ATOM 5278 N N . TYR B 1 335 ? -35.406 13.289 -6.613 1 24.94 335 TYR B N 1
ATOM 5279 C CA . TYR B 1 335 ? -36.531 13.734 -7.441 1 24.94 335 TYR B CA 1
ATOM 5280 C C . TYR B 1 335 ? -36.406 15.219 -7.754 1 24.94 335 TYR B C 1
ATOM 5282 O O . TYR B 1 335 ? -37.25 15.781 -8.453 1 24.94 335 TYR B O 1
ATOM 5290 N N . ILE B 1 336 ? -35.688 16.078 -7.086 1 22.86 336 ILE B N 1
ATOM 5291 C CA . ILE B 1 336 ? -36.125 17.453 -7.301 1 22.86 336 ILE B CA 1
ATOM 5292 C C . ILE B 1 336 ? -35.562 17.969 -8.625 1 22.86 336 ILE B C 1
ATOM 5294 O O . ILE B 1 336 ? -36.219 18.766 -9.305 1 22.86 336 ILE B O 1
ATOM 5298 N N . TRP B 1 337 ? -34.406 17.812 -9.094 1 23.3 337 TRP B N 1
ATOM 5299 C CA . TRP B 1 337 ? -34.031 18.719 -10.188 1 23.3 337 TRP B CA 1
ATOM 5300 C C . TRP B 1 337 ? -34.625 18.234 -11.508 1 23.3 337 TRP B C 1
ATOM 5302 O O . TRP B 1 337 ? -34.125 17.266 -12.102 1 23.3 337 TRP B O 1
ATOM 5312 N N . GLY B 1 338 ? -35.969 18.016 -11.664 1 24.31 338 GLY B N 1
ATOM 5313 C CA . GLY B 1 338 ? -36.75 18.062 -12.898 1 24.31 338 GLY B CA 1
ATOM 5314 C C . GLY B 1 338 ? -36.438 19.297 -13.734 1 24.31 338 GLY B C 1
ATOM 5315 O O . GLY B 1 338 ? -36.938 20.391 -13.414 1 24.31 338 GLY B O 1
ATOM 5316 N N . LEU B 1 339 ? -35.281 19.797 -14.062 1 21.73 339 LEU B N 1
ATOM 5317 C CA . LEU B 1 339 ? -35.188 20.844 -15.07 1 21.73 339 LEU B CA 1
ATOM 5318 C C . LEU B 1 339 ? -35.969 20.453 -16.328 1 21.73 339 LEU B C 1
ATOM 5320 O O . LEU B 1 339 ? -35.719 19.375 -16.906 1 21.73 339 LEU B O 1
ATOM 5324 N N . GLU B 1 340 ? -37.281 20.75 -16.375 1 21.25 340 GLU B N 1
ATOM 5325 C CA . GLU B 1 340 ? -38.125 21.047 -17.531 1 21.25 340 GLU B CA 1
ATOM 5326 C C . GLU B 1 340 ? -37.406 22.016 -18.469 1 21.25 340 GLU B C 1
ATOM 5328 O O . GLU B 1 340 ? -37.094 23.156 -18.109 1 21.25 340 GLU B O 1
ATOM 5333 N N . VAL B 1 341 ? -36.469 21.672 -19.219 1 20.48 341 VAL B N 1
ATOM 5334 C CA . VAL B 1 341 ? -36.188 22.344 -20.484 1 20.48 341 VAL B CA 1
ATOM 5335 C C . VAL B 1 341 ? -37.438 22.359 -21.359 1 20.48 341 VAL B C 1
ATOM 5337 O O . VAL B 1 341 ? -37.938 21.297 -21.719 1 20.48 341 VAL B O 1
ATOM 5340 N N . GLU B 1 342 ? -38.469 23.141 -20.859 1 19.64 342 GLU B N 1
ATOM 5341 C CA . GLU B 1 342 ? -39.062 23.953 -21.906 1 19.64 342 GLU B CA 1
ATOM 5342 C C . GLU B 1 342 ? -38.125 25.016 -22.422 1 19.64 342 GLU B C 1
ATOM 5344 O O . GLU B 1 342 ? -37.344 25.594 -21.641 1 19.64 342 GLU B O 1
#

InterPro domains:
  IPR000719 Protein kinase domain [PF00069] (19-287)
  IPR000719 Protein kinase domain [PS50011] (17-298)
  IPR000719 Protein kinase domain [SM00220] (17-289)
  IPR008271 Serine/threonine-protein kinase, active site [PS00108] (138-150)
  IPR011009 Protein kinase-like domain superfamily [SSF56112] (3-319)
  IPR017441 Protein kinase, ATP binding site [PS00107] (23-46)
  IPR050528 L-type Lectin-Domain Containing Receptor Kinases [PTHR27007] (2-293)

Secondary structure (DSSP, 8-state):
-PEEPPHHHHHHHTTTT-GGGEEEEETTEEEEEEE-TTT--EEEEEEE-STTTTS-HHHHHHHHHHHHH---TTBPPEEEEEEETTEEEEEEE--TT-BHHHHHHT-SSPPPHHHHHHHHHHHHHHHHIIIIISSS----S--SGGGEEE-TT--EEE---THHHHHHHHH-TTSPPB--BTTS--HHHHHH----HHHHHHHHHHHHHHHHH---SB----TT-----BHHHHHHHHHHTT-GGGGS-GGGTT-S-HHHHHHHHHHHHHHT-SSGGGSPPHHHHHHHHTTSSPPP---SSPPP----HHHHHHHHHHHHHHHHHHHTGGGGGGG-------/-PEEPPHHHHHHHTTTT-GGGEEEEETTEEEEEEE-TTT--EEEEEEE-STTTTS-HHHHHHHHHHHHH---TTBPPEEEEEEETTEEEEEEE--TT-BHHHHHHT-SSPPPHHHHHHHHHHHHHHHHIIIIISSS----S--SGGGEEE-TT--EEE---THHHHHHHHH-TTSPPB--BTTS--HHHHHH----HHHHHHHHHHHHHHHHH---SB----TT-----BHHHHHHHHHHTT-GGGGS-GGGTT-S-HHHHHHHHHHHHHHT-SSGGGSPPHHHHHHHHTTSSPPP---SSPPP----HHHHHHHHHHHHHHHHHHHTGGGGGGGS------

Nearest PDB structures (foldseek):
  9gfz-assembly2_B  TM=9.110E-01  e=2.440E-28  Medicago truncatula
  9gfz-assembly1_A  TM=9.021E-01  e=8.027E-28  Medicago truncatula
  3tl8-assembly2_D  TM=8.510E-01  e=1.007E-27  Arabidopsis thaliana
  3ulz-assembly1_A  TM=8.865E-01  e=3.024E-26  Arabidopsis thaliana
  5lpb-assembly1_A  TM=8.848E-01  e=3.794E-26  Arabidopsis thaliana